Protein AF-A0A553EU95-F1 (afdb_monomer_lite)

Radius of gyration: 35.45 Å; chains: 1; bounding box: 87×66×100 Å

Structure (mmCIF, N/CA/C/O backbone):
data_AF-A0A553EU95-F1
#
_entry.id   AF-A0A553EU95-F1
#
loop_
_atom_site.group_PDB
_atom_site.id
_atom_site.type_symbol
_atom_site.label_atom_id
_atom_site.label_alt_id
_atom_site.label_comp_id
_atom_site.label_asym_id
_atom_site.label_entity_id
_atom_site.label_seq_id
_atom_site.pdbx_PDB_ins_code
_atom_site.Cartn_x
_atom_site.Cartn_y
_atom_site.Cartn_z
_atom_site.occupancy
_atom_site.B_iso_or_equiv
_atom_site.auth_seq_id
_atom_site.auth_comp_id
_atom_site.auth_asym_id
_atom_site.auth_atom_id
_atom_site.pdbx_PDB_model_num
ATOM 1 N N . MET A 1 1 ? -1.349 -35.683 22.382 1.00 31.50 1 MET A N 1
ATOM 2 C CA . MET A 1 1 ? -1.751 -34.855 23.540 1.00 31.50 1 MET A CA 1
ATOM 3 C C . MET A 1 1 ? -0.706 -33.774 23.770 1.00 31.50 1 MET A C 1
ATOM 5 O O . MET A 1 1 ? 0.268 -34.004 24.473 1.00 31.50 1 MET A O 1
ATOM 9 N N . ARG A 1 2 ? -0.885 -32.619 23.129 1.00 22.75 2 ARG A N 1
ATOM 10 C CA . ARG A 1 2 ? -0.328 -31.328 23.546 1.00 22.75 2 ARG A CA 1
ATOM 11 C C . ARG A 1 2 ? -1.425 -30.307 23.259 1.00 22.75 2 ARG A C 1
ATOM 13 O O . ARG A 1 2 ? -1.996 -30.327 22.174 1.00 22.75 2 ARG A O 1
ATOM 20 N N . HIS A 1 3 ? -1.812 -29.582 24.299 1.00 23.89 3 HIS A N 1
ATOM 21 C CA . HIS A 1 3 ? -2.949 -28.676 24.319 1.00 23.89 3 HIS A CA 1
ATOM 22 C C . HIS A 1 3 ? -2.686 -27.466 23.418 1.00 23.89 3 HIS A C 1
ATOM 24 O O . HIS A 1 3 ? -1.646 -26.826 23.543 1.00 23.89 3 HIS A O 1
ATOM 30 N N . PHE A 1 4 ? -3.630 -27.182 22.521 1.00 23.64 4 PHE A N 1
ATOM 31 C CA . PHE A 1 4 ? -3.701 -25.922 21.792 1.00 23.64 4 PHE A CA 1
ATOM 32 C C . PHE A 1 4 ? -4.282 -24.863 22.729 1.00 23.64 4 PHE A C 1
ATOM 34 O O . PHE A 1 4 ? -5.409 -24.998 23.205 1.00 23.64 4 PHE A O 1
ATOM 41 N N . LEU A 1 5 ? -3.480 -23.842 23.012 1.00 21.08 5 LEU A N 1
ATOM 42 C CA . LEU A 1 5 ? -3.923 -22.593 23.610 1.00 21.08 5 LEU A CA 1
ATOM 43 C C . LEU A 1 5 ? -4.575 -21.791 22.475 1.00 21.08 5 LEU A C 1
ATOM 45 O O . LEU A 1 5 ? -3.892 -21.403 21.531 1.00 21.08 5 LEU A O 1
ATOM 49 N N . TRP A 1 6 ? -5.893 -21.608 22.523 1.00 21.89 6 TRP A N 1
ATOM 50 C CA . TRP A 1 6 ? -6.584 -20.679 21.631 1.00 21.89 6 TRP A CA 1
ATOM 51 C C . TRP A 1 6 ? -6.248 -19.258 22.089 1.00 21.89 6 TRP A C 1
ATOM 53 O O . TRP A 1 6 ? -6.828 -18.762 23.049 1.00 21.89 6 TRP A O 1
ATOM 63 N N . ILE A 1 7 ? -5.277 -18.624 21.436 1.00 22.45 7 ILE A N 1
ATOM 64 C CA . ILE A 1 7 ? -5.142 -17.168 21.433 1.00 22.45 7 ILE A CA 1
ATOM 65 C C . ILE A 1 7 ? -5.633 -16.734 20.054 1.00 22.45 7 ILE A C 1
ATOM 67 O O . ILE A 1 7 ? -4.905 -16.856 19.071 1.00 22.45 7 ILE A O 1
ATOM 71 N N . SER A 1 8 ? -6.882 -16.276 19.974 1.00 24.03 8 SER A N 1
ATOM 72 C CA . SER A 1 8 ? -7.350 -15.521 18.813 1.00 24.03 8 SER A CA 1
ATOM 73 C C . SER A 1 8 ? -6.650 -14.167 18.832 1.00 24.03 8 SER A C 1
ATOM 75 O O . SER A 1 8 ? -7.035 -13.268 19.575 1.00 24.03 8 SER A O 1
ATOM 77 N N . ILE A 1 9 ? -5.589 -14.035 18.040 1.00 25.66 9 ILE A N 1
ATOM 78 C CA . ILE A 1 9 ? -5.030 -12.739 17.660 1.00 25.66 9 ILE A CA 1
ATOM 79 C C . ILE A 1 9 ? -6.007 -12.167 16.628 1.00 25.66 9 ILE A C 1
ATOM 81 O O . ILE A 1 9 ? -6.064 -12.644 15.499 1.00 25.66 9 ILE A O 1
ATOM 85 N N . CYS A 1 10 ? -6.840 -11.215 17.045 1.00 28.42 10 CYS A N 1
ATOM 86 C CA . CYS A 1 10 ? -7.813 -10.556 16.179 1.00 28.42 10 CYS A CA 1
ATOM 87 C C . CYS A 1 10 ? -7.217 -9.225 15.702 1.00 28.42 10 CYS A C 1
ATOM 89 O O . CYS A 1 10 ? -7.002 -8.317 16.499 1.00 28.42 10 CYS A O 1
ATOM 91 N N . THR A 1 11 ? -6.909 -9.123 14.410 1.00 25.77 11 THR A N 1
ATOM 92 C CA . THR A 1 11 ? -6.300 -7.951 13.754 1.00 25.77 11 THR A CA 1
ATOM 93 C C . THR A 1 11 ? -7.332 -7.009 13.115 1.00 25.77 11 THR A C 1
ATOM 95 O O . THR A 1 11 ? -6.998 -6.260 12.202 1.00 25.77 11 THR A O 1
ATOM 98 N N . ILE A 1 12 ? -8.588 -7.007 13.582 1.00 32.88 12 ILE A N 1
ATOM 99 C CA . ILE A 1 12 ? -9.663 -6.159 13.036 1.00 32.88 12 ILE A CA 1
ATOM 100 C C . ILE A 1 12 ? -10.198 -5.228 14.141 1.00 32.88 12 ILE A C 1
ATOM 102 O O . ILE A 1 12 ? -10.719 -5.733 15.136 1.00 32.88 12 ILE A O 1
ATOM 106 N N . PRO A 1 13 ? -10.166 -3.890 13.977 1.00 28.38 13 PRO A N 1
ATOM 107 C CA . PRO A 1 13 ? -10.679 -2.947 14.978 1.00 28.38 13 PRO A CA 1
ATOM 108 C C . PRO A 1 13 ? -12.218 -2.872 15.063 1.00 28.38 13 PRO A C 1
ATOM 110 O O . PRO A 1 13 ? -12.744 -2.084 15.838 1.00 28.38 13 PRO A O 1
ATOM 113 N N . LEU A 1 14 ? -12.954 -3.693 14.305 1.00 36.25 14 LEU A N 1
ATOM 114 C CA . LEU A 1 14 ? -14.420 -3.632 14.200 1.00 36.25 14 LEU A CA 1
ATOM 115 C C . LEU A 1 14 ? -15.165 -4.869 14.729 1.00 36.25 14 LEU A C 1
ATOM 117 O O . LEU A 1 14 ? -16.385 -4.826 14.829 1.00 36.25 14 LEU A O 1
ATOM 121 N N . LEU A 1 15 ? -14.479 -5.965 15.083 1.00 36.59 15 LEU A N 1
ATOM 122 C CA . LEU A 1 15 ? -15.149 -7.252 15.357 1.00 36.59 15 LEU A CA 1
ATOM 123 C C . LEU A 1 15 ? -14.728 -7.958 16.656 1.00 36.59 15 LEU A C 1
ATOM 125 O O . LEU A 1 15 ? -15.110 -9.105 16.880 1.00 36.59 15 LEU A O 1
ATOM 129 N N . CYS A 1 16 ? -13.999 -7.291 17.552 1.00 30.42 16 CYS A N 1
ATOM 130 C CA . CYS A 1 16 ? -13.636 -7.887 18.836 1.00 30.42 16 CYS A CA 1
ATOM 131 C C . CYS A 1 16 ? -13.700 -6.882 19.984 1.00 30.42 16 CYS A C 1
ATOM 133 O O . CYS A 1 16 ? -12.675 -6.405 20.454 1.00 30.42 16 CYS A O 1
ATOM 135 N N . TRP A 1 17 ? -14.906 -6.646 20.492 1.00 34.16 17 TRP A N 1
ATOM 136 C CA . TRP A 1 17 ? -15.075 -6.252 21.886 1.00 34.16 17 TRP A CA 1
ATOM 137 C C . TRP A 1 17 ? -16.174 -7.122 22.498 1.00 34.16 17 TRP A C 1
ATOM 139 O O . TRP A 1 17 ? -17.367 -6.980 22.220 1.00 34.16 17 TRP A O 1
ATOM 149 N N . SER A 1 18 ? -15.776 -8.099 23.316 1.00 39.38 18 SER A N 1
ATOM 150 C CA . SER A 1 18 ? -16.656 -8.530 24.397 1.00 39.38 18 SER A CA 1
ATOM 151 C C . SER A 1 18 ? -16.583 -7.432 25.455 1.00 39.38 18 SER A C 1
ATOM 153 O O . SER A 1 18 ? -15.668 -7.438 26.273 1.00 39.38 18 SER A O 1
ATOM 155 N N . GLN A 1 19 ? -17.488 -6.465 25.361 1.00 52.41 19 GLN A N 1
ATOM 156 C CA . GLN A 1 19 ? -17.643 -5.384 26.329 1.00 52.41 19 GLN A CA 1
ATOM 157 C C . GLN A 1 19 ? -19.096 -5.359 26.801 1.00 52.41 19 GLN A C 1
ATOM 159 O O . GLN A 1 19 ? -20.027 -5.489 25.997 1.00 52.41 19 GLN A O 1
ATOM 164 N N . GLU A 1 20 ? -19.292 -5.271 28.114 1.00 62.12 20 GLU A N 1
ATOM 165 C CA . GLU A 1 20 ? -20.587 -5.042 28.751 1.00 62.12 20 GLU A CA 1
ATOM 166 C C . GLU A 1 20 ? -21.290 -3.823 28.130 1.00 62.12 20 GLU A C 1
ATOM 168 O O . GLU A 1 20 ? -20.867 -2.682 28.291 1.00 62.12 20 GLU A O 1
ATOM 173 N N . SER A 1 21 ? -22.401 -4.059 27.428 1.00 75.25 21 SER A N 1
ATOM 174 C CA . SER A 1 21 ? -23.272 -2.990 26.933 1.00 75.25 21 SER A CA 1
ATOM 175 C C . SER A 1 21 ? -24.289 -2.601 28.006 1.00 75.25 21 SER A C 1
ATOM 177 O O . SER A 1 21 ? -24.902 -3.465 28.639 1.00 75.25 21 SER A O 1
ATOM 179 N N . TYR A 1 22 ? -24.498 -1.298 28.192 1.00 86.75 22 TYR A N 1
ATOM 180 C CA . TYR A 1 22 ? -25.533 -0.770 29.076 1.00 86.75 22 TYR A CA 1
ATOM 181 C C . TYR A 1 22 ? -26.729 -0.268 28.273 1.00 86.75 22 TYR A C 1
ATOM 183 O O . TYR A 1 22 ? -26.574 0.439 27.279 1.00 86.75 22 TYR A O 1
ATOM 191 N N . VAL A 1 23 ? -27.935 -0.576 28.747 1.00 88.62 23 VAL A N 1
ATOM 192 C CA . VAL A 1 23 ? -29.163 0.095 28.303 1.00 88.62 23 VAL A CA 1
ATOM 193 C C . VAL A 1 23 ? -29.563 1.153 29.320 1.00 88.62 23 VAL A C 1
ATOM 195 O O . VAL A 1 23 ? -29.424 0.940 30.527 1.00 88.62 23 VAL A O 1
ATOM 198 N N . VAL A 1 24 ? -30.071 2.285 28.832 1.00 91.12 24 VAL A N 1
ATOM 199 C CA . VAL A 1 24 ? -30.562 3.385 29.666 1.00 91.12 24 VAL A CA 1
ATOM 200 C C . VAL A 1 24 ? -32.071 3.552 29.495 1.00 91.12 24 VAL A C 1
ATOM 202 O O . VAL A 1 24 ? -32.574 3.665 28.376 1.00 91.12 24 VAL A O 1
ATOM 205 N N . ASN A 1 25 ? -32.813 3.585 30.602 1.00 90.88 25 ASN A N 1
ATOM 206 C CA . ASN A 1 25 ? -34.259 3.819 30.590 1.00 90.88 25 ASN A CA 1
ATOM 207 C C . ASN A 1 25 ? -34.669 4.829 31.669 1.00 90.88 25 ASN A C 1
ATOM 209 O O . ASN A 1 25 ? -33.975 5.012 32.673 1.00 90.88 25 ASN A O 1
ATOM 213 N N . SER A 1 26 ? -35.820 5.474 31.480 1.00 91.06 26 SER A N 1
ATOM 214 C CA . SER A 1 26 ? -36.450 6.260 32.539 1.00 91.06 26 SER A CA 1
ATOM 215 C C . SER A 1 26 ? -37.150 5.335 33.527 1.00 91.06 26 SER A C 1
ATOM 217 O O . SER A 1 26 ? -37.705 4.297 33.165 1.00 91.06 26 SER A O 1
ATOM 219 N N . ILE A 1 27 ? -37.125 5.720 34.797 1.00 88.94 27 ILE A N 1
ATOM 220 C CA . ILE A 1 27 ? -37.820 5.020 35.873 1.00 88.94 27 ILE A CA 1
ATOM 221 C C . ILE A 1 27 ? -38.552 6.024 36.755 1.00 88.94 27 ILE A C 1
AT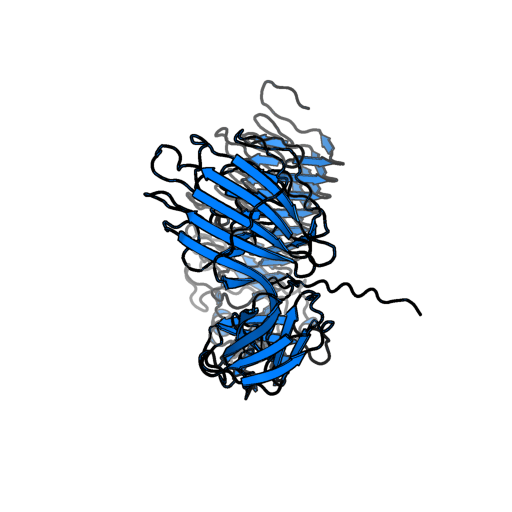OM 223 O O . ILE A 1 27 ? -38.262 7.222 36.761 1.00 88.94 27 ILE A O 1
ATOM 227 N N . ASN A 1 28 ? -39.503 5.520 37.539 1.00 88.12 28 ASN A N 1
ATOM 228 C CA . ASN A 1 28 ? -40.121 6.329 38.578 1.00 88.12 28 ASN A CA 1
ATOM 229 C C . ASN A 1 28 ? -39.059 6.771 39.586 1.00 88.12 28 ASN A C 1
ATOM 231 O O . ASN A 1 28 ? -38.253 5.966 40.057 1.00 88.12 28 ASN A O 1
ATOM 235 N N . TYR A 1 29 ? -39.110 8.049 39.938 1.00 90.69 29 TYR A N 1
ATOM 236 C CA . TYR A 1 29 ? -38.272 8.617 40.977 1.00 90.69 29 TYR A CA 1
ATOM 237 C C . TYR A 1 29 ? -38.488 7.921 42.326 1.00 90.69 29 TYR A C 1
ATOM 239 O O . TYR A 1 29 ? -39.620 7.723 42.773 1.00 90.69 29 TYR A O 1
ATOM 247 N N . SER A 1 30 ? -37.379 7.553 42.967 1.00 90.12 30 SER A N 1
ATOM 248 C CA . SER A 1 30 ? -37.341 6.815 44.226 1.00 90.12 30 SER A CA 1
ATOM 249 C C . SER A 1 30 ? -36.104 7.198 45.044 1.00 90.12 30 SER A C 1
ATOM 251 O O . SER A 1 30 ? -35.086 6.498 45.069 1.00 90.12 30 SER A O 1
ATOM 253 N N . TYR A 1 31 ? -36.215 8.296 45.781 1.00 91.81 31 TYR A N 1
ATOM 254 C CA . TYR A 1 31 ? -35.179 8.753 46.706 1.00 91.81 31 TYR A CA 1
ATOM 255 C C . TYR A 1 31 ? -35.227 7.972 48.017 1.00 91.81 31 TYR A C 1
ATOM 257 O O . TYR A 1 31 ? -36.270 7.884 48.669 1.00 91.81 31 TYR A O 1
ATOM 265 N N . LYS A 1 32 ? -34.096 7.394 48.421 1.00 91.88 32 LYS A N 1
ATOM 266 C CA . LYS A 1 32 ? -34.012 6.544 49.612 1.00 91.88 32 LYS A CA 1
ATOM 267 C C . LYS A 1 32 ? -33.561 7.351 50.825 1.00 91.88 32 LYS A C 1
ATOM 269 O O . LYS A 1 32 ? -32.550 8.046 50.783 1.00 91.88 32 LYS A O 1
ATOM 274 N N . THR A 1 33 ? -34.286 7.229 51.933 1.00 92.75 33 THR A N 1
ATOM 275 C CA . THR A 1 33 ? -33.891 7.840 53.209 1.00 92.75 33 THR A CA 1
ATOM 276 C C . THR A 1 33 ? -32.753 7.044 53.844 1.00 92.75 33 THR A C 1
ATOM 278 O O . THR A 1 33 ? -32.925 5.864 54.145 1.00 92.75 33 THR A O 1
ATOM 281 N N . LEU A 1 34 ? -31.611 7.696 54.080 1.00 93.00 34 LEU A N 1
ATOM 282 C CA . LEU A 1 34 ? -30.463 7.099 54.768 1.00 93.00 34 LEU A CA 1
ATOM 283 C C . LEU A 1 34 ? -30.699 7.102 56.286 1.00 93.00 34 LEU A C 1
ATOM 285 O O . LEU A 1 34 ? -31.058 8.127 56.865 1.00 93.00 34 LEU A O 1
ATOM 289 N N . THR A 1 35 ? -30.514 5.957 56.940 1.00 92.31 35 THR A N 1
ATOM 290 C CA . THR A 1 35 ? -30.798 5.763 58.374 1.00 92.31 35 THR A CA 1
ATOM 291 C C . THR A 1 35 ? -29.571 5.943 59.262 1.00 92.31 35 THR A C 1
ATOM 293 O O . THR A 1 35 ? -29.701 6.254 60.445 1.00 92.31 35 THR A O 1
ATOM 296 N N . SER A 1 36 ? -28.372 5.732 58.723 1.00 93.19 36 SER A N 1
ATOM 297 C CA . SER A 1 36 ? -27.094 5.908 59.424 1.00 93.19 36 SER A CA 1
ATOM 298 C C . SER A 1 36 ? -26.000 6.283 58.416 1.00 93.19 36 SER A C 1
ATOM 300 O O . SER A 1 36 ? -25.111 5.476 58.152 1.00 93.19 36 SER A O 1
ATOM 302 N N . PRO A 1 37 ? -26.098 7.476 57.797 1.00 94.19 37 PRO A N 1
ATOM 303 C CA . PRO A 1 37 ? -25.173 7.901 56.754 1.00 94.19 37 PRO A CA 1
ATOM 304 C C . PRO A 1 37 ? -23.779 8.233 57.294 1.00 94.19 37 PRO A C 1
ATOM 306 O O . PRO A 1 37 ? -23.640 8.874 58.339 1.00 94.19 37 PRO A O 1
ATOM 309 N N . THR A 1 38 ? -22.754 7.902 56.514 1.00 94.19 38 THR A N 1
ATOM 310 C CA . THR A 1 38 ? -21.384 8.387 56.712 1.00 94.19 38 THR A CA 1
ATOM 311 C C . THR A 1 38 ? -21.167 9.638 55.864 1.00 94.19 38 THR A C 1
ATOM 313 O O . THR A 1 38 ? -21.466 9.643 54.670 1.00 94.19 38 THR A O 1
ATOM 316 N N . ALA A 1 39 ? -20.664 10.716 56.469 1.00 89.81 39 ALA A N 1
ATOM 317 C CA . ALA A 1 39 ? -20.373 11.967 55.766 1.00 89.81 39 ALA A CA 1
ATOM 318 C C . ALA A 1 39 ? -18.997 11.934 55.084 1.00 89.81 39 ALA A C 1
ATOM 320 O O . ALA A 1 39 ? -18.031 11.430 55.656 1.00 89.81 39 ALA A O 1
ATOM 321 N N . ILE A 1 40 ? -18.914 12.525 53.892 1.00 83.69 40 ILE A N 1
ATOM 322 C CA . ILE A 1 40 ? -17.675 12.714 53.125 1.00 83.69 40 ILE A CA 1
ATOM 323 C C . ILE A 1 40 ? -17.260 14.195 53.191 1.00 83.69 40 ILE A C 1
ATOM 325 O O . ILE A 1 40 ? -18.092 15.086 53.397 1.00 83.69 40 ILE A O 1
ATOM 329 N N . SER A 1 41 ? -15.956 14.463 53.064 1.00 72.94 41 SER A N 1
ATOM 330 C CA . SER A 1 41 ? -15.415 15.827 53.012 1.00 72.94 41 SER A CA 1
ATOM 331 C C . SER A 1 41 ? -16.030 16.637 51.864 1.00 72.94 41 SER A C 1
ATOM 333 O O . SER A 1 41 ? -16.316 16.105 50.798 1.00 72.94 41 SER A O 1
ATOM 335 N N . LYS A 1 42 ? -16.203 17.946 52.084 1.00 67.00 42 LYS A N 1
ATOM 336 C CA . LYS A 1 42 ? -16.715 18.907 51.086 1.00 67.00 42 LYS A CA 1
ATOM 337 C C . LYS A 1 42 ? -15.605 19.640 50.327 1.00 67.00 42 LYS A C 1
ATOM 339 O O . LYS A 1 42 ? -15.896 20.583 49.594 1.00 67.00 42 LYS A O 1
ATOM 344 N N . ASN A 1 43 ? -14.344 19.291 50.572 1.00 61.66 43 ASN A N 1
ATOM 345 C CA . ASN A 1 43 ? -13.231 19.856 49.814 1.00 61.66 43 ASN A CA 1
ATOM 346 C C . ASN A 1 43 ? -13.304 19.323 48.379 1.00 61.66 43 ASN A C 1
ATOM 348 O O . ASN A 1 43 ? -13.799 18.219 48.177 1.00 61.66 43 ASN A O 1
ATOM 352 N N . ALA A 1 44 ? -12.834 20.111 47.405 1.00 53.38 44 ALA A N 1
ATOM 353 C CA . ALA A 1 44 ? -13.020 19.871 45.967 1.00 53.38 44 ALA A CA 1
ATOM 354 C C . ALA A 1 44 ? -12.650 18.456 45.483 1.00 53.38 44 ALA A C 1
ATOM 356 O O . ALA A 1 44 ? -13.116 18.029 44.433 1.00 53.38 44 ALA A O 1
ATOM 357 N N . ILE A 1 45 ? -11.842 17.738 46.263 1.00 54.41 45 ILE A N 1
ATOM 358 C CA . ILE A 1 45 ? -11.365 16.390 46.009 1.00 54.41 45 ILE A CA 1
ATOM 359 C C . ILE A 1 45 ? -11.396 15.616 47.338 1.00 54.41 45 ILE A C 1
ATOM 361 O O . ILE A 1 45 ? -10.891 16.089 48.361 1.00 54.41 45 ILE A O 1
ATOM 365 N N . SER A 1 46 ? -12.017 14.438 47.334 1.00 56.16 46 SER A N 1
ATOM 366 C CA . SER A 1 46 ? -11.939 13.463 48.419 1.00 56.16 46 SER A CA 1
ATOM 367 C C . SER A 1 46 ? -11.152 12.256 47.907 1.00 56.16 46 SER A C 1
ATOM 369 O O . SER A 1 46 ? -11.754 11.325 47.383 1.00 56.16 46 SER A O 1
ATOM 371 N N . ASP A 1 47 ? -9.831 12.235 48.120 1.00 61.34 47 ASP A N 1
ATOM 372 C CA . ASP A 1 47 ? -8.944 11.080 47.834 1.00 61.34 47 ASP A CA 1
ATOM 373 C C . ASP A 1 47 ? -9.193 9.881 48.773 1.00 61.34 47 ASP A C 1
ATOM 375 O O . ASP A 1 47 ? -8.387 8.962 48.897 1.00 61.34 47 ASP A O 1
ATOM 379 N N . VAL A 1 48 ? -10.298 9.912 49.515 1.00 75.44 48 VAL A N 1
ATOM 380 C CA . VAL A 1 48 ? -10.695 8.861 50.441 1.00 75.44 48 VAL A CA 1
ATOM 381 C C . VAL A 1 48 ? -11.568 7.886 49.676 1.00 75.44 48 VAL A C 1
ATOM 383 O O . VAL A 1 48 ? -12.640 8.270 49.201 1.00 75.44 48 VAL A O 1
ATOM 386 N N . SER A 1 49 ? -11.124 6.635 49.589 1.00 87.50 49 SER A N 1
ATOM 387 C CA . SER A 1 49 ? -11.939 5.582 49.003 1.00 87.50 49 SER A CA 1
ATOM 388 C C . SER A 1 49 ? -13.176 5.309 49.864 1.00 87.50 49 SER A C 1
ATOM 390 O O . SER A 1 49 ? -13.150 5.347 51.101 1.00 87.50 49 SER A O 1
ATOM 392 N N . ILE A 1 50 ? -14.306 5.111 49.192 1.00 92.75 50 ILE A N 1
ATOM 393 C CA . ILE A 1 50 ? -15.618 4.906 49.796 1.00 92.75 50 ILE A CA 1
ATOM 394 C C . ILE A 1 50 ? -16.005 3.448 49.550 1.00 92.75 50 ILE A C 1
ATOM 396 O O . ILE A 1 50 ? -16.242 3.083 48.398 1.00 92.75 50 ILE A O 1
ATOM 400 N N . PRO A 1 51 ? -16.114 2.609 50.593 1.00 95.44 51 PRO A N 1
ATOM 401 C CA . PRO A 1 51 ? -16.477 1.212 50.409 1.00 95.44 51 PRO A CA 1
ATOM 402 C C . PRO A 1 51 ? -17.928 1.089 49.920 1.00 95.44 51 PRO A C 1
ATOM 404 O O . PRO A 1 51 ? -18.854 1.593 50.562 1.00 95.44 51 PRO A O 1
ATOM 407 N N . ILE A 1 52 ? -18.131 0.360 48.820 1.00 97.38 52 ILE A N 1
ATOM 408 C CA . ILE A 1 52 ? -19.454 0.008 48.275 1.00 97.38 52 ILE A CA 1
ATOM 409 C C . ILE A 1 52 ? -20.148 -0.993 49.211 1.00 97.38 52 ILE A C 1
ATOM 411 O O . ILE A 1 52 ? -21.365 -0.964 49.411 1.00 97.38 52 ILE A O 1
ATOM 415 N N . GLY A 1 53 ? -19.358 -1.868 49.839 1.00 96.00 53 GLY A N 1
ATOM 416 C CA . GLY A 1 53 ? -19.824 -2.907 50.759 1.00 96.00 53 GLY A CA 1
ATOM 417 C C . GLY A 1 53 ? -20.174 -4.238 50.084 1.00 96.00 53 GLY A C 1
ATOM 418 O O . GLY A 1 53 ? -20.576 -5.172 50.780 1.00 96.00 53 GLY A O 1
ATOM 419 N N . PHE A 1 54 ? -20.017 -4.345 48.766 1.00 94.81 54 PHE A N 1
ATOM 420 C CA . PHE A 1 54 ? -20.151 -5.564 47.964 1.00 94.81 54 PHE A CA 1
ATOM 421 C C . PHE A 1 54 ? -19.382 -5.412 46.643 1.00 94.81 54 PHE A C 1
ATOM 423 O O . PHE A 1 54 ? -19.124 -4.285 46.228 1.00 94.81 54 PHE A O 1
ATOM 430 N N . ASP A 1 55 ? -19.060 -6.530 45.985 1.00 93.12 55 ASP A N 1
ATOM 431 C CA . ASP A 1 55 ? -18.467 -6.521 44.643 1.00 93.12 55 ASP A CA 1
ATOM 432 C C . ASP A 1 55 ? -19.486 -5.975 43.631 1.00 93.12 55 ASP A C 1
ATOM 434 O O . ASP A 1 55 ? -20.549 -6.569 43.425 1.00 93.12 55 ASP A O 1
ATOM 438 N N . PHE A 1 56 ? -19.147 -4.871 42.976 1.00 93.00 56 PHE A N 1
ATOM 439 C CA . PHE A 1 56 ? -19.904 -4.259 41.892 1.00 93.00 56 PHE A CA 1
ATOM 440 C C . PHE A 1 56 ? -19.131 -4.404 40.581 1.00 93.00 56 PHE A C 1
ATOM 442 O O . PHE A 1 56 ? -17.960 -4.042 40.503 1.00 93.00 56 PHE A O 1
ATOM 449 N N . THR A 1 57 ? -19.764 -4.958 39.550 1.00 90.19 57 THR A N 1
ATOM 450 C CA . THR A 1 57 ? -19.151 -5.060 38.214 1.00 90.19 57 THR A CA 1
ATOM 451 C C . THR A 1 57 ? -19.556 -3.859 37.367 1.00 90.19 57 THR A C 1
ATOM 453 O O . THR A 1 57 ? -20.744 -3.599 37.217 1.00 90.19 57 THR A O 1
ATOM 456 N N . PHE A 1 58 ? -18.581 -3.132 36.829 1.00 91.62 58 PHE A N 1
ATOM 457 C CA . PHE A 1 58 ? -18.773 -1.978 35.957 1.00 91.62 58 PHE A CA 1
ATOM 458 C C . PHE A 1 58 ? -17.834 -2.096 34.754 1.00 91.62 58 PHE A C 1
ATOM 460 O O . PHE A 1 58 ? -16.623 -2.202 34.942 1.00 91.62 58 PHE A O 1
ATOM 467 N N . TYR A 1 59 ? -18.389 -2.126 33.536 1.00 88.25 59 TYR A N 1
ATOM 468 C CA . TYR A 1 59 ? -17.658 -2.396 32.287 1.00 88.25 59 TYR A CA 1
ATOM 469 C C . TYR A 1 59 ? -16.685 -3.585 32.409 1.00 88.25 59 TYR A C 1
ATOM 471 O O . TYR A 1 59 ? -15.479 -3.461 32.180 1.00 88.25 59 TYR A O 1
ATOM 479 N N . ASP A 1 60 ? -17.220 -4.740 32.828 1.00 82.94 60 ASP A N 1
ATOM 480 C CA . ASP A 1 60 ? -16.492 -6.007 33.029 1.00 82.94 60 ASP A CA 1
ATOM 481 C C . ASP A 1 60 ? -15.374 -5.987 34.095 1.00 82.94 60 ASP A C 1
ATOM 483 O O . ASP A 1 60 ? -14.669 -6.984 34.281 1.00 82.94 60 ASP A O 1
ATOM 487 N N . GLN A 1 61 ? -15.213 -4.892 34.841 1.00 87.19 61 GLN A N 1
ATOM 488 C CA . GLN A 1 61 ? -14.269 -4.787 35.953 1.00 87.19 61 GLN A CA 1
ATOM 489 C C . GLN A 1 61 ? -15.000 -4.835 37.290 1.00 87.19 61 GLN A C 1
ATOM 491 O O . GLN A 1 61 ? -16.079 -4.269 37.447 1.00 87.19 61 GLN A O 1
ATOM 496 N N . LYS A 1 62 ? -14.417 -5.529 38.270 1.00 91.75 62 LYS A N 1
ATOM 497 C CA . LYS A 1 62 ? -14.971 -5.609 39.624 1.00 91.75 62 LYS A CA 1
ATOM 498 C C . LYS A 1 62 ? -14.375 -4.535 40.515 1.00 91.75 62 LYS A C 1
ATOM 500 O O . LYS A 1 62 ? -13.156 -4.415 40.594 1.00 91.75 62 LYS A O 1
ATOM 505 N N . TYR A 1 63 ? -15.247 -3.862 41.247 1.00 94.56 63 TYR A N 1
ATOM 506 C CA . TYR A 1 63 ? -14.912 -2.829 42.212 1.00 94.56 63 TYR A CA 1
ATOM 507 C C . TYR A 1 63 ? -15.644 -3.082 43.526 1.00 94.56 63 TYR A C 1
ATOM 509 O O . TYR A 1 63 ? -16.796 -3.509 43.531 1.00 94.56 63 TYR A O 1
ATOM 517 N N . ASP A 1 64 ? -14.994 -2.794 44.642 1.00 96.00 64 ASP A N 1
ATOM 518 C CA . ASP A 1 64 ? -15.581 -2.810 45.985 1.00 96.00 64 ASP A CA 1
ATOM 519 C C . ASP A 1 64 ? -15.530 -1.428 46.662 1.00 96.00 64 ASP A C 1
ATOM 521 O O . ASP A 1 64 ? -16.068 -1.244 47.760 1.00 96.00 64 ASP A O 1
ATOM 525 N N . GLU A 1 65 ? -14.966 -0.433 45.973 1.00 94.81 65 GLU A N 1
ATOM 526 C CA . GLU A 1 65 ? -14.855 0.959 46.394 1.00 94.81 65 GLU A CA 1
ATOM 527 C C . GLU A 1 65 ? -15.087 1.949 45.238 1.00 94.81 65 GLU A C 1
ATOM 529 O O . GLU A 1 65 ? -14.992 1.602 44.061 1.00 94.81 65 GLU A O 1
ATOM 534 N N . VAL A 1 66 ? -15.426 3.192 45.590 1.00 93.75 66 VAL A N 1
ATOM 535 C CA . VAL A 1 66 ? -15.556 4.338 44.674 1.00 93.75 66 VAL A CA 1
ATOM 536 C C . VAL A 1 66 ? -14.951 5.594 45.295 1.00 93.75 66 VAL A C 1
ATOM 538 O O . VAL A 1 66 ? -14.776 5.682 46.509 1.00 93.75 66 VAL A O 1
ATOM 541 N N . TYR A 1 67 ? -14.722 6.615 44.480 1.00 90.88 67 TYR A N 1
ATOM 542 C CA . TYR A 1 67 ? -14.340 7.956 44.912 1.00 90.88 67 TYR A CA 1
ATOM 543 C C . TYR A 1 67 ? -15.414 8.955 44.481 1.00 90.88 67 TYR A C 1
ATOM 545 O O . TYR A 1 67 ? -16.041 8.786 43.438 1.00 90.88 67 TYR A O 1
ATOM 553 N N . SER A 1 68 ? -15.650 10.002 45.274 1.00 89.19 68 SER A N 1
ATOM 554 C CA . SER A 1 68 ? -16.670 11.019 44.980 1.00 89.19 68 SER A CA 1
ATOM 555 C C . SER A 1 68 ? -16.040 12.375 44.709 1.00 89.19 68 SER A C 1
ATOM 557 O O . SER A 1 68 ? -15.166 12.820 45.451 1.00 89.19 68 SER A O 1
ATOM 559 N N . ASN A 1 69 ? -16.582 13.082 43.719 1.00 87.50 69 ASN A N 1
ATOM 560 C CA . ASN A 1 69 ? -16.250 14.475 43.436 1.00 87.50 69 ASN A CA 1
ATOM 561 C C . ASN A 1 69 ? -17.431 15.396 43.788 1.00 87.50 69 ASN A C 1
ATOM 563 O O . ASN A 1 69 ? -18.591 15.016 43.620 1.00 87.50 69 ASN A O 1
ATOM 567 N N . ILE A 1 70 ? -17.145 16.611 44.266 1.00 85.44 70 ILE A N 1
ATOM 568 C CA . ILE A 1 70 ? -18.158 17.621 44.619 1.00 85.44 70 ILE A CA 1
ATOM 569 C C . ILE A 1 70 ? -19.009 18.085 43.430 1.00 85.44 70 ILE A C 1
ATOM 571 O O . ILE A 1 70 ? -20.139 18.522 43.631 1.00 85.44 70 ILE A O 1
ATOM 575 N N . ASN A 1 71 ? -18.485 17.963 42.210 1.00 87.50 71 ASN A N 1
ATOM 576 C CA . ASN A 1 71 ? -19.150 18.343 40.969 1.00 87.50 71 ASN A CA 1
ATOM 577 C C . ASN A 1 71 ? -20.263 17.370 40.571 1.00 87.50 71 ASN A C 1
ATOM 579 O O . ASN A 1 71 ? -21.023 17.659 39.656 1.00 87.50 71 ASN A O 1
ATOM 583 N N . GLY A 1 72 ? -20.428 16.263 41.300 1.00 89.44 72 GLY A N 1
ATOM 584 C CA . GLY A 1 72 ? -21.628 15.436 41.241 1.00 89.44 72 GLY A CA 1
ATOM 585 C C . GLY A 1 72 ? -21.490 14.133 40.457 1.00 89.44 72 GLY A C 1
ATOM 586 O O . GLY A 1 72 ? -22.484 13.613 39.941 1.00 89.44 72 GLY A O 1
ATOM 587 N N . TYR A 1 73 ? -20.273 13.595 40.396 1.00 91.81 73 TYR A N 1
ATOM 588 C CA . TYR A 1 73 ? -19.968 12.269 39.865 1.00 91.81 73 TYR A CA 1
ATOM 589 C C . TYR A 1 73 ? -19.227 11.409 40.903 1.00 91.81 73 TYR A C 1
ATOM 591 O O . TYR A 1 73 ? -18.652 11.925 41.871 1.00 91.81 73 TYR A O 1
ATOM 599 N N . ILE A 1 74 ? -19.242 10.093 40.688 1.00 93.00 74 ILE A N 1
ATOM 600 C CA . ILE A 1 74 ? -18.349 9.134 41.354 1.00 93.00 74 ILE A CA 1
ATOM 601 C C . ILE A 1 74 ? -17.491 8.414 40.317 1.00 93.00 74 ILE A C 1
ATOM 603 O O . ILE A 1 74 ? -17.946 8.225 39.196 1.00 93.00 74 ILE A O 1
ATOM 607 N N . THR A 1 75 ? -16.278 8.004 40.675 1.00 92.38 75 THR A N 1
ATOM 608 C CA . THR A 1 75 ? -15.382 7.217 39.811 1.00 92.38 75 THR A CA 1
ATOM 609 C C . THR A 1 75 ? -14.915 5.950 40.521 1.00 92.38 75 THR A C 1
ATOM 611 O O . THR A 1 75 ? -14.806 5.921 41.747 1.00 92.38 75 THR A O 1
ATOM 614 N N . PHE A 1 76 ? -14.686 4.897 39.743 1.00 93.06 76 PHE A N 1
ATOM 615 C CA . PHE A 1 76 ? -14.133 3.621 40.194 1.00 93.06 76 PHE A CA 1
ATOM 616 C C . PHE A 1 76 ? -12.599 3.579 40.130 1.00 93.06 76 PHE A C 1
ATOM 618 O O . PHE A 1 76 ? -11.983 2.615 40.576 1.00 93.06 76 PHE A O 1
ATOM 625 N N . LEU A 1 77 ? -11.976 4.610 39.556 1.00 89.81 77 LEU A N 1
ATOM 626 C CA . LEU A 1 77 ? -10.528 4.772 39.509 1.00 89.81 77 LEU A CA 1
ATOM 627 C C . LEU A 1 77 ? -10.077 5.727 40.614 1.00 89.81 77 LEU A C 1
ATOM 629 O O . LEU A 1 77 ? -10.847 6.584 41.050 1.00 89.81 77 LEU A O 1
ATOM 633 N N . GLU A 1 78 ? -8.817 5.605 41.041 1.00 83.69 78 GLU A N 1
ATOM 634 C CA . GLU A 1 78 ? -8.204 6.605 41.918 1.00 83.69 78 GLU A CA 1
ATOM 635 C C . GLU A 1 78 ? -8.393 8.000 41.307 1.00 83.69 78 GLU A C 1
ATOM 637 O O . GLU A 1 78 ? -8.240 8.176 40.095 1.00 83.69 78 GLU A O 1
ATOM 642 N N . LEU A 1 79 ? -8.819 8.962 42.131 1.00 70.62 79 LEU A N 1
ATOM 643 C CA . LEU A 1 79 ? -9.473 10.170 41.641 1.00 70.62 79 LEU A CA 1
ATOM 644 C C . LEU A 1 79 ? -8.559 10.969 40.701 1.00 70.62 79 LEU A C 1
ATOM 646 O O . LEU A 1 79 ? -7.526 11.511 41.091 1.00 70.62 79 LEU A O 1
ATOM 650 N N . GLN A 1 80 ? -8.965 11.033 39.436 1.00 72.50 80 GLN A N 1
ATOM 651 C CA . GLN A 1 80 ? -8.243 11.725 38.375 1.00 72.50 80 GLN A CA 1
ATOM 652 C C . GLN A 1 80 ? -8.592 13.221 38.396 1.00 72.50 80 GLN A C 1
ATOM 654 O O . GLN A 1 80 ? -9.697 13.605 38.787 1.00 72.50 80 GLN A O 1
ATOM 659 N N . GLY A 1 81 ? -7.646 14.075 37.993 1.00 67.62 81 GLY A N 1
ATOM 660 C CA . GLY A 1 81 ? -7.866 15.521 37.925 1.00 67.62 81 GLY A CA 1
ATOM 661 C C . GLY A 1 81 ? -9.041 15.873 37.007 1.00 67.62 81 GLY A C 1
ATOM 662 O O . GLY A 1 81 ? -9.128 15.359 35.897 1.00 67.62 81 GLY A O 1
ATOM 663 N N . ASP A 1 82 ? -9.932 16.744 37.481 1.00 68.56 82 ASP A N 1
ATOM 664 C CA . ASP A 1 82 ? -11.088 17.222 36.717 1.00 68.56 82 ASP A CA 1
ATOM 665 C C . ASP A 1 82 ? -10.628 18.247 35.665 1.00 68.56 82 ASP A C 1
ATOM 667 O O . ASP A 1 82 ? -10.104 19.310 36.014 1.00 68.56 82 ASP A O 1
ATOM 671 N N . SER A 1 83 ? -10.771 17.902 34.384 1.00 64.06 83 SER A N 1
ATOM 672 C CA . SER A 1 83 ? -10.375 18.754 33.257 1.00 64.06 83 SER A CA 1
ATOM 673 C C . SER A 1 83 ? -11.446 19.788 32.868 1.00 64.06 83 SER A C 1
ATOM 675 O O . SER A 1 83 ? -11.095 20.861 32.370 1.00 64.06 83 SER A O 1
ATOM 677 N N . ASP A 1 84 ? -12.729 19.517 33.145 1.00 69.06 84 ASP A N 1
ATOM 678 C CA . ASP A 1 84 ? -13.862 20.424 32.909 1.00 69.06 84 ASP A CA 1
ATOM 679 C C . ASP A 1 84 ? -14.931 20.241 33.997 1.00 69.06 84 ASP A C 1
ATOM 681 O O . ASP A 1 84 ? -15.751 19.319 33.984 1.00 69.06 84 ASP A O 1
ATOM 685 N N . PHE A 1 85 ? -14.995 21.216 34.903 1.00 75.69 85 PHE A N 1
ATOM 686 C CA . PHE A 1 85 ? -15.951 21.204 36.002 1.00 75.69 85 PHE A CA 1
ATOM 687 C C . PHE A 1 85 ? -17.424 21.204 35.547 1.00 75.69 85 PHE A C 1
ATOM 689 O O . PHE A 1 85 ? -18.300 20.914 36.355 1.00 75.69 85 PHE A O 1
ATOM 696 N N . GLY A 1 86 ? -17.729 21.551 34.289 1.00 72.50 86 GLY A N 1
ATOM 697 C CA . GLY A 1 86 ? -19.082 21.572 33.721 1.00 72.50 86 GLY A CA 1
ATOM 698 C C . GLY A 1 86 ? -19.641 20.208 33.300 1.00 72.50 86 GLY A C 1
ATOM 699 O O . GLY A 1 86 ? -20.783 20.151 32.844 1.00 72.50 86 GLY A O 1
ATOM 700 N N . GLY A 1 87 ? -18.871 19.132 33.464 1.00 81.69 87 GLY A N 1
ATOM 701 C CA . GLY A 1 87 ? -19.221 17.797 32.990 1.00 81.69 87 GLY A CA 1
ATOM 702 C C . GLY A 1 87 ? -18.714 17.546 31.572 1.00 81.69 87 GLY A C 1
ATOM 703 O O . GLY A 1 87 ? -18.932 18.343 30.655 1.00 81.69 87 GLY A O 1
ATOM 704 N N . LEU A 1 88 ? -18.043 16.409 31.400 1.00 86.62 88 LEU A N 1
ATOM 705 C CA . LEU A 1 88 ? -17.494 15.983 30.118 1.00 86.62 88 LEU A CA 1
ATOM 706 C C . LEU A 1 88 ? -18.573 15.415 29.194 1.00 86.62 88 LEU A C 1
ATOM 708 O O . LEU A 1 88 ? -19.665 15.029 29.628 1.00 86.62 88 LEU A O 1
ATOM 712 N N . SER A 1 89 ? -18.258 15.399 27.901 1.00 91.25 89 SER A N 1
ATOM 713 C CA . SER A 1 89 ? -19.027 14.639 26.921 1.00 91.25 89 SER A CA 1
ATOM 714 C C . SER A 1 89 ? -18.736 13.155 27.109 1.00 91.25 89 SER A C 1
ATOM 716 O O . SER A 1 89 ? -17.577 12.783 27.222 1.00 91.25 89 SER A O 1
ATOM 718 N N . ILE A 1 90 ? -19.778 12.331 27.088 1.00 91.56 90 ILE A N 1
ATOM 719 C CA . ILE A 1 90 ? -19.676 10.872 27.175 1.00 91.56 90 ILE A CA 1
ATOM 720 C C . ILE A 1 90 ? -20.089 10.250 25.826 1.00 91.56 90 ILE A C 1
ATOM 722 O O . ILE A 1 90 ? -21.183 10.575 25.342 1.00 91.56 90 ILE A O 1
ATOM 726 N N . PRO A 1 91 ? -19.304 9.333 25.232 1.00 92.25 91 PRO A N 1
ATOM 727 C CA . PRO A 1 91 ? -17.936 8.996 25.629 1.00 92.25 91 PRO A CA 1
ATOM 728 C C . PRO A 1 91 ? -16.941 10.124 25.293 1.00 92.25 91 PRO A C 1
ATOM 730 O O . PRO A 1 91 ? -17.162 10.879 24.338 1.00 92.25 91 PRO A O 1
ATOM 733 N N . GLY A 1 92 ? -15.835 10.207 26.026 1.00 86.12 92 GLY A N 1
ATOM 734 C CA . GLY A 1 92 ? -14.711 11.095 25.745 1.00 86.12 92 GLY A CA 1
ATOM 735 C C . GLY A 1 92 ? -13.406 10.592 26.364 1.00 86.12 92 GLY A C 1
ATOM 736 O O . GLY A 1 92 ? -13.409 9.971 27.412 1.00 86.12 92 GLY A O 1
ATOM 737 N N . ASN A 1 93 ? -12.266 10.885 25.728 1.00 84.69 93 ASN A N 1
ATOM 738 C CA . ASN A 1 93 ? -10.945 10.450 26.217 1.00 84.69 93 ASN A CA 1
ATOM 739 C C . ASN A 1 93 ? -10.360 11.361 27.318 1.00 84.69 93 ASN A C 1
ATOM 741 O O . ASN A 1 93 ? -9.252 11.110 27.802 1.00 84.69 93 ASN A O 1
ATOM 745 N N . ASP A 1 94 ? -11.050 12.451 27.656 1.00 85.56 94 ASP A N 1
ATOM 746 C CA . ASP A 1 94 ? -10.606 13.414 28.660 1.00 85.56 94 ASP A CA 1
ATOM 747 C C . ASP A 1 94 ? -10.840 12.855 30.070 1.00 85.56 94 ASP A C 1
ATOM 749 O O . ASP A 1 94 ? -11.882 12.281 30.355 1.00 85.56 94 ASP A O 1
ATOM 753 N N . ILE A 1 95 ? -9.885 13.048 30.983 1.00 85.31 95 ILE A N 1
ATOM 754 C CA . ILE A 1 95 ? -10.037 12.599 32.375 1.00 85.31 95 ILE A CA 1
ATOM 755 C C . ILE A 1 95 ? -11.011 13.493 33.161 1.00 85.31 95 ILE A C 1
ATOM 757 O O . ILE A 1 95 ? -11.019 14.716 32.951 1.00 85.31 95 ILE A O 1
ATOM 761 N N . PRO A 1 96 ? -11.754 12.940 34.140 1.00 88.44 96 PRO A N 1
ATOM 762 C CA . PRO A 1 96 ? -11.747 11.552 34.633 1.00 88.44 96 PRO A CA 1
ATOM 763 C C . PRO A 1 96 ? -12.438 10.529 33.716 1.00 88.44 96 PRO A C 1
ATOM 765 O O . PRO A 1 96 ? -13.423 10.862 33.085 1.00 88.44 96 PRO A O 1
ATOM 768 N N . ASN A 1 97 ? -11.993 9.269 33.776 1.00 89.88 97 ASN A N 1
ATOM 769 C CA . ASN A 1 97 ? -12.617 8.088 33.164 1.00 89.88 97 ASN A CA 1
ATOM 770 C C . ASN A 1 97 ? -13.198 7.143 34.240 1.00 89.88 97 ASN A C 1
ATOM 772 O O . ASN A 1 97 ? -12.969 7.311 35.446 1.00 89.88 97 ASN A O 1
ATOM 776 N N . GLY A 1 98 ? -13.937 6.113 33.820 1.00 91.88 98 GLY A N 1
ATOM 777 C CA . GLY A 1 98 ? -14.432 5.053 34.706 1.00 91.88 98 GLY A CA 1
ATOM 778 C C . GLY A 1 98 ? -15.423 5.571 35.742 1.00 91.88 98 GLY A C 1
ATOM 779 O O . GLY A 1 98 ? -15.304 5.253 36.927 1.00 91.88 98 GLY A O 1
ATOM 780 N N . PHE A 1 99 ? -16.352 6.429 35.323 1.00 93.75 99 PHE A N 1
ATOM 781 C CA . PHE A 1 99 ? -17.191 7.205 36.229 1.00 93.75 99 PHE A CA 1
ATOM 782 C C . PHE A 1 99 ? -18.692 7.052 35.969 1.00 93.75 99 PHE A C 1
ATOM 784 O O . PHE A 1 99 ? -19.154 6.631 34.908 1.00 93.75 99 PHE A O 1
ATOM 791 N N . ILE A 1 100 ? -19.461 7.452 36.980 1.00 96.50 100 ILE A N 1
ATOM 792 C CA . ILE A 1 100 ? -20.909 7.633 36.947 1.00 96.50 100 ILE A CA 1
ATOM 793 C C . ILE A 1 100 ? -21.192 9.107 37.234 1.00 96.50 100 ILE A C 1
ATOM 795 O O . ILE A 1 100 ? -20.997 9.589 38.354 1.00 96.50 100 ILE A O 1
ATOM 799 N N . ALA A 1 101 ? -21.681 9.825 36.227 1.00 95.00 101 ALA A N 1
ATOM 800 C CA . ALA A 1 101 ? -22.125 11.204 36.351 1.00 95.00 101 ALA A CA 1
ATOM 801 C C . ALA A 1 101 ? -23.568 11.232 36.863 1.00 95.00 101 ALA A C 1
ATOM 803 O O . ALA A 1 101 ? -24.503 10.960 36.112 1.00 95.00 101 ALA A O 1
ATOM 804 N N . GLY A 1 102 ? -23.751 11.568 38.144 1.00 93.94 102 GLY A N 1
ATOM 805 C CA . GLY A 1 102 ? -25.066 11.715 38.770 1.00 93.94 102 GLY A CA 1
ATOM 806 C C . GLY A 1 102 ? -25.827 12.915 38.211 1.00 93.94 102 GLY A C 1
ATOM 807 O O . GLY A 1 102 ? -26.860 12.794 37.555 1.00 93.94 102 GLY A O 1
ATOM 808 N N . ASN A 1 103 ? -25.283 14.096 38.463 1.00 90.31 103 ASN A N 1
ATOM 809 C CA . ASN A 1 103 ? -25.688 15.334 37.810 1.00 90.31 103 ASN A CA 1
ATOM 810 C C . ASN A 1 103 ? -24.453 16.228 37.712 1.00 90.31 103 ASN A C 1
ATOM 812 O O . ASN A 1 103 ? -24.362 17.245 38.405 1.00 90.31 103 ASN A O 1
ATOM 816 N N . TRP A 1 104 ? -23.465 15.775 36.934 1.00 91.19 104 TRP A N 1
ATOM 817 C CA . TRP A 1 104 ? -22.166 16.427 36.883 1.00 91.19 104 TRP A CA 1
ATOM 818 C C . TRP A 1 104 ? -22.325 17.833 36.317 1.00 91.19 104 TRP A C 1
ATOM 820 O O . TRP A 1 104 ? -22.782 18.019 35.190 1.00 91.19 104 TRP A O 1
ATOM 830 N N . SER A 1 105 ? -21.992 18.819 37.142 1.00 88.69 105 SER A N 1
ATOM 831 C CA . SER A 1 105 ? -21.944 20.232 36.799 1.00 88.69 105 SER A CA 1
ATOM 832 C C . SER A 1 105 ? -20.899 20.950 37.638 1.00 88.69 105 SER A C 1
ATOM 834 O O . SER A 1 105 ? -20.335 20.371 38.564 1.00 88.69 105 SER A O 1
ATOM 836 N N . PHE A 1 106 ? -20.727 22.251 37.398 1.00 85.38 106 PHE A N 1
ATOM 837 C CA . PHE A 1 106 ? -19.822 23.071 38.192 1.00 85.38 106 PHE A CA 1
ATOM 838 C C . PHE A 1 106 ? -20.460 23.424 39.542 1.00 85.38 106 PHE A C 1
ATOM 840 O O . PHE A 1 106 ? -20.928 24.547 39.758 1.00 85.38 106 PHE A O 1
ATOM 847 N N . LEU A 1 107 ? -20.565 22.431 40.423 1.00 84.69 107 LEU A N 1
ATOM 848 C CA . LEU A 1 107 ? -21.260 22.527 41.699 1.00 84.69 107 LEU A CA 1
ATOM 849 C C . LEU A 1 107 ? -20.346 23.103 42.787 1.00 84.69 107 LEU A C 1
ATOM 851 O O . LEU A 1 107 ? -19.153 22.829 42.868 1.00 84.69 107 LEU A O 1
ATOM 855 N N . ALA A 1 108 ? -20.938 23.893 43.672 1.00 81.88 108 ALA A N 1
ATOM 856 C CA . ALA A 1 108 ? -20.301 24.486 44.830 1.00 81.88 108 ALA A CA 1
ATOM 857 C C . ALA A 1 108 ? -21.129 24.194 46.095 1.00 81.88 108 ALA A C 1
ATOM 859 O O . ALA A 1 108 ? -22.368 24.211 46.051 1.00 81.88 108 ALA A O 1
ATOM 860 N N . PRO A 1 109 ? -20.477 23.955 47.249 1.00 82.50 109 PRO A N 1
ATOM 861 C CA . PRO A 1 109 ? -21.179 23.836 48.519 1.00 82.50 109 PRO A CA 1
ATOM 862 C C . PRO A 1 109 ? -21.988 25.103 48.844 1.00 82.50 109 PRO A C 1
ATOM 864 O O . PRO A 1 109 ? -21.480 26.221 48.783 1.00 82.50 109 PRO A O 1
ATOM 867 N N . SER A 1 110 ? -23.235 24.913 49.258 1.00 78.25 110 SER A N 1
ATOM 868 C CA . SER A 1 110 ? -24.164 25.923 49.763 1.00 78.25 110 SER A CA 1
ATOM 869 C C . SER A 1 110 ? -24.517 25.675 51.246 1.00 78.25 110 SER A C 1
ATOM 871 O O . SER A 1 110 ? -23.977 24.781 51.916 1.00 78.25 110 SER A O 1
ATOM 873 N N . GLN A 1 111 ? -25.399 26.501 51.821 1.00 79.69 111 GLN A N 1
ATOM 874 C CA . GLN A 1 111 ? -25.830 26.313 53.206 1.00 79.69 111 GLN A CA 1
ATOM 875 C C . GLN A 1 111 ? -26.620 25.005 53.346 1.00 79.69 111 GLN A C 1
ATOM 877 O O . GLN A 1 111 ? -27.671 24.828 52.742 1.00 79.69 111 GLN A O 1
ATOM 882 N N . GLY A 1 112 ? -26.131 24.107 54.202 1.00 81.56 112 GLY A N 1
ATOM 883 C CA . GLY A 1 112 ? -26.770 22.810 54.432 1.00 81.56 112 GLY A CA 1
ATOM 884 C C . GLY A 1 112 ? -26.387 21.729 53.420 1.00 81.56 112 GLY A C 1
ATOM 885 O O . GLY A 1 112 ? -27.013 20.672 53.434 1.00 81.56 112 GLY A O 1
ATOM 886 N N . SER A 1 113 ? -25.366 21.948 52.577 1.00 87.69 113 SER A N 1
ATOM 887 C CA . SER A 1 113 ? -24.899 20.881 51.686 1.00 87.69 113 SER A CA 1
ATOM 888 C C . SER A 1 113 ? -24.322 19.701 52.445 1.00 87.69 113 SER A C 1
ATOM 890 O O . SER A 1 113 ? -23.690 19.881 53.490 1.00 87.69 113 SER A O 1
ATOM 892 N N . SER A 1 114 ? -24.447 18.504 51.892 1.00 89.75 114 SER A N 1
ATOM 893 C CA . SER A 1 114 ? -23.739 17.322 52.382 1.00 89.75 114 SER A CA 1
ATOM 894 C C . SER A 1 114 ? -23.555 16.299 51.276 1.00 89.75 114 SER A C 1
ATOM 896 O O . SER A 1 114 ? -24.449 16.109 50.459 1.00 89.75 114 SER A O 1
ATOM 898 N N . ILE A 1 115 ? -22.417 15.611 51.296 1.00 91.50 115 ILE A N 1
ATOM 899 C CA . ILE A 1 115 ? -22.238 14.358 50.567 1.00 91.50 115 ILE A CA 1
ATOM 900 C C . ILE A 1 115 ? -22.218 13.264 51.622 1.00 91.50 115 ILE A C 1
ATOM 902 O O . ILE A 1 115 ? -21.425 13.314 52.568 1.00 91.50 115 ILE A O 1
ATOM 906 N N . THR A 1 116 ? -23.136 12.317 51.501 1.00 94.00 116 THR A N 1
ATOM 907 C CA . THR A 1 116 ? -23.276 11.216 52.455 1.00 94.00 116 THR A CA 1
ATOM 908 C C . THR A 1 116 ? -23.470 9.910 51.724 1.00 94.00 116 THR A C 1
ATOM 910 O O . THR A 1 116 ? -24.116 9.898 50.681 1.00 94.00 116 THR A O 1
ATOM 913 N N . TYR A 1 117 ? -22.958 8.818 52.279 1.00 95.88 117 TYR A N 1
ATOM 914 C CA . TYR A 1 117 ? -23.182 7.491 51.726 1.00 95.88 117 TYR A CA 1
ATOM 915 C C . TYR A 1 117 ? -23.634 6.492 52.786 1.00 95.88 117 TYR A C 1
ATOM 917 O O . TYR A 1 117 ? -23.385 6.670 53.982 1.00 95.88 117 TYR A O 1
ATOM 925 N N . GLN A 1 118 ? -24.311 5.439 52.339 1.00 97.19 118 GLN A N 1
ATOM 926 C CA . GLN A 1 118 ? -24.670 4.285 53.155 1.00 97.19 118 GLN A CA 1
ATOM 927 C C . GLN A 1 118 ? -24.917 3.070 52.256 1.00 97.19 118 GLN A C 1
ATOM 929 O O . GLN A 1 118 ? -25.614 3.174 51.246 1.00 97.19 118 GLN A O 1
ATOM 934 N N . THR A 1 119 ? -24.426 1.905 52.673 1.00 97.12 119 THR A N 1
ATOM 935 C CA . THR A 1 119 ? -24.866 0.614 52.129 1.00 97.12 119 THR A CA 1
ATOM 936 C C . THR A 1 119 ? -26.012 0.087 52.986 1.00 97.12 119 THR A C 1
ATOM 938 O O . THR A 1 119 ? -25.884 -0.019 54.206 1.00 97.12 119 THR A O 1
ATOM 941 N N . MET A 1 120 ? -27.155 -0.197 52.366 1.00 94.06 120 MET A N 1
ATOM 942 C CA . MET A 1 120 ? -28.380 -0.644 53.035 1.00 94.06 120 MET A CA 1
ATOM 943 C C . MET A 1 120 ? -28.852 -1.996 52.494 1.00 94.06 120 MET A C 1
ATOM 945 O O . MET A 1 120 ? -28.555 -2.348 51.356 1.00 94.06 120 MET A O 1
ATOM 949 N N . GLY A 1 121 ? -29.650 -2.716 53.284 1.00 90.12 121 GLY A N 1
ATOM 950 C CA . GLY A 1 121 ? -30.183 -4.032 52.921 1.00 90.12 121 GLY A CA 1
ATOM 951 C C . GLY A 1 121 ? -29.285 -5.186 53.370 1.00 90.12 121 GLY A C 1
ATOM 952 O O . GLY A 1 121 ? -28.325 -4.989 54.107 1.00 90.12 121 GLY A O 1
ATOM 953 N N . GLU A 1 122 ? -29.620 -6.392 52.919 1.00 87.31 122 GLU A N 1
ATOM 954 C CA . GLU A 1 122 ? -28.909 -7.636 53.231 1.00 87.31 122 GLU A CA 1
ATOM 955 C C . GLU A 1 122 ? -28.524 -8.340 51.929 1.00 87.31 122 GLU A C 1
ATOM 957 O O . GLU A 1 122 ? -29.250 -8.256 50.936 1.00 87.31 122 GLU A O 1
ATOM 962 N N . ALA A 1 123 ? -27.388 -9.040 51.921 1.00 84.44 123 ALA A N 1
ATOM 963 C CA . ALA A 1 123 ? -26.936 -9.755 50.730 1.00 84.44 123 ALA A CA 1
ATOM 964 C C . ALA A 1 123 ? -27.966 -10.823 50.297 1.00 84.44 123 ALA A C 1
ATOM 966 O O . ALA A 1 123 ? -28.539 -11.501 51.160 1.00 84.44 123 ALA A O 1
ATOM 967 N N . PRO A 1 124 ? -28.188 -11.038 48.986 1.00 78.81 124 PRO A N 1
ATOM 968 C CA . PRO A 1 124 ? -27.519 -10.419 47.833 1.00 78.81 124 PRO A CA 1
ATOM 969 C C . PRO A 1 124 ? -28.263 -9.192 47.253 1.00 78.81 124 PRO A C 1
ATOM 971 O O . PRO A 1 124 ? -28.117 -8.894 46.073 1.00 78.81 124 PRO A O 1
ATOM 974 N N . GLU A 1 125 ? -29.119 -8.525 48.035 1.00 81.06 125 GLU A N 1
ATOM 975 C CA . GLU A 1 125 ? -29.978 -7.413 47.589 1.00 81.06 125 GLU A CA 1
ATOM 976 C C . GLU A 1 125 ? -29.577 -6.078 48.249 1.00 81.06 125 GLU A C 1
ATOM 978 O O . GLU A 1 125 ? -30.423 -5.218 48.519 1.00 81.06 125 GLU A O 1
ATOM 983 N N . ARG A 1 126 ? -28.285 -5.893 48.553 1.00 90.62 126 ARG A N 1
ATOM 984 C CA . ARG A 1 126 ? -27.792 -4.627 49.109 1.00 90.62 126 ARG A CA 1
ATOM 985 C C . ARG A 1 126 ? -27.860 -3.509 48.072 1.00 90.62 126 ARG A C 1
ATOM 987 O O . ARG A 1 126 ? -27.780 -3.730 46.866 1.00 90.62 126 ARG A O 1
ATOM 994 N N . VAL A 1 127 ? -27.979 -2.281 48.559 1.00 93.62 127 VAL A N 1
ATOM 995 C CA . VAL A 1 127 ? -27.880 -1.068 47.750 1.00 93.62 127 VAL A CA 1
ATOM 996 C C . VAL A 1 127 ? -26.872 -0.126 48.390 1.00 93.62 127 VAL A C 1
ATOM 998 O O . VAL A 1 127 ? -27.012 0.242 49.557 1.00 93.62 127 VAL A O 1
ATOM 1001 N N . PHE A 1 128 ? -25.846 0.251 47.638 1.00 97.44 128 PHE A N 1
ATOM 1002 C CA . PHE A 1 128 ? -24.968 1.356 47.997 1.00 97.44 128 PHE A CA 1
ATOM 1003 C C . PHE A 1 128 ? -25.595 2.646 47.490 1.00 97.44 128 PHE A C 1
ATOM 1005 O O . PHE A 1 128 ? -26.012 2.728 46.337 1.00 97.44 128 PHE A O 1
ATOM 1012 N N . ILE A 1 129 ? -25.689 3.650 48.352 1.00 97.56 129 ILE A N 1
ATOM 1013 C CA . ILE A 1 129 ? -26.289 4.935 48.012 1.00 97.56 129 ILE A CA 1
ATOM 1014 C C . ILE A 1 129 ? -25.307 6.019 48.393 1.00 97.56 129 ILE A C 1
ATOM 1016 O O . ILE A 1 129 ? -24.880 6.074 49.545 1.00 97.56 129 ILE A O 1
ATOM 1020 N N . ILE A 1 130 ? -25.026 6.916 47.456 1.00 95.81 130 ILE A N 1
ATOM 1021 C CA . ILE A 1 130 ? -24.363 8.186 47.723 1.00 95.81 130 ILE A CA 1
ATOM 1022 C C . ILE A 1 130 ? -25.309 9.327 47.351 1.00 95.81 130 ILE A C 1
ATOM 1024 O O . ILE A 1 130 ? -25.854 9.381 46.249 1.00 95.81 130 ILE A O 1
ATOM 1028 N N . ALA A 1 131 ? -25.550 10.210 48.313 1.00 94.88 131 ALA A N 1
ATOM 1029 C CA . ALA A 1 131 ? -26.468 11.330 48.213 1.00 94.88 131 ALA A CA 1
ATOM 1030 C C . ALA A 1 131 ? -25.687 12.643 48.195 1.00 94.88 131 ALA A C 1
ATOM 1032 O O . ALA A 1 131 ? -24.891 12.911 49.101 1.00 94.88 131 ALA A O 1
ATOM 1033 N N . HIS A 1 132 ? -25.960 13.453 47.177 1.00 92.38 132 HIS A N 1
ATOM 1034 C CA . HIS A 1 132 ? -25.510 14.832 47.047 1.00 92.38 132 HIS A CA 1
ATOM 1035 C C . HIS A 1 132 ? -26.676 15.743 47.392 1.00 92.38 132 HIS A C 1
ATOM 1037 O O . HIS A 1 132 ? -27.688 15.780 46.697 1.00 92.38 132 HIS A O 1
ATOM 1043 N N . GLU A 1 133 ? -26.536 16.448 48.504 1.00 90.88 133 GLU A N 1
ATOM 1044 C CA . GLU A 1 133 ? -27.606 17.218 49.119 1.00 90.88 133 GLU A CA 1
ATOM 1045 C C . GLU A 1 133 ? -27.258 18.701 49.074 1.00 90.88 133 GLU A C 1
ATOM 1047 O O . GLU A 1 133 ? -26.182 19.098 49.522 1.00 90.88 133 GLU A O 1
ATOM 1052 N N . ASN A 1 134 ? -28.182 19.527 48.590 1.00 87.94 134 ASN A N 1
ATOM 1053 C CA . ASN A 1 134 ? -28.114 20.985 48.638 1.00 87.94 134 ASN A CA 1
ATOM 1054 C C . ASN A 1 134 ? -26.893 21.635 47.977 1.00 87.94 134 ASN A C 1
ATOM 1056 O O . ASN A 1 134 ? -26.358 22.599 48.520 1.00 87.94 134 ASN A O 1
ATOM 1060 N N . PHE A 1 135 ? -26.433 21.157 46.823 1.00 87.12 135 PHE A N 1
ATOM 1061 C CA . PHE A 1 135 ? -25.328 21.796 46.090 1.00 87.12 135 PHE A CA 1
ATOM 1062 C C . PHE A 1 135 ? -25.832 22.864 45.116 1.00 87.12 135 PHE A C 1
ATOM 1064 O O . PHE A 1 135 ? -26.821 22.655 44.423 1.00 87.12 135 PHE A O 1
ATOM 1071 N N . SER A 1 136 ? -25.162 24.011 45.043 1.00 84.38 136 SER A N 1
ATOM 1072 C CA . SER A 1 136 ? -25.528 25.092 44.118 1.00 84.38 136 SER A CA 1
ATOM 1073 C C . SER A 1 136 ? -24.600 25.128 42.919 1.00 84.38 136 SER A C 1
ATOM 1075 O O . SER A 1 136 ? -23.470 24.671 43.006 1.00 84.38 136 SER A O 1
ATOM 1077 N N . LEU A 1 137 ? -25.042 25.703 41.804 1.00 79.38 137 LEU A N 1
ATOM 1078 C CA . LEU A 1 137 ? -24.109 26.040 40.731 1.00 79.38 137 LEU A CA 1
ATOM 1079 C C . LEU A 1 137 ? -23.132 27.106 41.231 1.00 79.38 137 LEU A C 1
ATOM 1081 O O . LEU A 1 137 ? -23.532 28.072 41.888 1.00 79.38 137 LEU A O 1
ATOM 1085 N N . SER A 1 138 ? -21.856 26.949 40.903 1.00 73.56 138 SER A N 1
ATOM 1086 C CA . SER A 1 138 ? -20.828 27.934 41.218 1.00 73.56 138 SER A CA 1
ATOM 1087 C C . SER A 1 138 ? -21.219 29.299 40.639 1.00 73.56 138 SER A C 1
ATOM 1089 O O . SER A 1 138 ? -21.483 29.438 39.446 1.00 73.56 138 SER A O 1
ATOM 1091 N N . GLY A 1 139 ? -21.326 30.312 41.504 1.00 70.56 139 GLY A N 1
ATOM 1092 C CA . GLY A 1 139 ? -21.775 31.657 41.127 1.00 70.56 139 GLY A CA 1
ATOM 1093 C C . GLY A 1 139 ? -23.297 31.878 41.108 1.00 70.56 139 GLY A C 1
ATOM 1094 O O . GLY A 1 139 ? -23.720 33.012 40.882 1.00 70.56 139 GLY A O 1
ATOM 1095 N N . ASN A 1 140 ? -24.128 30.866 41.400 1.00 70.12 140 ASN A N 1
ATOM 1096 C CA . ASN A 1 140 ? -25.582 31.017 41.541 1.00 70.12 140 ASN A CA 1
ATOM 1097 C C . ASN A 1 140 ? -26.154 30.274 42.767 1.00 70.12 140 ASN A C 1
ATOM 1099 O O . ASN A 1 140 ? -26.402 29.071 42.735 1.00 70.12 140 ASN A O 1
ATOM 1103 N N . ASN A 1 141 ? -26.498 31.036 43.810 1.00 63.59 141 ASN A N 1
ATOM 1104 C CA . ASN A 1 141 ? -27.031 30.522 45.081 1.00 63.59 141 ASN A CA 1
ATOM 1105 C C . ASN A 1 141 ? -28.527 30.133 45.049 1.00 63.59 141 ASN A C 1
ATOM 1107 O O . ASN A 1 141 ? -29.085 29.801 46.093 1.00 63.59 141 ASN A O 1
ATOM 1111 N N . LEU A 1 142 ? -29.207 30.234 43.899 1.00 59.31 142 LEU A N 1
ATOM 1112 C CA . LEU A 1 142 ? -30.634 29.899 43.757 1.00 59.31 142 LEU A CA 1
ATOM 1113 C C . LEU A 1 142 ? -30.875 28.473 43.246 1.00 59.31 142 LEU A C 1
ATOM 1115 O O . LEU A 1 142 ? -31.994 27.974 43.355 1.00 59.31 142 LEU A O 1
ATOM 1119 N N . ALA A 1 143 ? -29.851 27.814 42.699 1.00 62.16 143 ALA A N 1
ATOM 1120 C CA . ALA A 1 143 ? -29.929 26.414 42.302 1.00 62.16 143 ALA A CA 1
ATOM 1121 C C . ALA A 1 143 ? -29.633 25.512 43.508 1.00 62.16 143 ALA A C 1
ATOM 1123 O O . ALA A 1 143 ? -28.665 25.740 44.231 1.00 62.16 143 ALA A O 1
ATOM 1124 N N . ASN A 1 144 ? -30.466 24.497 43.729 1.00 76.38 144 ASN A N 1
ATOM 1125 C CA . ASN A 1 144 ? -30.267 23.487 44.762 1.00 76.38 144 ASN A CA 1
ATOM 1126 C C . ASN A 1 144 ? -30.380 22.105 44.102 1.00 76.38 144 ASN A C 1
ATOM 1128 O O . ASN A 1 144 ? -31.480 21.620 43.850 1.00 76.38 144 ASN A O 1
ATOM 1132 N N . SER A 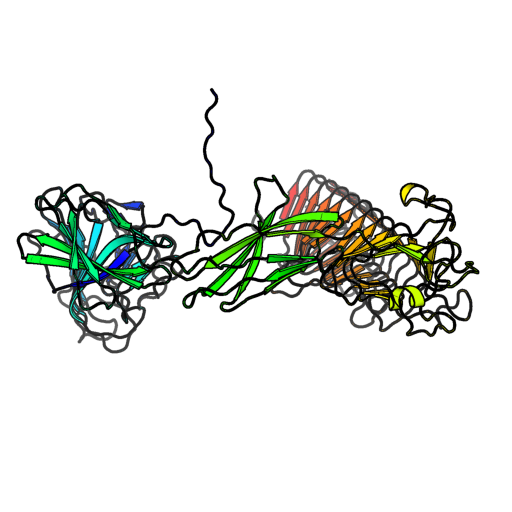1 145 ? -29.220 21.538 43.775 1.00 86.94 145 SER A N 1
ATOM 1133 C CA . SER A 1 145 ? -29.037 20.197 43.239 1.00 86.94 145 SER A CA 1
ATOM 1134 C C . SER A 1 145 ? -29.106 19.178 44.374 1.00 86.94 145 SER A C 1
ATOM 1136 O O . SER A 1 145 ? -28.320 19.233 45.328 1.00 86.94 145 SER A O 1
ATOM 1138 N N . ARG A 1 146 ? -30.054 18.251 44.248 1.00 91.81 146 ARG A N 1
ATOM 1139 C CA . ARG A 1 146 ? -30.322 17.155 45.167 1.00 91.81 146 ARG A CA 1
ATOM 1140 C C . ARG A 1 146 ? -30.559 15.870 44.385 1.00 91.81 146 ARG A C 1
ATOM 1142 O O . ARG A 1 146 ? -31.591 15.720 43.718 1.00 91.81 146 ARG A O 1
ATOM 1149 N N . PHE A 1 147 ? -29.611 14.944 44.480 1.00 95.06 147 PHE A N 1
ATOM 1150 C CA . PHE A 1 147 ? -29.668 13.675 43.764 1.00 95.06 147 PHE A CA 1
ATOM 1151 C C . PHE A 1 147 ? -28.974 12.533 44.512 1.00 95.06 147 PHE A C 1
ATOM 1153 O O . PHE A 1 147 ? -28.144 12.741 45.398 1.00 95.06 147 PHE A O 1
ATOM 1160 N N . GLN A 1 148 ? -29.308 11.307 44.116 1.00 97.12 148 GLN A N 1
ATOM 1161 C CA . GLN A 1 148 ? -28.672 10.079 44.579 1.00 97.12 148 GLN A CA 1
ATOM 1162 C C . GLN A 1 148 ? -28.141 9.268 43.410 1.00 97.12 148 GLN A C 1
ATOM 1164 O O . GLN A 1 148 ? -28.831 9.122 42.403 1.00 97.12 148 GLN A O 1
ATOM 1169 N N . ILE A 1 149 ? -26.964 8.678 43.599 1.00 97.94 149 ILE A N 1
ATOM 1170 C CA . ILE A 1 149 ? -26.496 7.542 42.806 1.00 97.94 149 ILE A CA 1
ATOM 1171 C C . ILE A 1 149 ? -26.697 6.294 43.668 1.00 97.94 149 ILE A C 1
ATOM 1173 O O . ILE A 1 149 ? -26.273 6.259 44.827 1.00 97.94 149 ILE A O 1
ATOM 1177 N N . GLN A 1 150 ? -27.389 5.299 43.121 1.00 96.75 150 GLN A N 1
ATOM 1178 C CA . GLN A 1 150 ? -27.725 4.047 43.791 1.00 96.75 150 GLN A CA 1
ATOM 1179 C C . GLN A 1 150 ? -27.146 2.876 42.988 1.00 96.75 150 GLN A C 1
ATOM 1181 O O . GLN A 1 150 ? -27.524 2.670 41.836 1.00 96.75 150 GLN A O 1
ATOM 1186 N N . LEU A 1 151 ? -26.243 2.108 43.595 1.00 96.19 151 LEU A N 1
ATOM 1187 C CA . LEU A 1 151 ? -25.671 0.889 43.022 1.00 96.19 151 LEU A CA 1
ATOM 1188 C C . LEU A 1 151 ? -26.341 -0.313 43.680 1.00 96.19 151 LEU A C 1
ATOM 1190 O O . LEU A 1 151 ? -26.365 -0.404 44.908 1.00 96.19 151 LEU A O 1
ATOM 1194 N N . PHE A 1 152 ? -26.892 -1.227 42.888 1.00 90.12 152 PHE A N 1
ATOM 1195 C CA . PHE A 1 152 ? -27.600 -2.398 43.408 1.00 90.12 152 PHE A CA 1
ATOM 1196 C C . PHE A 1 152 ? -26.762 -3.664 43.250 1.00 90.12 152 PHE A C 1
ATOM 1198 O O . PHE A 1 152 ? -26.303 -3.985 42.152 1.00 90.12 152 PHE A O 1
ATOM 1205 N N . GLU A 1 153 ? -26.620 -4.405 44.346 1.00 86.25 153 GLU A N 1
ATOM 1206 C CA . GLU A 1 153 ? -25.950 -5.700 44.379 1.00 86.25 153 GLU A CA 1
ATOM 1207 C C . GLU A 1 153 ? -26.663 -6.721 43.477 1.00 86.25 153 GLU A C 1
ATOM 1209 O O . GLU A 1 153 ? -27.887 -6.705 43.302 1.00 86.25 153 GLU A O 1
ATOM 1214 N N . GLY A 1 154 ? -25.871 -7.609 42.873 1.00 76.56 154 GLY A N 1
ATOM 1215 C CA . GLY A 1 154 ? -26.347 -8.717 42.050 1.00 76.56 154 GLY A CA 1
ATOM 1216 C C . GLY A 1 154 ? -26.639 -8.318 40.609 1.00 76.56 154 GLY A C 1
ATOM 1217 O O . GLY A 1 154 ? -26.079 -8.895 39.683 1.00 76.56 154 GLY A O 1
ATOM 1218 N N . LEU A 1 155 ? -27.478 -7.298 40.429 1.00 72.56 155 LEU A N 1
ATOM 1219 C CA . LEU A 1 155 ? -27.831 -6.766 39.114 1.00 72.56 155 LEU A CA 1
ATOM 1220 C C . LEU A 1 155 ? -26.751 -5.885 38.487 1.00 72.56 155 LEU A C 1
ATOM 1222 O O . LEU A 1 155 ? -26.802 -5.645 37.283 1.00 72.56 155 LEU A O 1
ATOM 1226 N N . ASN A 1 156 ? -25.845 -5.353 39.308 1.00 84.81 156 ASN A N 1
ATOM 1227 C CA . ASN A 1 156 ? -24.904 -4.304 38.923 1.00 84.81 156 ASN A CA 1
ATOM 1228 C C . ASN A 1 156 ? -25.596 -3.112 38.229 1.00 84.81 156 ASN A C 1
ATOM 1230 O O . ASN A 1 156 ? -25.029 -2.435 37.377 1.00 84.81 156 ASN A O 1
ATOM 1234 N N . THR A 1 157 ? -26.863 -2.859 38.575 1.00 88.56 157 THR A N 1
ATOM 1235 C CA . THR A 1 157 ? -27.619 -1.737 38.018 1.00 88.56 157 THR A CA 1
ATOM 1236 C C . THR A 1 157 ? -27.264 -0.456 38.733 1.00 88.56 157 THR A C 1
ATOM 1238 O O . THR A 1 157 ? -27.149 -0.434 39.963 1.00 88.56 157 THR A O 1
ATOM 1241 N N . ILE A 1 158 ? -27.203 0.613 37.953 1.00 95.06 158 ILE A N 1
ATOM 1242 C CA . ILE A 1 158 ? -26.961 1.968 38.429 1.00 95.06 158 ILE A CA 1
ATOM 1243 C C . ILE A 1 158 ? -28.271 2.722 38.278 1.00 95.06 158 ILE A C 1
ATOM 1245 O O . ILE A 1 158 ? -28.826 2.784 37.185 1.00 95.06 158 ILE A O 1
ATOM 1249 N N . GLU A 1 159 ? -28.774 3.305 39.355 1.00 95.00 159 GLU A N 1
ATOM 1250 C CA . GLU A 1 159 ? -29.872 4.261 39.278 1.00 95.00 159 GLU A CA 1
ATOM 1251 C C . GLU A 1 159 ? -29.394 5.641 39.698 1.00 95.00 159 GLU A C 1
ATOM 1253 O O . GLU A 1 159 ? -28.631 5.792 40.654 1.00 95.00 159 GLU A O 1
ATOM 1258 N N . ILE A 1 160 ? -29.883 6.657 38.998 1.00 97.38 160 ILE A N 1
ATOM 1259 C CA . ILE A 1 160 ? -29.636 8.051 39.334 1.00 97.38 160 ILE A CA 1
ATOM 1260 C C . ILE A 1 160 ? -30.986 8.722 39.529 1.00 97.38 160 ILE A C 1
ATOM 1262 O O . ILE A 1 160 ? -31.805 8.768 38.612 1.00 97.38 160 ILE A O 1
ATOM 1266 N N . HIS A 1 161 ? -31.221 9.231 40.735 1.00 96.88 161 HIS A N 1
ATOM 1267 C CA . HIS A 1 161 ? -32.481 9.859 41.128 1.00 96.88 161 HIS A CA 1
ATOM 1268 C C . HIS A 1 161 ? -32.253 11.327 41.436 1.00 96.88 161 HIS A C 1
ATOM 1270 O O . HIS A 1 161 ? -31.596 11.652 42.420 1.00 96.88 161 HIS A O 1
ATOM 1276 N N . CYS A 1 162 ? -32.827 12.207 40.624 1.00 94.31 162 CYS A N 1
ATOM 1277 C CA . CYS A 1 162 ? -32.817 13.651 40.820 1.00 94.31 162 CYS A CA 1
ATOM 1278 C C . CYS A 1 162 ? -34.142 14.090 41.451 1.00 94.31 162 CYS A C 1
ATOM 1280 O O . CYS A 1 162 ? -35.189 14.009 40.809 1.00 94.31 162 CYS A O 1
ATOM 1282 N N . GLU A 1 163 ? -34.114 14.588 42.691 1.00 93.50 163 GLU A N 1
ATOM 1283 C CA . GLU A 1 163 ? -35.289 15.257 43.275 1.00 93.50 163 GLU A CA 1
ATOM 1284 C C . GLU A 1 163 ? -35.429 16.662 42.690 1.00 93.50 163 GLU A C 1
ATOM 1286 O O . GLU A 1 163 ? -36.494 17.061 42.222 1.00 93.50 163 GLU A O 1
ATOM 1291 N N . ASN A 1 164 ? -34.315 17.388 42.679 1.00 89.56 164 ASN A N 1
ATOM 1292 C CA . ASN A 1 164 ? -34.204 18.715 42.110 1.00 89.56 164 ASN A CA 1
ATOM 1293 C C . ASN A 1 164 ? -32.800 18.855 41.532 1.00 89.56 164 ASN A C 1
ATOM 1295 O O . ASN A 1 164 ? -31.839 18.949 42.279 1.00 89.56 164 ASN A O 1
ATOM 1299 N N . CYS A 1 165 ? -32.671 18.852 40.214 1.00 86.75 165 CYS A N 1
ATOM 1300 C CA . CYS A 1 165 ? -31.410 19.087 39.517 1.00 86.75 165 CYS A CA 1
ATOM 1301 C C . CYS A 1 165 ? -31.622 20.292 38.594 1.00 86.75 165 CYS A C 1
ATOM 1303 O O . CYS A 1 165 ? -31.687 20.155 37.375 1.00 86.75 165 CYS A O 1
ATOM 1305 N N . THR A 1 166 ? -31.850 21.464 39.202 1.00 75.31 166 THR A N 1
ATOM 1306 C CA . THR A 1 166 ? -32.114 22.723 38.486 1.00 75.31 166 THR A CA 1
ATOM 1307 C C . THR A 1 166 ? -30.818 23.389 38.035 1.00 75.31 166 THR A C 1
ATOM 1309 O O . THR A 1 166 ? -29.867 23.509 38.809 1.00 75.31 166 THR A O 1
ATOM 1312 N N . ASN A 1 167 ? -30.814 23.900 36.807 1.00 67.56 167 ASN A N 1
ATOM 1313 C CA . ASN A 1 167 ? -29.694 24.588 36.193 1.00 67.56 167 ASN A CA 1
ATOM 1314 C C . ASN A 1 167 ? -30.124 25.847 35.429 1.00 67.56 167 ASN A C 1
ATOM 1316 O O . ASN A 1 167 ? -31.083 25.842 34.655 1.00 67.56 167 ASN A O 1
ATOM 1320 N N . SER A 1 168 ? -29.372 26.933 35.622 1.00 62.47 168 SER A N 1
ATOM 1321 C CA . SER A 1 168 ? -29.505 28.180 34.872 1.00 62.47 168 SER A CA 1
ATOM 1322 C C . SER A 1 168 ? -28.206 28.506 34.117 1.00 62.47 168 SER A C 1
ATOM 1324 O O . SER A 1 168 ? -27.419 29.342 34.562 1.00 62.47 168 SER A O 1
ATOM 1326 N N . GLY A 1 169 ? -28.001 27.879 32.957 1.00 67.69 169 GLY A N 1
ATOM 1327 C CA . GLY A 1 169 ? -27.074 28.377 31.932 1.00 67.69 169 GLY A CA 1
ATOM 1328 C C . GLY A 1 169 ? -25.703 27.703 31.803 1.00 67.69 169 GLY A C 1
ATOM 1329 O O . GLY A 1 169 ? -24.947 28.141 30.940 1.00 67.69 169 GLY A O 1
ATOM 1330 N N . SER A 1 170 ? -25.388 26.652 32.569 1.00 76.81 170 SER A N 1
ATOM 1331 C CA . SER A 1 170 ? -24.144 25.870 32.396 1.00 76.81 170 SER A CA 1
ATOM 1332 C C . SER A 1 170 ? -24.430 24.475 31.829 1.00 76.81 170 SER A C 1
ATOM 1334 O O . SER A 1 170 ? -25.495 23.937 32.110 1.00 76.81 170 SER 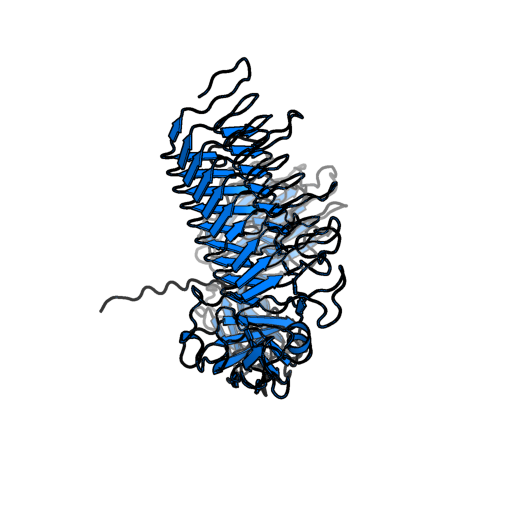A O 1
ATOM 1336 N N . PRO A 1 171 ? -23.535 23.843 31.054 1.00 86.00 171 PRO A N 1
ATOM 1337 C CA . PRO A 1 171 ? -23.688 22.436 30.683 1.00 86.00 171 PRO A CA 1
ATOM 1338 C C . PRO A 1 171 ? -23.726 21.496 31.902 1.00 86.00 171 PRO A C 1
ATOM 1340 O O . PRO A 1 171 ? -23.220 21.828 32.978 1.00 86.00 171 PRO A O 1
ATOM 1343 N N . GLN A 1 172 ? -24.382 20.350 31.724 1.00 88.81 172 GLN A N 1
ATOM 1344 C CA . GLN A 1 172 ? -24.480 19.248 32.675 1.00 88.81 172 GLN A CA 1
ATOM 1345 C C . GLN A 1 172 ? -24.402 17.906 31.955 1.00 88.81 172 GLN A C 1
ATOM 1347 O O . GLN A 1 172 ? -24.848 17.789 30.807 1.00 88.81 172 GLN A O 1
ATOM 1352 N N . THR A 1 173 ? -23.916 16.891 32.666 1.00 92.75 173 THR A N 1
ATOM 1353 C CA . THR A 1 173 ? -23.864 15.513 32.173 1.00 92.75 173 THR A CA 1
ATOM 1354 C C . THR A 1 173 ? -24.474 14.534 33.181 1.00 92.75 173 THR A C 1
ATOM 1356 O O . THR A 1 173 ? -24.189 14.590 34.381 1.00 92.75 173 THR A O 1
ATOM 1359 N N . GLN A 1 174 ? -25.301 13.609 32.684 1.00 94.75 174 GLN A N 1
ATOM 1360 C CA . GLN A 1 174 ? -25.802 12.450 33.423 1.00 94.75 174 GLN A CA 1
ATOM 1361 C C . GLN A 1 174 ? -25.656 11.185 32.570 1.00 94.75 174 GLN A C 1
ATOM 1363 O O . GLN A 1 174 ? -26.297 11.039 31.523 1.00 94.75 174 GLN A O 1
ATOM 1368 N N . GLY A 1 175 ? -24.823 10.257 33.032 1.00 95.88 175 GLY A N 1
ATOM 1369 C CA . GLY A 1 175 ? -24.420 9.086 32.262 1.00 95.88 175 GLY A CA 1
ATOM 1370 C C . GLY A 1 175 ? -23.338 8.269 32.950 1.00 95.88 175 GLY A C 1
ATOM 1371 O O . GLY A 1 175 ? -22.989 8.526 34.102 1.00 95.88 175 GLY A O 1
ATOM 1372 N N . ILE A 1 176 ? -22.819 7.286 32.226 1.00 96.06 176 ILE A N 1
ATOM 1373 C CA . ILE A 1 176 ? -21.752 6.392 32.678 1.00 96.06 176 ILE A CA 1
ATOM 1374 C C . ILE A 1 176 ? -20.705 6.231 31.581 1.00 96.06 176 ILE A C 1
ATOM 1376 O O . ILE A 1 176 ? -21.060 6.192 30.402 1.00 96.06 176 ILE A O 1
ATOM 1380 N N . GLU A 1 177 ? -19.444 6.082 31.966 1.00 94.12 177 GLU A N 1
ATOM 1381 C CA . GLU A 1 177 ? -18.322 5.938 31.037 1.00 94.12 177 GLU A CA 1
ATOM 1382 C C . GLU A 1 177 ? -17.315 4.905 31.540 1.00 94.12 177 GLU A C 1
ATOM 1384 O O . GLU A 1 177 ? -17.084 4.785 32.747 1.00 94.12 177 GLU A O 1
ATOM 1389 N N . ASN A 1 178 ? -16.736 4.142 30.615 1.00 91.94 178 ASN A N 1
ATOM 1390 C CA . ASN A 1 178 ? -15.761 3.112 30.936 1.00 91.94 178 ASN A CA 1
ATOM 1391 C C . ASN A 1 178 ? -14.421 3.712 31.403 1.00 91.94 178 ASN A C 1
ATOM 1393 O O . ASN A 1 178 ? -14.146 4.904 31.287 1.00 91.94 178 ASN A O 1
ATOM 1397 N N . GLN A 1 179 ? -13.556 2.859 31.940 1.00 90.62 179 GLN A N 1
ATOM 1398 C CA . GLN A 1 179 ? -12.250 3.203 32.505 1.00 90.62 179 GLN A CA 1
ATOM 1399 C C . GLN A 1 179 ? -11.241 3.801 31.505 1.00 90.62 179 GLN A C 1
ATOM 1401 O O . GLN A 1 179 ? -10.175 4.251 31.925 1.00 90.62 179 GLN A O 1
ATOM 1406 N N . PHE A 1 180 ? -11.560 3.816 30.208 1.00 87.50 180 PHE A N 1
ATOM 1407 C CA . PHE A 1 180 ? -10.676 4.280 29.138 1.00 87.50 180 PHE A CA 1
ATOM 1408 C C . PHE A 1 180 ? -11.211 5.500 28.377 1.00 87.50 180 PHE A C 1
ATOM 1410 O O . PHE A 1 180 ? -10.493 6.007 27.519 1.00 87.50 180 PHE A O 1
ATOM 1417 N N . GLY A 1 181 ? -12.444 5.944 28.646 1.00 87.50 181 GLY A N 1
ATOM 1418 C CA . GLY A 1 181 ? -13.087 7.028 27.895 1.00 87.50 181 GLY A CA 1
ATOM 1419 C C . GLY A 1 181 ? -13.571 6.628 26.493 1.00 87.50 181 GLY A C 1
ATOM 1420 O O . GLY A 1 181 ? -14.037 7.456 25.712 1.00 87.50 181 GLY A O 1
ATOM 1421 N N . THR A 1 182 ? -13.470 5.343 26.139 1.00 86.75 182 THR A N 1
ATOM 1422 C CA . THR A 1 182 ? -13.768 4.850 24.784 1.00 86.75 182 THR A CA 1
ATOM 1423 C C . THR A 1 182 ? -15.227 4.451 24.594 1.00 86.75 182 THR A C 1
ATOM 1425 O O . THR A 1 182 ? -15.699 4.373 23.461 1.00 86.75 182 THR A O 1
ATOM 1428 N N . GLU A 1 183 ? -15.953 4.212 25.687 1.00 87.19 183 GLU A N 1
ATOM 1429 C CA . GLU A 1 183 ? -17.362 3.830 25.672 1.00 87.19 183 GLU A CA 1
ATOM 1430 C C . GLU A 1 183 ? -18.123 4.500 26.804 1.00 87.19 183 GLU A C 1
ATOM 1432 O O . GLU A 1 183 ? -17.627 4.634 27.923 1.00 87.19 183 GLU A O 1
ATOM 1437 N N . GLY A 1 184 ? -19.373 4.850 26.531 1.00 90.06 184 GLY A N 1
ATOM 1438 C CA . GLY A 1 184 ? -20.237 5.461 27.515 1.00 90.06 184 GLY A CA 1
ATOM 1439 C C . GLY A 1 184 ? -21.646 5.661 26.988 1.00 90.06 184 GLY A C 1
ATOM 1440 O O . GLY A 1 184 ? -21.893 5.653 25.781 1.00 90.06 184 GLY A O 1
ATOM 1441 N N . ILE A 1 185 ? -22.588 5.840 27.908 1.00 92.25 185 ILE A N 1
ATOM 1442 C CA . ILE A 1 185 ? -23.988 6.089 27.576 1.00 92.25 185 ILE A CA 1
ATOM 1443 C C . ILE A 1 185 ? -24.562 7.173 28.483 1.00 92.25 185 ILE A C 1
ATOM 1445 O O . ILE A 1 185 ? -24.341 7.200 29.695 1.00 92.25 185 ILE A O 1
ATOM 1449 N N . THR A 1 186 ? -25.335 8.073 27.882 1.00 94.56 186 THR A N 1
ATOM 1450 C CA . THR A 1 186 ? -26.098 9.108 28.586 1.00 94.56 186 THR A CA 1
ATOM 1451 C C . THR A 1 186 ? -27.582 8.892 28.369 1.00 94.56 186 THR A C 1
ATOM 1453 O O . THR A 1 186 ? -28.003 8.310 27.367 1.00 94.56 186 THR A O 1
ATOM 1456 N N . TYR A 1 187 ? -28.401 9.393 29.292 1.00 92.81 187 TYR A N 1
ATOM 1457 C CA . TYR A 1 187 ? -29.821 9.515 28.989 1.00 92.81 187 TYR A CA 1
ATOM 1458 C C . TYR A 1 187 ? -30.005 10.551 27.860 1.00 92.81 187 TYR A C 1
ATOM 1460 O O . TYR A 1 187 ? -29.385 11.619 27.931 1.00 92.81 187 TYR A O 1
ATOM 1468 N N . PRO A 1 188 ? -30.850 10.296 26.840 1.00 91.38 188 PRO A N 1
ATOM 1469 C CA . PRO A 1 188 ? -31.024 11.209 25.713 1.00 91.38 188 PRO A CA 1
ATOM 1470 C C . PRO A 1 188 ? -31.241 12.668 26.139 1.00 91.38 188 PRO A C 1
ATOM 1472 O O . PRO A 1 188 ? -32.116 12.981 26.949 1.00 91.38 188 PRO A O 1
ATOM 1475 N N . GLY A 1 189 ? -30.418 13.568 25.593 1.00 91.88 189 GLY A N 1
ATOM 1476 C CA . GLY A 1 189 ? -30.443 15.001 25.901 1.00 91.88 189 GLY A CA 1
ATOM 1477 C C . GLY A 1 189 ? -29.650 15.431 27.142 1.00 91.88 189 GLY A C 1
ATOM 1478 O O . GLY A 1 189 ? -29.606 16.631 27.406 1.00 91.88 189 GLY A O 1
ATOM 1479 N N . ARG A 1 190 ? -29.002 14.505 27.869 1.00 93.12 190 ARG A N 1
ATOM 1480 C CA . ARG A 1 190 ? -28.241 14.775 29.109 1.00 93.12 190 ARG A CA 1
ATOM 1481 C C . ARG A 1 190 ? -26.725 14.611 28.964 1.00 93.12 190 ARG A C 1
ATOM 1483 O O . ARG A 1 190 ? -26.045 14.273 29.928 1.00 93.12 190 ARG A O 1
ATOM 1490 N N . ASN A 1 191 ? -26.203 14.840 27.762 1.00 93.62 191 ASN A N 1
ATOM 1491 C CA . ASN A 1 191 ? -24.772 14.802 27.468 1.00 93.62 191 ASN A CA 1
ATOM 1492 C C . ASN A 1 191 ? -24.251 16.219 27.228 1.00 93.62 191 ASN A C 1
ATOM 1494 O O . ASN A 1 191 ? -24.579 16.806 26.195 1.00 93.62 191 ASN A O 1
ATOM 1498 N N . ARG A 1 192 ? -23.515 16.780 28.193 1.00 91.19 192 ARG A N 1
ATOM 1499 C CA . ARG A 1 192 ? -22.978 18.148 28.160 1.00 91.19 192 ARG A CA 1
ATOM 1500 C C . ARG A 1 192 ? -23.992 19.188 27.663 1.00 91.19 192 ARG A C 1
ATOM 1502 O O . ARG A 1 192 ? -23.730 19.983 26.761 1.00 91.19 192 ARG A O 1
ATOM 1509 N N . ASN A 1 193 ? -25.183 19.171 28.253 1.00 89.94 193 ASN A N 1
ATOM 1510 C CA . ASN A 1 193 ? -26.320 19.980 27.819 1.00 89.94 193 ASN A CA 1
ATOM 1511 C C . ASN A 1 193 ? -26.995 20.682 29.003 1.00 89.94 193 ASN A C 1
ATOM 1513 O O . ASN A 1 193 ? -26.773 20.324 30.155 1.00 89.94 193 ASN A O 1
ATOM 1517 N N . VAL A 1 194 ? -27.828 21.687 28.734 1.00 87.94 194 VAL A N 1
ATOM 1518 C CA . VAL A 1 194 ? -28.590 22.399 29.768 1.00 87.94 194 VAL A CA 1
ATOM 1519 C C . VAL A 1 194 ? -29.959 21.743 29.928 1.00 87.94 194 VAL A C 1
ATOM 1521 O O . VAL A 1 194 ? -30.782 21.784 29.013 1.00 87.94 194 VAL A O 1
ATOM 1524 N N . TYR A 1 195 ? -30.234 21.176 31.101 1.00 88.25 195 TYR A N 1
ATOM 1525 C CA . TYR A 1 195 ? -31.526 20.569 31.423 1.00 88.25 195 TYR A CA 1
ATOM 1526 C C . TYR A 1 195 ? -31.926 20.827 32.882 1.00 88.25 195 TYR A C 1
ATOM 1528 O O . TYR A 1 195 ? -31.123 21.263 33.699 1.00 88.25 195 TYR A O 1
ATOM 1536 N N . ASN A 1 196 ? -33.202 20.593 33.199 1.00 88.44 196 ASN A N 1
ATOM 1537 C CA . ASN A 1 196 ? -33.746 20.695 34.552 1.00 88.44 196 ASN A CA 1
ATOM 1538 C C . ASN A 1 196 ? -34.526 19.423 34.861 1.00 88.44 196 ASN A C 1
ATOM 1540 O O . ASN A 1 196 ? -35.421 19.083 34.089 1.00 88.44 196 ASN A O 1
ATOM 1544 N N . LEU A 1 197 ? -34.220 18.764 35.979 1.00 89.94 197 LEU A N 1
ATOM 1545 C CA . LEU A 1 197 ? -34.905 17.534 36.391 1.00 89.94 197 LEU A CA 1
ATOM 1546 C C . LEU A 1 197 ? -35.639 17.745 37.713 1.00 89.94 197 LEU A C 1
ATOM 1548 O O . LEU A 1 197 ? -35.080 18.318 38.653 1.00 89.94 197 LEU A O 1
ATOM 1552 N N . TRP A 1 198 ? -36.870 17.239 37.782 1.00 91.94 198 TRP A N 1
ATOM 1553 C CA . TRP A 1 198 ? -37.734 17.328 38.959 1.00 91.94 198 TRP A CA 1
ATOM 1554 C C . TRP A 1 198 ? -38.395 15.982 39.220 1.00 91.94 198 TRP A C 1
ATOM 1556 O O . TRP A 1 198 ? -39.264 15.570 38.455 1.00 91.94 198 TRP A O 1
ATOM 1566 N N . ASN A 1 199 ? -38.018 15.325 40.316 1.00 93.94 199 ASN A N 1
ATOM 1567 C CA . ASN A 1 199 ? -38.485 13.980 40.656 1.00 93.94 199 ASN A CA 1
ATOM 1568 C C . ASN A 1 199 ? -38.366 13.010 39.472 1.00 93.94 199 ASN A C 1
ATOM 1570 O O . ASN A 1 199 ? -39.341 12.369 39.072 1.00 93.94 199 ASN A O 1
ATOM 1574 N N . GLU A 1 200 ? -37.161 12.897 38.920 1.00 94.44 200 GLU A N 1
ATOM 1575 C CA . GLU A 1 200 ? -36.860 11.982 37.822 1.00 94.44 200 GLU A CA 1
ATOM 1576 C C . GLU A 1 200 ? -35.846 10.923 38.244 1.00 94.44 200 GLU A C 1
ATOM 1578 O O . GLU A 1 200 ? -34.916 11.201 39.003 1.00 94.44 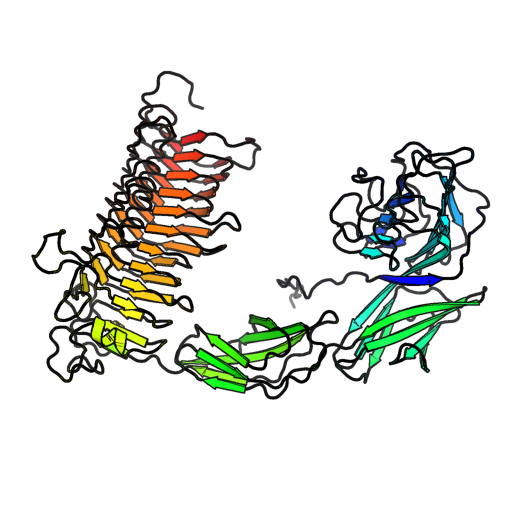200 GLU A O 1
ATOM 1583 N N . GLY A 1 201 ? -36.019 9.710 37.724 1.00 94.06 201 GLY A N 1
ATOM 1584 C CA . GLY A 1 201 ? -35.071 8.618 37.881 1.00 94.06 201 GLY A CA 1
ATOM 1585 C C . GLY A 1 201 ? -34.643 8.068 36.524 1.00 94.06 201 GLY A C 1
ATOM 1586 O O . GLY A 1 201 ? -35.449 7.966 35.597 1.00 94.06 201 GLY A O 1
ATOM 1587 N N . VAL A 1 202 ? -33.376 7.687 36.414 1.00 95.00 202 VAL A N 1
ATOM 1588 C CA . VAL A 1 202 ? -32.846 6.924 35.278 1.00 95.00 202 VAL A CA 1
ATOM 1589 C C . VAL A 1 202 ? -32.148 5.675 35.782 1.00 95.00 202 VAL A C 1
ATOM 1591 O O . VAL A 1 202 ? -31.584 5.677 36.876 1.00 95.00 202 VAL A O 1
ATOM 1594 N N . ILE A 1 203 ? -32.200 4.611 34.988 1.00 92.50 203 ILE A N 1
ATOM 1595 C CA . ILE A 1 203 ? -31.517 3.351 35.266 1.00 92.50 203 ILE A CA 1
ATOM 1596 C C . ILE A 1 203 ? -30.571 3.009 34.123 1.00 92.50 203 ILE A C 1
ATOM 1598 O O . ILE A 1 203 ? -30.934 3.156 32.958 1.00 92.50 203 ILE A O 1
ATOM 1602 N N . PHE A 1 204 ? -29.394 2.510 34.478 1.00 92.50 204 PHE A N 1
ATOM 1603 C CA . PHE A 1 204 ? -28.441 1.876 33.583 1.00 92.50 204 PHE A CA 1
ATOM 1604 C C . PHE A 1 204 ? -28.342 0.405 33.973 1.00 92.50 204 PHE A C 1
ATOM 1606 O O . PHE A 1 204 ? -28.077 0.073 35.134 1.00 92.50 204 PHE A O 1
ATOM 1613 N N . VAL A 1 205 ? -28.603 -0.475 33.010 1.00 87.50 205 VAL A N 1
ATOM 1614 C CA . VAL A 1 205 ? -28.623 -1.925 33.224 1.00 87.50 205 VAL A CA 1
ATOM 1615 C C . VAL A 1 205 ? -27.598 -2.581 32.306 1.00 87.50 205 VAL A C 1
ATOM 1617 O O . VAL A 1 205 ? -27.665 -2.327 31.102 1.00 87.50 205 VAL A O 1
ATOM 1620 N N . PRO A 1 206 ? -26.703 -3.443 32.822 1.00 86.94 206 PRO A N 1
ATOM 1621 C CA . PRO A 1 206 ? -25.802 -4.226 31.984 1.00 86.94 206 PRO A CA 1
ATOM 1622 C C . PRO A 1 206 ? -26.603 -5.327 31.273 1.00 86.94 206 PRO A C 1
ATOM 1624 O O . PRO A 1 206 ? -26.851 -6.408 31.819 1.00 86.94 206 PRO A O 1
ATOM 1627 N N . ILE A 1 207 ? -27.068 -5.024 30.059 1.00 83.94 207 ILE A N 1
ATOM 1628 C CA . ILE A 1 207 ? -27.763 -5.958 29.170 1.00 83.94 207 ILE A CA 1
ATOM 1629 C C . ILE A 1 207 ? -27.108 -5.892 27.803 1.00 83.94 207 ILE A C 1
ATOM 1631 O O . ILE A 1 207 ? -27.078 -4.851 27.150 1.00 83.94 207 ILE A O 1
ATOM 1635 N N . ARG A 1 208 ? -26.675 -7.055 27.332 1.00 83.00 208 ARG A N 1
ATOM 1636 C CA . ARG A 1 208 ? -26.133 -7.238 25.996 1.00 83.00 208 ARG A CA 1
ATOM 1637 C C . ARG A 1 208 ? -27.196 -7.838 25.087 1.00 83.00 208 ARG A C 1
ATOM 1639 O O . ARG A 1 208 ? -27.815 -8.842 25.438 1.00 83.00 208 ARG A O 1
ATOM 1646 N N . ALA A 1 209 ? -27.368 -7.242 23.914 1.00 86.44 209 ALA A N 1
ATOM 1647 C CA . ALA A 1 209 ? -28.111 -7.821 22.806 1.00 86.44 209 ALA A CA 1
ATOM 1648 C C . ALA A 1 209 ? -27.121 -8.096 21.673 1.00 86.44 209 ALA A C 1
ATOM 1650 O O . ALA A 1 209 ? -26.426 -7.182 21.239 1.00 86.44 209 ALA A O 1
ATOM 1651 N N . LEU A 1 210 ? -27.030 -9.350 21.241 1.00 86.69 210 LEU A N 1
ATOM 1652 C CA . LEU A 1 210 ? -26.160 -9.794 20.159 1.00 86.69 210 LEU A CA 1
ATOM 1653 C C . LEU A 1 210 ? -27.006 -10.140 18.932 1.00 86.69 210 LEU A C 1
ATOM 1655 O O . LEU A 1 210 ? -27.667 -11.184 18.942 1.00 86.69 210 LEU A O 1
ATOM 1659 N N . PRO A 1 211 ? -27.000 -9.279 17.904 1.00 88.44 211 PRO A N 1
ATOM 1660 C CA . PRO A 1 211 ? -27.642 -9.545 16.627 1.00 88.44 211 PRO A CA 1
ATOM 1661 C C . PRO A 1 211 ? -27.024 -10.736 15.898 1.00 88.44 211 PRO A C 1
ATOM 1663 O O . PRO A 1 211 ? -25.809 -10.822 15.731 1.00 88.44 211 PRO A O 1
ATOM 1666 N N . GLY A 1 212 ? -27.879 -11.629 15.420 1.00 88.69 212 GLY A N 1
ATOM 1667 C CA . GLY A 1 212 ? -27.604 -12.572 14.345 1.00 88.69 212 GLY A CA 1
ATOM 1668 C C . GLY A 1 212 ? -28.493 -12.267 13.139 1.00 88.69 212 GLY A C 1
ATOM 1669 O O . GLY A 1 212 ? -29.297 -11.333 13.161 1.00 88.69 212 GLY A O 1
ATOM 1670 N N . LEU A 1 213 ? -28.373 -13.074 12.082 1.00 89.88 213 LEU A N 1
ATOM 1671 C CA . LEU A 1 213 ? -29.164 -12.876 10.862 1.00 89.88 213 LEU A CA 1
ATOM 1672 C C . LEU A 1 213 ? -30.666 -13.021 11.122 1.00 89.88 213 LEU A C 1
ATOM 1674 O O . LEU A 1 213 ? -31.457 -12.243 10.621 1.00 89.88 213 LEU A O 1
ATOM 1678 N N . ASN A 1 214 ? -31.057 -14.032 11.892 1.00 92.19 214 ASN A N 1
ATOM 1679 C CA . ASN A 1 214 ? -32.451 -14.376 12.180 1.00 92.19 214 ASN A CA 1
ATOM 1680 C C . ASN A 1 214 ? -32.659 -14.702 13.665 1.00 92.19 214 ASN A C 1
ATOM 1682 O O . ASN A 1 214 ? -33.577 -15.438 14.043 1.00 92.19 214 ASN A O 1
ATOM 1686 N N . GLU A 1 215 ? -31.767 -14.195 14.507 1.00 93.44 215 GLU A N 1
ATOM 1687 C CA . GLU A 1 215 ? -31.805 -14.389 15.945 1.00 93.44 215 GLU A CA 1
ATOM 1688 C C . GLU A 1 215 ? -31.213 -13.182 16.669 1.00 93.44 215 GLU A C 1
ATOM 1690 O O . GLU A 1 215 ? -30.416 -12.438 16.104 1.00 93.44 215 GLU A O 1
ATOM 1695 N N . ILE A 1 216 ? -31.616 -12.977 17.919 1.00 92.25 216 ILE A N 1
ATOM 1696 C CA . ILE A 1 216 ? -31.016 -12.000 18.826 1.00 92.25 216 ILE A CA 1
ATOM 1697 C C . ILE A 1 216 ? -30.788 -12.709 20.158 1.00 92.25 216 ILE A C 1
ATOM 1699 O O . ILE A 1 216 ? -31.735 -13.124 20.834 1.00 92.25 216 ILE A O 1
ATOM 1703 N N . THR A 1 217 ? -29.524 -12.819 20.567 1.00 91.88 217 THR A N 1
ATOM 1704 C CA . THR A 1 217 ? -29.178 -13.326 21.898 1.00 91.88 217 THR A CA 1
ATOM 1705 C C . THR A 1 217 ? -29.134 -12.176 22.892 1.00 91.88 217 THR A C 1
ATOM 1707 O O . THR A 1 217 ? -28.258 -11.316 22.840 1.00 91.88 217 THR A O 1
ATOM 1710 N N . LEU A 1 218 ? -30.072 -12.181 23.833 1.00 90.25 218 LEU A N 1
ATOM 1711 C CA . LEU A 1 218 ? -30.086 -11.290 24.984 1.00 90.25 218 LEU A CA 1
ATOM 1712 C C . LEU A 1 218 ? -29.353 -11.961 26.147 1.00 90.25 218 LEU A C 1
ATOM 1714 O O . LEU A 1 218 ? -29.616 -13.122 26.463 1.00 90.25 218 LEU A O 1
ATOM 1718 N N . SER A 1 219 ? -28.467 -11.236 26.820 1.00 87.38 219 SER A N 1
ATOM 1719 C CA . SER A 1 219 ? -27.801 -11.695 28.041 1.00 87.38 219 SER A CA 1
ATOM 1720 C C . SER A 1 219 ? -27.663 -10.571 29.055 1.00 87.38 219 SER A C 1
ATOM 1722 O O . SER A 1 219 ? -27.447 -9.420 28.686 1.00 87.38 219 SER A O 1
ATOM 1724 N N . TRP A 1 220 ? -27.778 -10.909 30.331 1.00 81.94 220 TRP A N 1
ATOM 1725 C CA . TRP A 1 220 ? -27.764 -9.966 31.445 1.00 81.94 220 TRP A CA 1
ATOM 1726 C C . TRP A 1 220 ? -27.099 -10.601 32.667 1.00 81.94 220 TRP A C 1
ATOM 1728 O O . TRP A 1 220 ? -27.023 -11.826 32.788 1.00 81.94 220 TRP A O 1
ATOM 1738 N N . GLN A 1 221 ? -26.635 -9.770 33.598 1.00 75.12 221 GLN A N 1
ATOM 1739 C CA . GLN A 1 221 ? -26.102 -10.248 34.876 1.00 75.12 221 GLN A CA 1
ATOM 1740 C C . GLN A 1 221 ? -27.199 -10.898 35.730 1.00 75.12 221 GLN A C 1
ATOM 1742 O O . GLN A 1 221 ? -28.373 -10.542 35.627 1.00 75.12 221 GLN A O 1
ATOM 1747 N N . ASN A 1 222 ? -26.831 -11.870 36.573 1.00 71.25 222 ASN A N 1
ATOM 1748 C CA . ASN A 1 222 ? -27.796 -12.638 37.362 1.00 71.25 222 ASN A CA 1
ATOM 1749 C C . ASN A 1 222 ? -28.687 -11.734 38.226 1.00 71.25 222 ASN A C 1
ATOM 1751 O O . ASN A 1 222 ? -28.264 -11.158 39.227 1.00 71.25 222 ASN A O 1
ATOM 1755 N N . ILE A 1 223 ? -29.960 -11.664 37.845 1.00 65.44 223 ILE A N 1
ATOM 1756 C CA . ILE A 1 223 ? -30.987 -10.933 38.567 1.00 65.44 223 ILE A CA 1
ATOM 1757 C C . ILE A 1 223 ? -31.414 -11.831 39.722 1.00 65.44 223 ILE A C 1
ATOM 1759 O O . ILE A 1 223 ? -32.285 -12.677 39.536 1.00 65.44 223 ILE A O 1
ATOM 1763 N N . PHE A 1 224 ? -30.810 -11.687 40.905 1.00 60.94 224 PHE A N 1
ATOM 1764 C CA . PHE A 1 224 ? -31.241 -12.415 42.103 1.00 60.94 224 PHE A CA 1
ATOM 1765 C C . PHE A 1 224 ? -32.691 -12.039 42.457 1.00 60.94 224 PHE A C 1
ATOM 1767 O O . PHE A 1 224 ? -32.954 -11.170 43.275 1.00 60.94 224 PHE A O 1
ATOM 1774 N N . ASN A 1 225 ? -33.655 -12.688 41.807 1.00 63.88 225 ASN A N 1
ATOM 1775 C CA . ASN A 1 225 ? -35.079 -12.474 41.984 1.00 63.88 225 ASN A CA 1
ATOM 1776 C C . ASN A 1 225 ? -35.764 -13.826 42.125 1.00 63.88 225 ASN A C 1
ATOM 1778 O O . ASN A 1 225 ? -35.900 -14.579 41.163 1.00 63.88 225 ASN A O 1
ATOM 1782 N N . LYS A 1 226 ? -36.257 -14.116 43.331 1.00 63.22 226 LYS A N 1
ATOM 1783 C CA . LYS A 1 226 ? -36.901 -15.396 43.656 1.00 63.22 226 LYS A CA 1
ATOM 1784 C C . LYS A 1 226 ? -38.154 -15.696 42.815 1.00 63.22 226 LYS A C 1
ATOM 1786 O O . LYS A 1 226 ? -38.564 -16.852 42.779 1.00 63.22 226 LYS A O 1
ATOM 1791 N N . ALA A 1 227 ? -38.752 -14.698 42.157 1.00 71.25 227 ALA A N 1
ATOM 1792 C CA . ALA A 1 227 ? -39.977 -14.837 41.367 1.00 71.25 227 ALA A CA 1
ATOM 1793 C C . ALA A 1 227 ? -39.751 -15.102 39.862 1.00 71.25 227 ALA A C 1
ATOM 1795 O O . ALA A 1 227 ? -40.718 -15.396 39.160 1.00 71.25 227 ALA A O 1
ATOM 1796 N N . GLY A 1 228 ? -38.510 -15.025 39.363 1.00 78.44 228 GLY A N 1
ATOM 1797 C CA . GLY A 1 228 ? -38.226 -15.060 37.923 1.00 78.44 228 GLY A CA 1
ATOM 1798 C C . GLY A 1 228 ? -38.666 -13.769 37.226 1.00 78.44 228 GLY A C 1
ATOM 1799 O O . GLY A 1 228 ? -38.882 -12.751 37.881 1.00 78.44 228 GLY A O 1
ATOM 1800 N N . TYR A 1 229 ? -38.772 -13.782 35.899 1.00 84.94 229 TYR A N 1
ATOM 1801 C CA . TYR A 1 229 ? -39.165 -12.606 35.110 1.00 84.94 229 TYR A CA 1
ATOM 1802 C C . TYR A 1 229 ? -39.783 -13.021 33.768 1.00 84.94 229 TYR A C 1
ATOM 1804 O O . TYR A 1 229 ? -39.681 -14.175 33.353 1.00 84.94 229 TYR A O 1
ATOM 1812 N N . THR A 1 230 ? -40.474 -12.096 33.097 1.00 91.88 230 THR A N 1
ATOM 1813 C CA . THR A 1 230 ? -41.075 -12.351 31.772 1.00 91.88 230 THR A CA 1
ATOM 1814 C C . THR A 1 230 ? -40.427 -11.476 30.715 1.00 91.88 230 THR A C 1
ATOM 1816 O O . THR A 1 230 ? -40.171 -10.299 30.959 1.00 91.88 230 THR A O 1
ATOM 1819 N N . LEU A 1 231 ? -40.158 -12.060 29.550 1.00 93.75 231 LEU A N 1
ATOM 1820 C CA . LEU A 1 231 ? -39.615 -11.364 28.393 1.00 93.75 231 LEU A CA 1
ATOM 1821 C C . LEU A 1 231 ? -40.729 -11.164 27.367 1.00 93.75 231 LEU A C 1
ATOM 1823 O O . LEU A 1 231 ? -41.436 -12.112 27.005 1.00 93.75 231 LEU A O 1
ATOM 1827 N N . GLN A 1 232 ? -40.882 -9.930 26.906 1.00 96.12 232 GLN A N 1
ATOM 1828 C CA . GLN A 1 232 ? -41.824 -9.567 25.856 1.00 96.12 232 GLN A CA 1
ATOM 1829 C C . GLN A 1 232 ? -41.092 -9.008 24.638 1.00 96.12 232 GLN A C 1
ATOM 1831 O O . GLN A 1 232 ? -40.022 -8.425 24.789 1.00 96.12 232 GLN A O 1
ATOM 1836 N N . ARG A 1 233 ? -41.697 -9.149 23.456 1.00 96.25 233 ARG A N 1
ATOM 1837 C CA . ARG A 1 233 ? -41.192 -8.629 22.180 1.00 96.25 233 ARG A CA 1
ATOM 1838 C C . ARG A 1 233 ? -42.273 -7.888 21.402 1.00 96.25 233 ARG A C 1
ATOM 1840 O O . ARG A 1 233 ? -43.444 -8.273 21.444 1.00 96.25 233 ARG A O 1
ATOM 1847 N N . SER A 1 234 ? -41.852 -6.872 20.663 1.00 95.62 234 SER A N 1
ATOM 1848 C CA . SER A 1 234 ? -42.622 -6.084 19.707 1.00 95.62 234 SER A CA 1
ATOM 1849 C C . SER A 1 234 ? -41.772 -5.797 18.458 1.00 95.62 234 SER A C 1
ATOM 1851 O O . SER A 1 234 ? -40.545 -5.774 18.534 1.00 95.62 234 SER A O 1
ATOM 1853 N N . VAL A 1 235 ? -42.429 -5.585 17.316 1.00 92.69 235 VAL A N 1
ATOM 1854 C CA . VAL A 1 235 ? -41.814 -5.139 16.045 1.00 92.69 235 VAL A CA 1
ATOM 1855 C C . VAL A 1 235 ? -42.083 -3.661 15.743 1.00 92.69 235 VAL A C 1
ATOM 1857 O O . VAL A 1 235 ? -41.573 -3.121 14.773 1.00 92.69 235 VAL A O 1
ATOM 1860 N N . ASP A 1 236 ? -42.917 -3.002 16.550 1.00 90.88 236 ASP A N 1
ATOM 1861 C CA . ASP A 1 236 ? -43.374 -1.624 16.331 1.00 90.88 236 ASP A CA 1
ATOM 1862 C C . ASP A 1 236 ? -43.155 -0.717 17.553 1.00 90.88 236 ASP A C 1
ATOM 1864 O O . ASP A 1 236 ? -43.629 0.419 17.576 1.00 90.88 236 ASP A O 1
ATOM 1868 N N . GLY A 1 237 ? -42.506 -1.237 18.601 1.00 90.38 237 GLY A N 1
ATOM 1869 C CA . GLY A 1 237 ? -42.265 -0.552 19.872 1.00 90.38 237 GLY A CA 1
ATOM 1870 C C . GLY A 1 237 ? -43.516 -0.285 20.716 1.00 90.38 237 GLY A C 1
ATOM 1871 O O . GLY A 1 237 ? -43.419 0.337 21.774 1.00 90.38 237 GLY A O 1
ATOM 1872 N N . ASN A 1 238 ? -44.695 -0.748 20.292 1.00 91.12 238 ASN A N 1
ATOM 1873 C CA . ASN A 1 238 ? -45.976 -0.414 20.918 1.00 91.12 238 ASN A CA 1
ATOM 1874 C C . ASN A 1 238 ? -46.744 -1.661 21.371 1.00 91.12 238 ASN A C 1
ATOM 1876 O O . ASN A 1 238 ? -47.211 -1.731 22.511 1.00 91.12 238 ASN A O 1
ATOM 1880 N N . ASN A 1 239 ? -46.856 -2.663 20.501 1.00 94.12 239 ASN A N 1
ATOM 1881 C CA . ASN A 1 239 ? -47.634 -3.875 20.726 1.00 94.12 239 ASN A CA 1
ATOM 1882 C C . ASN A 1 239 ? -46.719 -5.032 21.137 1.00 94.12 239 ASN A C 1
ATOM 1884 O O . ASN A 1 239 ? -46.065 -5.649 20.297 1.00 94.12 239 ASN A O 1
ATOM 1888 N N . TYR A 1 240 ? -46.679 -5.330 22.438 1.00 95.69 240 TYR A N 1
ATOM 1889 C CA . TYR A 1 240 ? -45.806 -6.361 23.003 1.00 95.69 240 TYR A CA 1
ATOM 1890 C C . TYR A 1 240 ? -46.535 -7.681 23.245 1.00 95.69 240 TYR A C 1
ATOM 1892 O O . TYR A 1 240 ? -47.662 -7.717 23.739 1.00 95.69 240 TYR A O 1
ATOM 1900 N N . THR A 1 241 ? -45.838 -8.779 22.964 1.00 96.06 241 THR A N 1
ATOM 1901 C CA . THR A 1 241 ? -46.277 -10.149 23.248 1.00 96.06 241 THR A CA 1
ATOM 1902 C C . THR A 1 241 ? -45.266 -10.841 24.152 1.00 96.06 241 THR A C 1
ATOM 1904 O O . THR A 1 241 ? -44.064 -10.646 23.996 1.00 96.06 241 THR A O 1
ATOM 1907 N N . THR A 1 242 ? -45.727 -11.636 25.118 1.00 96.56 242 THR A N 1
ATOM 1908 C CA . THR A 1 242 ? -44.825 -12.437 25.958 1.00 96.56 242 THR A CA 1
ATOM 1909 C C . THR A 1 242 ? -44.246 -13.582 25.137 1.00 96.56 242 THR A C 1
ATOM 1911 O O . THR A 1 242 ? -44.993 -14.439 24.668 1.00 96.56 242 THR A O 1
ATOM 1914 N N . ILE A 1 243 ? -42.921 -13.605 25.008 1.00 96.06 243 ILE A N 1
ATOM 1915 C CA . ILE A 1 243 ? -42.182 -14.636 24.269 1.00 96.06 243 ILE A CA 1
ATOM 1916 C C . ILE A 1 243 ? -41.534 -15.664 25.199 1.00 96.06 243 ILE A C 1
ATOM 1918 O O . ILE A 1 243 ? -41.293 -16.794 24.781 1.00 96.06 243 ILE A O 1
ATOM 1922 N N . ALA A 1 244 ? -41.305 -15.317 26.472 1.00 94.81 244 ALA A N 1
ATOM 1923 C CA . ALA A 1 244 ? -40.782 -16.261 27.452 1.00 94.81 244 ALA A CA 1
ATOM 1924 C C . ALA A 1 244 ? -41.118 -15.901 28.908 1.00 94.81 244 ALA A C 1
ATOM 1926 O O . ALA A 1 244 ? -41.243 -14.730 29.275 1.00 94.81 244 ALA A O 1
ATOM 1927 N N . THR A 1 245 ? -41.178 -16.934 29.751 1.00 93.00 245 THR A N 1
ATOM 1928 C CA . THR A 1 245 ? -41.159 -16.832 31.218 1.00 93.00 245 THR A CA 1
ATOM 1929 C C . THR A 1 245 ? -39.878 -17.494 31.708 1.00 93.00 245 THR A C 1
ATOM 1931 O O . THR A 1 245 ? -39.655 -18.676 31.449 1.00 93.00 245 THR A O 1
ATOM 1934 N N . LEU A 1 246 ? -39.028 -16.727 32.378 1.00 89.50 246 LEU A N 1
ATOM 1935 C CA . LEU A 1 246 ? -37.630 -17.053 32.630 1.00 89.50 246 LEU A CA 1
ATOM 1936 C C . LEU A 1 246 ? -37.416 -17.343 34.118 1.00 89.50 246 LEU A C 1
ATOM 1938 O O . LEU A 1 246 ? -38.009 -16.701 34.991 1.00 89.50 246 LEU A O 1
ATOM 1942 N N . SER A 1 247 ? -36.591 -18.350 34.409 1.00 87.12 247 SER A N 1
ATOM 1943 C CA . SER A 1 247 ? -36.318 -18.745 35.794 1.00 87.12 247 SER A CA 1
ATOM 1944 C C . SER A 1 247 ? -35.449 -17.700 36.517 1.00 87.12 247 SER A C 1
ATOM 1946 O O . SER A 1 247 ? -34.678 -17.002 35.859 1.00 87.12 247 SER A O 1
ATOM 1948 N N . PRO A 1 248 ? -35.500 -17.624 37.863 1.00 79.00 248 PRO A N 1
ATOM 1949 C CA . PRO A 1 248 ? -34.631 -16.760 38.671 1.00 79.00 248 PRO A CA 1
ATOM 1950 C C . PRO A 1 248 ? -33.141 -16.803 38.322 1.00 79.00 248 PRO A C 1
ATOM 1952 O O . PRO A 1 248 ? -32.461 -15.798 38.439 1.00 79.00 248 PRO A O 1
ATOM 1955 N N . SER A 1 249 ? -32.631 -17.974 37.933 1.00 81.12 249 SER A N 1
ATOM 1956 C CA . SER A 1 249 ? -31.210 -18.199 37.649 1.00 81.12 249 SER A CA 1
ATOM 1957 C C . SER A 1 249 ? -30.854 -18.072 36.171 1.00 81.12 249 SER A C 1
ATOM 1959 O O . SER A 1 249 ? -29.707 -18.310 35.802 1.00 81.12 249 SER A O 1
ATOM 1961 N N . GLN A 1 250 ? -31.829 -17.797 35.304 1.00 86.19 250 GLN A N 1
ATOM 1962 C CA . GLN A 1 250 ? -31.552 -17.603 33.890 1.00 86.19 250 GLN A CA 1
ATOM 1963 C C . GLN A 1 250 ? -30.839 -16.253 33.703 1.00 86.19 250 GLN A C 1
ATOM 1965 O O . GLN A 1 250 ? -31.085 -15.303 34.445 1.00 86.19 250 GLN A O 1
ATOM 1970 N N . THR A 1 251 ? -29.912 -16.179 32.756 1.00 85.44 251 THR A N 1
ATOM 1971 C CA . THR A 1 251 ? -29.112 -14.968 32.475 1.00 85.44 251 THR A CA 1
ATOM 1972 C C . THR A 1 251 ? -28.965 -14.694 30.984 1.00 85.44 251 THR A C 1
ATOM 1974 O O . THR A 1 251 ? -28.274 -13.766 30.576 1.00 85.44 251 THR A O 1
ATOM 1977 N N . SER A 1 252 ? -29.618 -15.505 30.154 1.00 89.62 252 SER A N 1
ATOM 1978 C CA . SER A 1 252 ? -29.649 -15.323 28.714 1.00 89.62 252 SER A CA 1
ATOM 1979 C C . SER A 1 252 ? -30.918 -15.896 28.097 1.00 89.62 252 SER A C 1
ATOM 1981 O O . SER A 1 252 ? -31.577 -16.786 28.652 1.00 89.62 252 SER A O 1
ATOM 1983 N N . PHE A 1 253 ? -31.262 -15.371 26.929 1.00 92.62 253 PHE A N 1
ATOM 1984 C CA . PHE A 1 253 ? -32.327 -15.864 26.077 1.00 92.62 253 PHE A CA 1
ATOM 1985 C C . PHE A 1 253 ? -31.946 -15.627 24.617 1.00 92.62 253 PHE A C 1
ATOM 1987 O O . PHE A 1 253 ? -31.654 -14.496 24.240 1.00 92.62 253 PHE A O 1
ATOM 1994 N N . ASN A 1 254 ? -31.950 -16.688 23.812 1.00 94.94 254 ASN A N 1
ATOM 1995 C CA . ASN A 1 254 ? -31.772 -16.572 22.370 1.00 94.94 254 ASN A CA 1
ATOM 1996 C C . ASN A 1 254 ? -33.148 -16.565 21.700 1.00 94.94 254 ASN A C 1
ATOM 1998 O O . ASN A 1 254 ? -33.833 -17.592 21.702 1.00 94.94 254 ASN A O 1
ATOM 2002 N N . ASP A 1 255 ? -33.563 -15.410 21.185 1.00 95.56 255 ASP A N 1
ATOM 2003 C CA . ASP A 1 255 ? -34.772 -15.304 20.375 1.00 95.56 255 ASP A CA 1
ATOM 2004 C C . ASP A 1 255 ? -34.433 -15.661 18.931 1.00 95.56 255 ASP A C 1
ATOM 2006 O O . ASP A 1 255 ? -33.532 -15.069 18.355 1.00 95.56 255 ASP A O 1
ATOM 2010 N N . THR A 1 256 ? -35.130 -16.636 18.355 1.00 94.88 256 THR A N 1
ATOM 2011 C CA . THR A 1 256 ? -34.791 -17.234 17.052 1.00 94.88 256 THR A CA 1
ATOM 2012 C C . THR A 1 256 ? -35.964 -17.120 16.086 1.00 94.88 256 THR A C 1
ATOM 2014 O O . THR A 1 256 ? -37.089 -16.835 16.498 1.00 94.88 256 THR A O 1
ATOM 2017 N N . ALA A 1 257 ? -35.714 -17.393 14.802 1.00 92.31 257 ALA A N 1
ATOM 2018 C CA . ALA A 1 257 ? -36.708 -17.271 13.732 1.00 92.31 257 ALA A CA 1
ATOM 2019 C C . ALA A 1 257 ? -37.280 -15.846 13.614 1.00 92.31 257 ALA A C 1
ATOM 2021 O O . ALA A 1 257 ? -38.475 -15.654 13.382 1.00 92.31 257 ALA A O 1
ATOM 2022 N N . LEU A 1 258 ? -36.404 -14.861 13.805 1.00 92.81 258 LEU A N 1
ATOM 2023 C CA . LEU A 1 258 ? -36.654 -13.463 13.496 1.00 92.81 258 LEU A CA 1
ATOM 2024 C C . LEU A 1 258 ? -36.504 -13.231 11.990 1.00 92.81 258 LEU A C 1
ATOM 2026 O O . LEU A 1 258 ? -35.742 -13.931 11.318 1.00 92.81 258 LEU A O 1
ATOM 2030 N N . ASP A 1 259 ? -37.228 -12.245 11.478 1.00 91.69 259 ASP A N 1
ATOM 2031 C CA . ASP A 1 259 ? -36.996 -11.708 10.146 1.00 91.69 259 ASP A CA 1
ATOM 2032 C C . ASP A 1 259 ? -35.651 -10.976 10.167 1.00 91.69 259 ASP A C 1
ATOM 2034 O O . ASP A 1 259 ? -35.355 -10.232 11.104 1.00 91.69 259 ASP A O 1
ATOM 2038 N N . SER A 1 260 ? -34.822 -11.225 9.159 1.00 89.00 260 SER A N 1
ATOM 2039 C CA . SER A 1 260 ? -33.560 -10.516 8.971 1.00 89.00 260 SER A CA 1
ATOM 2040 C C . SER A 1 260 ? -33.805 -9.063 8.558 1.00 89.00 260 SER A C 1
ATOM 2042 O O . SER A 1 260 ? -34.930 -8.694 8.213 1.00 89.00 260 SER A O 1
ATOM 2044 N N . ASP A 1 261 ? -32.769 -8.218 8.616 1.00 89.12 261 ASP A N 1
ATOM 2045 C CA . ASP A 1 261 ? -32.883 -6.794 8.260 1.00 89.12 261 ASP A CA 1
ATOM 2046 C C . ASP A 1 261 ? -34.005 -6.043 9.027 1.00 89.12 261 ASP A C 1
ATOM 2048 O O . ASP A 1 261 ? -34.642 -5.132 8.502 1.00 89.12 261 ASP A O 1
ATOM 2052 N N . THR A 1 262 ? -34.303 -6.459 10.270 1.00 89.94 262 THR A N 1
ATOM 2053 C CA . THR A 1 262 ? -35.475 -5.997 11.032 1.00 89.94 262 THR A CA 1
ATOM 2054 C C . THR A 1 262 ? -35.113 -5.553 12.454 1.00 89.94 262 THR A C 1
ATOM 2056 O O . THR A 1 262 ? -34.342 -6.202 13.165 1.00 89.94 262 THR A O 1
ATOM 2059 N N . GLU A 1 263 ? -35.705 -4.440 12.901 1.00 90.75 263 GLU A N 1
ATOM 2060 C CA . GLU A 1 263 ? -35.590 -3.941 14.276 1.00 90.75 263 GLU A CA 1
ATOM 2061 C C . GLU A 1 263 ? -36.638 -4.580 15.206 1.00 90.75 263 GLU A C 1
ATOM 2063 O O . GLU A 1 263 ? -37.807 -4.748 14.856 1.00 90.75 263 GLU A O 1
ATOM 2068 N N . TYR A 1 264 ? -36.219 -4.907 16.427 1.00 92.50 264 TYR A N 1
ATOM 2069 C CA . TYR A 1 264 ? -37.017 -5.547 17.464 1.00 92.50 264 TYR A CA 1
ATOM 2070 C C . TYR A 1 264 ? -36.908 -4.813 18.801 1.00 92.50 264 TYR A C 1
ATOM 2072 O O . TYR A 1 264 ? -35.842 -4.389 19.253 1.00 92.50 264 TYR A O 1
ATOM 2080 N N . TYR A 1 265 ? -38.041 -4.744 19.490 1.00 93.94 265 TYR A N 1
ATOM 2081 C CA . TYR A 1 265 ? -38.185 -4.095 20.783 1.00 93.94 265 TYR A CA 1
ATOM 2082 C C . TYR A 1 265 ? -38.492 -5.153 21.835 1.00 93.94 265 TYR A C 1
ATOM 2084 O O . TYR A 1 265 ? -39.487 -5.869 21.729 1.00 93.94 265 TYR A O 1
ATOM 2092 N N . TYR A 1 266 ? -37.679 -5.231 22.880 1.00 94.44 266 TYR A N 1
ATOM 2093 C CA . TYR A 1 266 ? -37.841 -6.175 23.977 1.00 94.44 266 TYR A CA 1
ATOM 2094 C C . TYR A 1 266 ? -38.168 -5.462 25.285 1.00 94.44 266 TYR A C 1
ATOM 2096 O O . TYR A 1 266 ? -37.727 -4.343 25.535 1.00 94.44 266 TYR A O 1
ATOM 2104 N N . ARG A 1 267 ? -38.938 -6.140 26.139 1.00 92.31 267 ARG A N 1
ATOM 2105 C CA . ARG A 1 267 ? -39.233 -5.715 27.511 1.00 92.31 267 ARG A CA 1
ATOM 2106 C C . ARG A 1 267 ? -38.930 -6.832 28.482 1.00 92.31 267 ARG A C 1
ATOM 2108 O O . ARG A 1 267 ? -39.572 -7.884 28.437 1.00 92.31 267 ARG A O 1
ATOM 2115 N N . LEU A 1 268 ? -37.990 -6.584 29.386 1.00 89.75 268 LEU A N 1
ATOM 2116 C CA . LEU A 1 268 ? -37.730 -7.459 30.519 1.00 89.75 268 LEU A CA 1
ATOM 2117 C C . LEU A 1 268 ? -38.561 -6.987 31.714 1.00 89.75 268 LEU A C 1
ATOM 2119 O O . LEU A 1 268 ? -38.303 -5.934 32.298 1.00 89.75 268 LEU A O 1
ATOM 2123 N N . MET A 1 269 ? -39.575 -7.770 32.070 1.00 88.44 269 MET A N 1
ATOM 2124 C CA . MET A 1 269 ? -40.504 -7.468 33.155 1.00 88.44 269 MET A CA 1
ATOM 2125 C C . MET A 1 269 ? -40.101 -8.242 34.409 1.00 88.44 269 MET A C 1
ATOM 2127 O O . MET A 1 269 ? -40.256 -9.464 34.476 1.00 88.44 269 MET A O 1
ATOM 2131 N N . ILE A 1 270 ? -39.597 -7.520 35.405 1.00 81.75 270 ILE A N 1
ATOM 2132 C CA . ILE A 1 270 ? -39.006 -8.041 36.638 1.00 81.75 270 ILE A CA 1
ATOM 2133 C C . ILE A 1 270 ? -39.956 -7.736 37.811 1.00 81.75 270 ILE A C 1
ATOM 2135 O O . ILE A 1 270 ? -40.037 -6.584 38.249 1.00 81.75 270 ILE A O 1
ATOM 2139 N N . PRO A 1 271 ? -40.675 -8.731 38.357 1.00 78.06 271 PRO A N 1
ATOM 2140 C CA . PRO A 1 271 ? -41.514 -8.547 39.538 1.00 78.06 271 PRO A CA 1
ATOM 2141 C C . PRO A 1 271 ? -40.678 -8.155 40.762 1.00 78.06 271 PRO A C 1
ATOM 2143 O O . PRO A 1 271 ? -39.637 -8.751 41.022 1.00 78.06 271 PRO A O 1
ATOM 2146 N N . ARG A 1 272 ? -41.137 -7.181 41.544 1.00 71.88 272 ARG A N 1
ATOM 2147 C CA . ARG A 1 272 ? -40.547 -6.738 42.815 1.00 71.88 272 ARG A CA 1
ATOM 2148 C C . ARG A 1 272 ? -41.639 -6.588 43.874 1.00 71.88 272 ARG A C 1
ATOM 2150 O O . ARG A 1 272 ? -42.828 -6.549 43.566 1.00 71.88 272 ARG A O 1
ATOM 2157 N N . THR A 1 273 ? -41.232 -6.470 45.136 1.00 68.06 273 THR A N 1
ATOM 2158 C CA . THR A 1 273 ? -42.138 -6.203 46.269 1.00 68.06 273 THR A CA 1
ATOM 2159 C C . THR A 1 273 ? -42.928 -4.901 46.104 1.00 68.06 273 THR A C 1
ATOM 2161 O O . THR A 1 273 ? -44.075 -4.827 46.532 1.00 68.06 273 THR A O 1
ATOM 2164 N N . GLU A 1 274 ? -42.338 -3.899 45.451 1.00 68.12 274 GLU A N 1
ATOM 2165 C CA . GLU A 1 274 ? -42.915 -2.562 45.240 1.00 68.12 274 GLU A CA 1
ATOM 2166 C C . GLU A 1 274 ? -43.667 -2.413 43.898 1.00 68.12 274 GLU A C 1
ATOM 2168 O O . GLU A 1 274 ? -44.196 -1.343 43.604 1.00 68.12 274 GLU A O 1
ATOM 2173 N N . GLY A 1 275 ? -43.733 -3.462 43.068 1.00 73.62 275 GLY A N 1
ATOM 2174 C CA . GLY A 1 275 ? -44.364 -3.423 41.743 1.00 73.62 275 GLY A CA 1
ATOM 2175 C C . GLY A 1 275 ? -43.598 -4.225 40.691 1.00 73.62 275 GLY A C 1
ATOM 2176 O O . GLY A 1 275 ? -42.734 -5.026 41.020 1.00 73.62 275 GLY A O 1
ATOM 2177 N N . THR A 1 276 ? -43.898 -4.026 39.407 1.00 79.62 276 THR A N 1
ATOM 2178 C CA . THR A 1 276 ? -43.117 -4.634 38.312 1.00 79.62 276 THR A CA 1
ATOM 2179 C C . THR A 1 276 ? -42.165 -3.602 37.734 1.00 79.62 276 THR A C 1
ATOM 2181 O O . THR A 1 276 ? -42.585 -2.501 37.388 1.00 79.62 276 THR A O 1
ATOM 2184 N N . ARG A 1 277 ? -40.886 -3.958 37.621 1.00 80.88 277 ARG A N 1
ATOM 2185 C CA . ARG A 1 277 ? -39.879 -3.154 36.931 1.00 80.88 277 ARG A CA 1
ATOM 2186 C C . ARG A 1 277 ? -39.806 -3.574 35.467 1.00 80.88 277 ARG A C 1
ATOM 2188 O O . ARG A 1 277 ? -39.747 -4.765 35.185 1.00 80.88 277 ARG A O 1
ATOM 2195 N N . GLN A 1 278 ? -39.794 -2.598 34.570 1.00 86.56 278 GLN A N 1
ATOM 2196 C CA . GLN A 1 278 ? -39.670 -2.789 33.128 1.00 86.56 278 GLN A CA 1
ATOM 2197 C C . GLN A 1 278 ? -38.313 -2.260 32.673 1.00 86.56 278 GLN A C 1
ATOM 2199 O O . GLN A 1 278 ? -37.971 -1.130 33.014 1.00 86.56 278 GLN A O 1
ATOM 2204 N N . ILE A 1 279 ? -37.568 -3.073 31.925 1.00 87.00 279 ILE A N 1
ATOM 2205 C CA . ILE A 1 279 ? -36.366 -2.654 31.198 1.00 87.00 279 ILE A CA 1
ATOM 2206 C C . ILE A 1 279 ? -36.664 -2.786 29.706 1.00 87.00 279 ILE A C 1
ATOM 2208 O O . ILE A 1 279 ? -36.977 -3.886 29.243 1.00 87.00 279 ILE A O 1
ATOM 2212 N N . ASP A 1 280 ? -36.606 -1.673 28.981 1.00 88.44 280 ASP A N 1
ATOM 2213 C CA . ASP A 1 280 ? -36.809 -1.636 27.534 1.00 88.44 280 ASP A CA 1
ATOM 2214 C C . ASP A 1 280 ? -35.457 -1.780 26.828 1.00 88.44 280 ASP A C 1
ATOM 2216 O O . ASP A 1 280 ? -34.508 -1.049 27.120 1.00 88.44 280 ASP A O 1
ATOM 2220 N N . ILE A 1 281 ? -35.377 -2.718 25.889 1.00 89.12 281 ILE A N 1
ATOM 2221 C CA . ILE A 1 281 ? -34.179 -3.014 25.099 1.00 89.12 281 ILE A CA 1
ATOM 2222 C C . ILE A 1 281 ? -34.569 -2.888 23.627 1.00 89.12 281 ILE A C 1
ATOM 2224 O O . ILE A 1 281 ? -35.552 -3.491 23.198 1.00 89.12 281 ILE A O 1
ATOM 2228 N N . VAL A 1 282 ? -33.802 -2.134 22.845 1.00 85.31 282 VAL A N 1
ATOM 2229 C CA . VAL A 1 282 ? -33.972 -2.053 21.387 1.00 85.31 282 VAL A CA 1
ATOM 2230 C C . VAL A 1 282 ? -32.769 -2.716 20.735 1.00 85.31 282 VAL A C 1
ATOM 2232 O O . VAL A 1 282 ? -31.630 -2.444 21.108 1.00 85.31 282 VAL A O 1
ATOM 2235 N N . SER A 1 283 ? -33.019 -3.616 19.793 1.00 84.12 283 SER A N 1
ATOM 2236 C CA . SER A 1 283 ? -31.984 -4.297 19.017 1.00 84.12 283 SER A CA 1
ATOM 2237 C C . SER A 1 283 ? -32.523 -4.605 17.621 1.00 84.12 283 SER A C 1
ATOM 2239 O O . SER A 1 283 ? -33.687 -4.360 17.343 1.00 84.12 283 SER A O 1
ATOM 2241 N N . GLY A 1 284 ? -31.701 -5.125 16.724 1.00 84.25 284 GLY A N 1
ATOM 2242 C CA . GLY A 1 284 ? -32.141 -5.569 15.403 1.00 84.25 284 GLY A CA 1
ATOM 2243 C C . GLY A 1 284 ? -31.356 -6.794 14.984 1.00 84.25 284 GLY A C 1
ATOM 2244 O O . GLY A 1 284 ? -30.341 -7.101 15.604 1.00 84.25 284 GLY A O 1
ATOM 2245 N N . THR A 1 285 ? -31.827 -7.506 13.972 1.00 89.38 285 THR A N 1
ATOM 2246 C CA . THR A 1 285 ? -31.023 -8.531 13.300 1.00 89.38 285 THR A CA 1
ATOM 2247 C C . THR A 1 285 ? -29.947 -7.878 12.434 1.00 89.38 285 THR A C 1
ATOM 2249 O O . THR A 1 285 ? -30.016 -6.684 12.131 1.00 89.38 285 THR A O 1
ATOM 2252 N N . THR A 1 286 ? -28.946 -8.650 12.018 1.00 89.44 286 THR A N 1
ATOM 2253 C CA . THR A 1 286 ? -27.962 -8.171 11.038 1.00 89.44 286 THR A CA 1
ATOM 2254 C C . THR A 1 286 ? -28.601 -7.991 9.648 1.00 89.44 286 THR A C 1
ATOM 2256 O O . THR A 1 286 ? -29.706 -8.508 9.412 1.00 89.44 286 THR A O 1
ATOM 2259 N N . PRO A 1 287 ? -27.951 -7.239 8.734 1.00 93.25 287 PRO A N 1
ATOM 2260 C CA . PRO A 1 287 ? -28.463 -7.050 7.379 1.00 93.25 287 PRO A CA 1
ATOM 2261 C C . PRO A 1 287 ? -28.589 -8.369 6.608 1.00 93.25 287 PRO A C 1
ATOM 2263 O O . PRO A 1 287 ? -27.952 -9.377 6.939 1.00 93.25 287 PRO A O 1
ATOM 2266 N N . ASN A 1 288 ? -29.386 -8.353 5.540 1.00 94.31 288 ASN A N 1
ATOM 2267 C CA . ASN A 1 288 ? -29.541 -9.511 4.663 1.00 94.31 288 ASN A CA 1
ATOM 2268 C C . ASN A 1 288 ? -28.226 -9.871 3.965 1.00 94.31 288 ASN A C 1
ATOM 2270 O O . ASN A 1 288 ? -27.513 -8.997 3.473 1.00 94.31 288 ASN A O 1
ATOM 2274 N N . ILE A 1 289 ? -27.933 -11.174 3.877 1.00 94.44 289 ILE A N 1
ATOM 2275 C CA . ILE A 1 289 ? -26.783 -11.677 3.115 1.00 94.44 289 ILE A CA 1
ATOM 2276 C C . ILE A 1 289 ? -27.008 -11.358 1.628 1.00 94.44 289 ILE A C 1
ATOM 2278 O O . ILE A 1 289 ? -28.065 -11.723 1.109 1.00 94.44 289 ILE A O 1
ATOM 2282 N N . PRO A 1 290 ? -26.018 -10.799 0.913 1.00 95.19 290 PRO A N 1
ATOM 2283 C CA . PRO A 1 290 ? -26.117 -10.598 -0.531 1.00 95.19 290 PRO A CA 1
ATOM 2284 C C . PRO A 1 290 ? -26.284 -11.915 -1.291 1.00 95.19 290 PRO A C 1
ATOM 2286 O O . PRO A 1 290 ? -25.587 -12.903 -1.013 1.00 95.19 290 PRO A O 1
ATOM 2289 N N . THR A 1 291 ? -27.152 -11.937 -2.301 1.00 96.44 291 THR A N 1
ATOM 2290 C CA . THR A 1 291 ? -27.329 -13.110 -3.165 1.00 96.44 291 THR A CA 1
ATOM 2291 C C . THR A 1 291 ? -26.748 -12.907 -4.563 1.00 96.44 291 THR A C 1
ATOM 2293 O O . THR A 1 291 ? -26.253 -11.846 -4.928 1.00 96.44 291 THR A O 1
ATOM 2296 N N . GLY A 1 292 ? -26.711 -13.978 -5.362 1.00 96.81 292 GLY A N 1
ATOM 2297 C CA . GLY A 1 292 ? -26.295 -13.889 -6.765 1.00 96.81 292 GLY A CA 1
ATOM 2298 C C . GLY A 1 292 ? -24.821 -13.544 -7.004 1.00 96.81 292 GLY A C 1
ATOM 2299 O O . GLY A 1 292 ? -24.496 -13.182 -8.133 1.00 96.81 292 GLY A O 1
ATOM 2300 N N . LEU A 1 293 ? -23.943 -13.670 -5.995 1.00 98.50 293 LEU A N 1
ATOM 2301 C CA . LEU A 1 293 ? -22.511 -13.421 -6.174 1.00 98.50 293 LEU A CA 1
ATOM 2302 C C . LEU A 1 293 ? -21.962 -14.261 -7.336 1.00 98.50 293 LEU A C 1
ATOM 2304 O O . LEU A 1 293 ? -22.104 -15.485 -7.376 1.00 98.50 293 LEU A O 1
ATOM 2308 N N . SER A 1 294 ? -21.313 -13.580 -8.270 1.00 98.31 294 SER A N 1
ATOM 2309 C CA . SER A 1 294 ? -20.653 -14.156 -9.432 1.00 98.31 294 SER A CA 1
ATOM 2310 C C . SER A 1 294 ? -19.312 -13.468 -9.662 1.00 98.31 294 SER A C 1
ATOM 2312 O O . SER A 1 294 ? -19.169 -12.282 -9.373 1.00 98.31 294 SER A O 1
ATOM 2314 N N . ALA A 1 295 ? -18.345 -14.226 -10.178 1.00 98.38 295 ALA A N 1
ATOM 2315 C CA . ALA A 1 295 ? -17.012 -13.749 -10.522 1.00 98.38 295 ALA A CA 1
ATOM 2316 C C . ALA A 1 295 ? -16.773 -13.957 -12.024 1.00 98.38 295 ALA A C 1
ATOM 2318 O O . ALA A 1 295 ? -16.911 -15.070 -12.537 1.00 98.38 295 ALA A O 1
ATOM 2319 N N . ALA A 1 296 ? -16.435 -12.885 -12.734 1.00 98.00 296 ALA A N 1
ATOM 2320 C CA . ALA A 1 296 ? -16.186 -12.874 -14.168 1.00 98.00 296 ALA A CA 1
ATOM 2321 C C . ALA A 1 296 ? -14.743 -12.446 -14.460 1.00 98.00 296 ALA A C 1
ATOM 2323 O O . ALA A 1 296 ? -14.253 -11.441 -13.953 1.00 98.00 296 ALA A O 1
ATOM 2324 N N . VAL A 1 297 ? -14.043 -13.218 -15.291 1.00 96.88 297 VAL A N 1
ATOM 2325 C CA . VAL A 1 297 ? -12.639 -12.949 -15.633 1.00 96.88 297 VAL A CA 1
ATOM 2326 C C . VAL A 1 297 ? -12.550 -11.841 -16.681 1.00 96.88 297 VAL A C 1
ATOM 2328 O O . VAL A 1 297 ? -12.924 -12.060 -17.841 1.00 96.88 297 VAL A O 1
ATOM 2331 N N . ASN A 1 298 ? -11.957 -10.706 -16.305 1.00 92.88 298 ASN A N 1
ATOM 2332 C CA . ASN A 1 298 ? -11.783 -9.551 -17.190 1.00 92.88 298 ASN A CA 1
ATOM 2333 C C . ASN A 1 298 ? -10.378 -9.459 -17.799 1.00 92.88 298 ASN A C 1
ATOM 2335 O O . ASN A 1 298 ? -10.224 -8.925 -18.898 1.00 92.88 298 ASN A O 1
ATOM 2339 N N . GLY A 1 299 ? -9.362 -10.067 -17.181 1.00 93.75 299 GLY A N 1
ATOM 2340 C CA . GLY A 1 299 ? -8.001 -10.021 -17.711 1.00 93.75 299 GLY A CA 1
ATOM 2341 C C . GLY A 1 299 ? -7.032 -11.011 -17.074 1.00 93.75 299 GLY A C 1
ATOM 2342 O O . GLY A 1 299 ? -7.425 -11.973 -16.414 1.00 93.75 299 GLY A O 1
ATOM 2343 N N . ALA A 1 300 ? -5.740 -10.774 -17.303 1.00 95.94 300 ALA A N 1
ATOM 2344 C CA . ALA A 1 300 ? -4.665 -11.531 -16.663 1.00 95.94 300 ALA A CA 1
ATOM 2345 C C . ALA A 1 300 ? -4.435 -11.114 -15.201 1.00 95.94 300 ALA A C 1
ATOM 2347 O O . ALA A 1 300 ? -3.778 -11.830 -14.459 1.00 95.94 300 ALA A O 1
ATOM 2348 N N . ILE A 1 301 ? -4.968 -9.958 -14.797 1.00 95.19 301 ILE A N 1
ATOM 2349 C CA . ILE A 1 301 ? -4.743 -9.356 -13.477 1.00 95.19 301 ILE A CA 1
ATOM 2350 C C . ILE A 1 301 ? -6.035 -8.814 -12.842 1.00 95.19 301 ILE A C 1
ATOM 2352 O O . ILE A 1 301 ? -5.960 -8.027 -11.901 1.00 95.19 301 ILE A O 1
ATOM 2356 N N . GLU A 1 302 ? -7.205 -9.179 -13.381 1.00 95.38 302 GLU A N 1
ATOM 2357 C CA . GLU A 1 302 ? -8.490 -8.592 -12.984 1.00 95.38 302 GLU A CA 1
ATOM 2358 C C . GLU A 1 302 ? -9.652 -9.596 -13.042 1.00 95.38 302 GLU A C 1
ATOM 2360 O O . GLU A 1 302 ? -9.822 -10.314 -14.039 1.00 95.38 302 GLU A O 1
ATOM 2365 N N . ILE A 1 303 ? -10.473 -9.587 -11.988 1.00 97.69 303 ILE A N 1
ATOM 2366 C CA . ILE A 1 303 ? -11.750 -10.299 -11.876 1.00 97.69 303 ILE A CA 1
ATOM 2367 C C . ILE A 1 303 ? -12.829 -9.304 -11.427 1.00 97.69 303 ILE A C 1
ATOM 2369 O O . ILE A 1 303 ? -12.650 -8.558 -10.469 1.00 97.69 303 ILE A O 1
ATOM 2373 N N . GLU A 1 304 ? -13.972 -9.308 -12.107 1.00 97.88 304 GLU A N 1
ATOM 2374 C CA . GLU A 1 304 ? -15.141 -8.507 -11.750 1.00 97.88 304 GLU A CA 1
ATOM 2375 C C . GLU A 1 304 ? -16.157 -9.349 -10.980 1.00 97.88 304 GLU A C 1
ATOM 2377 O O . GLU A 1 304 ? -16.582 -10.416 -11.426 1.00 97.88 304 GLU A O 1
ATOM 2382 N N . LEU A 1 305 ? -16.562 -8.838 -9.824 1.00 98.50 305 LEU A N 1
ATOM 2383 C CA . LEU A 1 305 ? -17.596 -9.388 -8.968 1.00 98.50 305 LEU A CA 1
ATOM 2384 C C . LEU A 1 305 ? -18.906 -8.639 -9.187 1.00 98.50 305 LEU A C 1
ATOM 2386 O O . LEU A 1 305 ? -18.926 -7.408 -9.260 1.00 98.50 305 LEU A O 1
ATOM 2390 N N . ARG A 1 306 ? -20.009 -9.386 -9.237 1.00 98.31 306 ARG A N 1
ATOM 2391 C CA . ARG A 1 306 ? -21.377 -8.851 -9.264 1.00 98.31 306 ARG A CA 1
ATOM 2392 C C . ARG A 1 306 ? -22.265 -9.639 -8.322 1.00 98.31 306 ARG A C 1
ATOM 2394 O O . ARG A 1 306 ? -22.137 -10.863 -8.264 1.00 98.31 306 ARG A O 1
ATOM 2401 N N . TRP A 1 307 ? -23.164 -8.955 -7.630 1.00 98.38 307 TRP A N 1
ATOM 2402 C CA . TRP A 1 307 ? -24.141 -9.550 -6.718 1.00 98.38 307 TRP A CA 1
ATOM 2403 C C . TRP A 1 307 ? -25.454 -8.759 -6.744 1.00 98.38 307 TRP A C 1
ATOM 2405 O O . TRP A 1 307 ? -25.568 -7.749 -7.434 1.00 98.38 307 TRP A O 1
ATOM 2415 N N . VAL A 1 308 ? -26.454 -9.260 -6.026 1.00 97.94 308 VAL A N 1
ATOM 2416 C CA . VAL A 1 308 ? -27.736 -8.596 -5.790 1.00 97.94 308 VAL A CA 1
ATOM 2417 C C . VAL A 1 308 ? -27.709 -7.986 -4.396 1.00 97.94 308 VAL A C 1
ATOM 2419 O O . VAL A 1 308 ? -27.325 -8.658 -3.434 1.00 97.94 308 VAL A O 1
ATOM 2422 N N . ASP A 1 309 ? -28.099 -6.719 -4.307 1.00 96.31 309 ASP A N 1
ATOM 2423 C CA . ASP A 1 309 ? -28.385 -6.069 -3.037 1.00 96.31 309 ASP A CA 1
ATOM 2424 C C . ASP A 1 309 ? -29.747 -6.539 -2.506 1.00 96.31 309 ASP A C 1
ATOM 2426 O O . ASP A 1 309 ? -30.788 -6.304 -3.124 1.00 96.31 309 ASP A O 1
ATOM 2430 N N . ASP A 1 310 ? -29.721 -7.249 -1.381 1.00 94.62 310 ASP A N 1
ATOM 2431 C CA . ASP A 1 310 ? -30.905 -7.793 -0.713 1.00 94.62 310 ASP A CA 1
ATOM 2432 C C . ASP A 1 310 ? -31.203 -7.080 0.617 1.00 94.62 310 ASP A C 1
ATOM 2434 O O . ASP A 1 310 ? -32.099 -7.505 1.349 1.00 94.62 310 ASP A O 1
ATOM 2438 N N . SER A 1 311 ? -30.464 -6.024 0.963 1.00 93.44 311 SER A N 1
ATOM 2439 C CA . SER A 1 311 ? -30.566 -5.314 2.239 1.00 93.44 311 SER A CA 1
ATOM 2440 C C . SER A 1 311 ? -31.056 -3.876 2.029 1.00 93.44 311 SER A C 1
ATOM 2442 O O . SER A 1 311 ? -30.915 -3.314 0.951 1.00 93.44 311 SER A O 1
ATOM 2444 N N . ASN A 1 312 ? -31.707 -3.285 3.037 1.00 90.69 312 ASN A N 1
ATOM 2445 C CA . ASN A 1 312 ? -32.034 -1.850 3.030 1.00 90.69 312 ASN A CA 1
ATOM 2446 C C . ASN A 1 312 ? -31.471 -1.097 4.244 1.00 90.69 312 ASN A C 1
ATOM 2448 O O . ASN A 1 312 ? -31.694 0.111 4.372 1.00 90.69 312 ASN A O 1
ATOM 2452 N N . THR A 1 313 ? -30.820 -1.795 5.179 1.00 89.94 313 THR A N 1
ATOM 2453 C CA . THR A 1 313 ? -30.254 -1.198 6.400 1.00 89.94 313 THR A CA 1
ATOM 2454 C C . THR A 1 313 ? -28.735 -1.315 6.481 1.00 89.94 313 THR A C 1
ATOM 2456 O O . THR A 1 313 ? -28.158 -1.032 7.532 1.00 89.94 313 THR A O 1
ATOM 2459 N N . GLU A 1 314 ? -28.081 -1.755 5.409 1.00 94.38 314 GLU A N 1
ATOM 2460 C CA . GLU A 1 314 ? -26.635 -1.889 5.338 1.00 94.38 314 GLU A CA 1
ATOM 2461 C C . GLU A 1 314 ? -25.956 -0.522 5.246 1.00 94.38 314 GLU A C 1
ATOM 2463 O O . GLU A 1 314 ? -26.379 0.370 4.516 1.00 94.38 314 GLU A O 1
ATOM 2468 N N . ASP A 1 315 ? -24.854 -0.383 5.974 1.00 94.25 315 ASP A N 1
ATOM 2469 C CA . ASP A 1 315 ? -23.918 0.726 5.816 1.00 94.25 315 ASP A CA 1
ATOM 2470 C C . ASP A 1 315 ? -22.898 0.411 4.700 1.00 94.25 315 ASP A C 1
ATOM 2472 O O . ASP A 1 315 ? -22.299 1.319 4.112 1.00 94.25 315 ASP A O 1
ATOM 2476 N N . GLY A 1 316 ? -22.720 -0.876 4.367 1.00 95.81 316 GLY A N 1
ATOM 2477 C CA . GLY A 1 316 ? -21.862 -1.313 3.275 1.00 95.81 316 GLY A CA 1
ATOM 2478 C C . GLY A 1 316 ? -21.639 -2.819 3.174 1.00 95.81 316 GLY A C 1
ATOM 2479 O O . GLY A 1 316 ? -22.336 -3.636 3.783 1.00 95.81 316 GLY A O 1
ATOM 2480 N N . TYR A 1 317 ? -20.623 -3.168 2.386 1.00 97.69 317 TYR A N 1
ATOM 2481 C CA . TYR A 1 317 ? -20.232 -4.535 2.056 1.00 97.69 317 TYR A CA 1
ATOM 2482 C C . TYR A 1 317 ? -18.757 -4.761 2.359 1.00 97.69 317 TYR A C 1
ATOM 2484 O O . TYR A 1 317 ? -17.918 -3.926 2.027 1.00 97.69 317 TYR A O 1
ATOM 2492 N N . VAL A 1 318 ? -18.438 -5.923 2.920 1.00 97.75 318 VAL A N 1
ATOM 2493 C CA . VAL A 1 318 ? -17.074 -6.444 3.035 1.00 97.75 318 VAL A CA 1
ATOM 2494 C C . VAL A 1 318 ? -16.872 -7.492 1.950 1.00 97.75 318 VAL A C 1
ATOM 2496 O O . VAL A 1 318 ? -17.688 -8.404 1.803 1.00 97.75 318 VAL A O 1
ATOM 2499 N N . ILE A 1 319 ? -15.784 -7.355 1.196 1.00 98.06 319 ILE A N 1
ATOM 2500 C CA . ILE A 1 319 ? -15.386 -8.291 0.148 1.00 98.06 319 ILE A CA 1
ATOM 2501 C C . ILE A 1 319 ? -14.128 -9.003 0.603 1.00 98.06 319 ILE A C 1
ATOM 2503 O O . ILE A 1 319 ? -13.123 -8.366 0.932 1.00 98.06 319 ILE A O 1
ATOM 2507 N N . GLU A 1 320 ? -14.187 -10.326 0.580 1.00 97.12 320 GLU A N 1
ATOM 2508 C CA . GLU A 1 320 ? -13.089 -11.188 0.969 1.00 97.12 320 GLU A CA 1
ATOM 2509 C C . GLU A 1 320 ? -12.644 -12.075 -0.195 1.00 97.12 320 GLU A C 1
ATOM 2511 O O . GLU A 1 320 ? -13.464 -12.535 -0.997 1.00 97.12 320 GLU A O 1
ATOM 2516 N N . ARG A 1 321 ? -11.341 -12.352 -0.248 1.00 96.81 321 ARG A N 1
ATOM 2517 C CA . ARG A 1 321 ? -10.704 -13.203 -1.256 1.00 96.81 321 ARG A CA 1
ATOM 2518 C C . ARG A 1 321 ? -9.745 -14.194 -0.611 1.00 96.81 321 ARG A C 1
ATOM 2520 O O . ARG A 1 321 ? -9.025 -13.823 0.310 1.00 96.81 321 ARG A O 1
ATOM 2527 N N . SER A 1 322 ? -9.668 -15.405 -1.147 1.00 95.69 322 SER A N 1
ATOM 2528 C CA . SER A 1 322 ? -8.605 -16.371 -0.851 1.00 95.69 322 SER A CA 1
ATOM 2529 C C . SER A 1 322 ? -8.096 -17.039 -2.129 1.00 95.69 322 SER A C 1
ATOM 2531 O O . SER A 1 322 ? -8.721 -16.958 -3.193 1.00 95.69 322 SER A O 1
ATOM 2533 N N . LEU A 1 323 ? -6.956 -17.723 -2.030 1.00 93.00 323 LEU A N 1
ATOM 2534 C CA . LEU A 1 323 ? -6.647 -18.802 -2.964 1.00 93.00 323 LEU A CA 1
ATOM 2535 C C . LEU A 1 323 ? -7.511 -20.034 -2.614 1.00 93.00 323 LEU A C 1
ATOM 2537 O O . LEU A 1 323 ? -7.925 -20.179 -1.456 1.00 93.00 323 LEU A O 1
ATOM 2541 N N . PRO A 1 324 ? -7.812 -20.917 -3.584 1.00 85.38 324 PRO A N 1
ATOM 2542 C CA . PRO A 1 324 ? -8.552 -22.142 -3.316 1.00 85.38 324 PRO A CA 1
ATOM 2543 C C . PRO A 1 324 ? -7.840 -23.029 -2.302 1.00 85.38 324 PRO A C 1
ATOM 2545 O O . PRO A 1 324 ? -6.616 -23.149 -2.330 1.00 85.38 324 PRO A O 1
ATOM 2548 N N . ASP A 1 325 ? -8.626 -23.684 -1.449 1.00 75.81 325 ASP A N 1
ATOM 2549 C CA . ASP A 1 325 ? -8.158 -24.637 -0.435 1.00 75.81 325 ASP A CA 1
ATOM 2550 C C . ASP A 1 325 ? -7.173 -24.056 0.607 1.00 75.81 325 ASP A C 1
ATOM 2552 O O . ASP A 1 325 ? -6.566 -24.808 1.374 1.00 75.81 325 ASP A O 1
ATOM 2556 N N . GLU A 1 326 ? -7.033 -22.728 0.676 1.00 77.06 326 GLU A N 1
ATOM 2557 C CA . GLU A 1 326 ? -6.325 -22.036 1.753 1.00 77.06 326 GLU A CA 1
ATOM 2558 C C . GLU A 1 326 ? -7.310 -21.574 2.838 1.00 77.06 326 GLU A C 1
ATOM 2560 O O . GLU A 1 326 ? -8.370 -21.021 2.552 1.00 77.06 326 GLU A O 1
ATOM 2565 N N . ASP A 1 327 ? -6.947 -21.754 4.112 1.00 68.69 327 ASP A N 1
ATOM 2566 C CA . ASP A 1 327 ? -7.794 -21.402 5.267 1.00 68.69 327 ASP A CA 1
ATOM 2567 C C . ASP A 1 327 ? -7.884 -19.874 5.533 1.00 68.69 327 ASP A C 1
ATOM 2569 O O . ASP A 1 327 ? -8.385 -19.447 6.577 1.00 68.69 327 ASP A O 1
ATOM 2573 N N . GLY A 1 328 ? -7.403 -19.029 4.613 1.00 83.31 328 GLY A N 1
ATOM 2574 C CA . GLY A 1 328 ? -7.252 -17.585 4.806 1.00 83.31 328 GLY A CA 1
ATOM 2575 C C . GLY A 1 328 ? -8.001 -16.753 3.770 1.00 83.31 328 GLY A C 1
ATOM 2576 O O . GLY A 1 328 ? -7.458 -16.442 2.716 1.00 83.31 328 GLY A O 1
ATOM 2577 N N . PHE A 1 329 ? -9.230 -16.346 4.088 1.00 93.06 329 PHE A N 1
ATOM 2578 C CA . PHE A 1 329 ? -9.882 -15.234 3.392 1.00 93.06 329 PHE A CA 1
ATOM 2579 C C . PHE A 1 329 ? -9.352 -13.909 3.942 1.00 93.06 329 PHE A C 1
ATOM 2581 O O . PHE A 1 329 ? -9.357 -13.687 5.153 1.00 93.06 329 PHE A O 1
ATOM 2588 N N . GLU A 1 330 ? -8.920 -13.027 3.049 1.00 94.31 330 GLU A N 1
ATOM 2589 C CA . GLU A 1 330 ? -8.472 -11.675 3.370 1.00 94.31 330 GLU A CA 1
ATOM 2590 C C . GLU A 1 330 ? -9.513 -10.657 2.912 1.00 94.31 330 GLU A C 1
ATOM 2592 O O . GLU A 1 330 ? -10.061 -10.775 1.816 1.00 94.31 330 GLU A O 1
ATOM 2597 N N . ILE A 1 331 ? -9.758 -9.627 3.724 1.00 95.06 331 ILE A N 1
ATOM 2598 C CA . ILE A 1 331 ? -10.596 -8.493 3.326 1.00 95.06 331 ILE A CA 1
ATOM 2599 C C . ILE A 1 331 ? -9.827 -7.670 2.292 1.00 95.06 331 ILE A C 1
ATOM 2601 O O . ILE A 1 331 ? -8.800 -7.072 2.611 1.00 95.06 331 ILE A O 1
ATOM 2605 N N . ILE A 1 332 ? -10.347 -7.609 1.068 1.00 95.38 332 ILE A N 1
ATOM 2606 C CA . ILE A 1 332 ? -9.749 -6.832 -0.026 1.00 95.38 332 ILE A CA 1
ATOM 2607 C C . ILE A 1 332 ? -10.438 -5.483 -0.235 1.00 95.38 332 ILE A C 1
ATOM 2609 O O . ILE A 1 332 ? -9.844 -4.574 -0.814 1.00 95.38 332 ILE A O 1
ATOM 2613 N N . ALA A 1 333 ? -11.676 -5.328 0.246 1.00 95.75 333 ALA A N 1
ATOM 2614 C CA . ALA A 1 333 ? -12.391 -4.060 0.201 1.00 95.75 333 ALA A CA 1
ATOM 2615 C C . ALA A 1 333 ? -13.524 -3.976 1.234 1.00 95.75 333 ALA A C 1
ATOM 2617 O O . ALA A 1 333 ? -14.154 -4.978 1.575 1.00 95.75 333 ALA A O 1
ATOM 2618 N N . SER A 1 334 ? -13.808 -2.744 1.665 1.00 96.25 334 SER A N 1
ATOM 2619 C CA . SER A 1 334 ? -15.068 -2.345 2.292 1.00 96.25 334 SER A CA 1
ATOM 2620 C C . SER A 1 334 ? -15.665 -1.222 1.451 1.00 96.25 334 SER A C 1
ATOM 2622 O O . SER A 1 334 ? -14.998 -0.209 1.225 1.00 96.25 334 SER A O 1
ATOM 2624 N N . ILE A 1 335 ? -16.866 -1.429 0.916 1.00 96.81 335 ILE A N 1
ATOM 2625 C CA . ILE A 1 335 ? -17.498 -0.511 -0.040 1.00 96.81 335 ILE A CA 1
ATOM 2626 C C . ILE A 1 335 ? -18.865 -0.033 0.465 1.00 96.81 335 ILE A C 1
ATOM 2628 O O . ILE A 1 335 ? -19.489 -0.735 1.264 1.00 96.81 335 ILE A O 1
ATOM 2632 N N . PRO A 1 336 ? -19.336 1.148 0.023 1.00 97.44 336 PRO A N 1
ATOM 2633 C CA . PRO A 1 336 ? -20.561 1.753 0.546 1.00 97.44 336 PRO A CA 1
ATOM 2634 C C . PRO A 1 336 ? -21.827 0.924 0.286 1.00 97.44 336 PRO A C 1
ATOM 2636 O O . PRO A 1 336 ? -21.860 0.089 -0.623 1.00 97.44 336 PRO A O 1
ATOM 2639 N N . ALA A 1 337 ? -22.881 1.218 1.049 1.00 95.62 337 ALA A N 1
ATOM 2640 C CA . ALA A 1 337 ? -24.239 0.705 0.852 1.00 95.62 337 ALA A CA 1
ATOM 2641 C C . ALA A 1 337 ? -24.732 0.834 -0.601 1.00 95.62 337 ALA A C 1
ATOM 2643 O O . ALA A 1 337 ? -24.287 1.722 -1.336 1.00 95.62 337 ALA A O 1
ATOM 2644 N N . ASN A 1 338 ? -25.697 0.001 -0.999 1.00 96.25 338 ASN A N 1
ATOM 2645 C CA . ASN A 1 338 ? -26.250 -0.048 -2.361 1.00 96.25 338 ASN A CA 1
ATOM 2646 C C . ASN A 1 338 ? -25.241 -0.374 -3.487 1.00 96.25 338 ASN A C 1
ATOM 2648 O O . ASN A 1 338 ? -25.499 -0.108 -4.664 1.00 96.25 338 ASN A O 1
ATOM 2652 N N . SER A 1 339 ? -24.061 -0.911 -3.160 1.00 97.62 339 SER A N 1
ATOM 2653 C CA . SER A 1 339 ? -23.108 -1.378 -4.173 1.00 97.62 339 SER A CA 1
ATOM 2654 C C . SER A 1 339 ? -23.522 -2.750 -4.712 1.00 97.62 339 SER A C 1
ATOM 2656 O O . SER A 1 339 ? -23.825 -3.641 -3.929 1.00 97.62 339 SER A O 1
ATOM 2658 N N . GLU A 1 340 ? -23.446 -2.950 -6.032 1.00 97.62 340 GLU A N 1
ATOM 2659 C CA . GLU A 1 340 ? -23.813 -4.219 -6.707 1.00 97.62 340 GLU A CA 1
ATOM 2660 C C . GLU A 1 340 ? -22.644 -4.872 -7.475 1.00 97.62 340 GLU A C 1
ATOM 2662 O O . GLU A 1 340 ? -22.792 -5.916 -8.121 1.00 97.62 340 GLU A O 1
ATOM 2667 N N . SER A 1 341 ? -21.467 -4.239 -7.471 1.00 97.75 341 SER A N 1
ATOM 2668 C CA . SER A 1 341 ? -20.293 -4.740 -8.189 1.00 97.75 341 SER A CA 1
ATOM 2669 C C . SER A 1 341 ? -18.982 -4.242 -7.600 1.00 97.75 341 SER A C 1
ATOM 2671 O O . SER A 1 341 ? -18.920 -3.140 -7.054 1.00 97.75 341 SER A O 1
ATOM 2673 N N . TYR A 1 342 ? -17.920 -5.019 -7.794 1.00 97.81 342 TYR A N 1
ATOM 2674 C CA . TYR A 1 342 ? -16.554 -4.653 -7.438 1.00 97.81 342 TYR A CA 1
ATOM 2675 C C . TYR A 1 342 ? -15.567 -5.268 -8.424 1.00 97.81 342 TYR A C 1
ATOM 2677 O O . TYR A 1 342 ? -15.764 -6.387 -8.883 1.00 97.81 342 TYR A O 1
ATOM 2685 N N . VAL A 1 343 ? -14.494 -4.550 -8.738 1.00 96.12 343 VAL A N 1
ATOM 2686 C CA . VAL A 1 343 ? -13.442 -5.038 -9.630 1.00 96.12 343 VAL A CA 1
ATOM 2687 C C . VAL A 1 343 ? -12.181 -5.264 -8.812 1.00 96.12 343 VAL A C 1
ATOM 2689 O O . VAL A 1 343 ? -11.558 -4.303 -8.360 1.00 96.12 343 VAL A O 1
ATOM 2692 N N . ASP A 1 344 ? -11.809 -6.529 -8.648 1.00 95.75 344 ASP A N 1
ATOM 2693 C CA . ASP A 1 344 ? -10.569 -6.917 -7.997 1.00 95.75 344 ASP A CA 1
ATOM 2694 C C . ASP A 1 344 ? -9.419 -6.864 -9.003 1.00 95.75 344 ASP A C 1
ATOM 2696 O O . ASP A 1 344 ? -9.428 -7.567 -10.018 1.00 95.75 344 ASP A O 1
ATOM 2700 N N . LYS A 1 345 ? -8.445 -6.000 -8.724 1.00 91.06 345 LYS A N 1
ATOM 2701 C CA . LYS A 1 345 ? -7.309 -5.696 -9.598 1.00 91.06 345 LYS A CA 1
ATOM 2702 C C . LYS A 1 345 ? -6.007 -6.193 -8.984 1.00 91.06 345 LYS A C 1
ATOM 2704 O O . LYS A 1 345 ? -5.922 -6.500 -7.800 1.00 91.06 345 LYS A O 1
ATOM 2709 N N . SER A 1 346 ? -4.952 -6.194 -9.794 1.00 87.12 346 SER A N 1
ATOM 2710 C CA . SER A 1 346 ? -3.595 -6.557 -9.363 1.00 87.12 346 SER A CA 1
ATOM 2711 C C . SER A 1 346 ? -3.453 -8.014 -8.929 1.00 87.12 346 SER A C 1
ATOM 2713 O O . SER A 1 346 ? -2.647 -8.348 -8.064 1.00 87.12 346 SER A O 1
ATOM 2715 N N . LEU A 1 347 ? -4.216 -8.884 -9.586 1.00 93.31 347 LEU A N 1
ATOM 2716 C CA . LEU A 1 347 ? -4.172 -10.328 -9.402 1.00 93.31 347 LEU A CA 1
ATOM 2717 C C . LEU A 1 347 ? -2.974 -10.961 -10.112 1.00 93.31 347 LEU A C 1
ATOM 2719 O O . LEU A 1 347 ? -2.474 -10.443 -11.112 1.00 93.31 347 LEU A O 1
ATOM 2723 N N . ASN A 1 348 ? -2.555 -12.130 -9.632 1.00 93.06 348 ASN A N 1
ATOM 2724 C CA . ASN A 1 348 ? -1.628 -12.977 -10.370 1.00 93.06 348 ASN A CA 1
ATOM 2725 C C . ASN A 1 348 ? -2.357 -13.620 -11.553 1.00 93.06 348 ASN A C 1
ATOM 2727 O O . ASN A 1 348 ? -3.529 -13.985 -11.453 1.00 93.06 348 ASN A O 1
ATOM 2731 N N . SER A 1 349 ? -1.656 -13.768 -12.673 1.00 94.94 349 SER A N 1
ATOM 2732 C CA . SER A 1 349 ? -2.161 -14.446 -13.869 1.00 94.94 349 SER A CA 1
ATOM 2733 C C . SER A 1 349 ? -2.260 -15.952 -13.673 1.00 94.94 349 SER A C 1
ATOM 2735 O O . SER A 1 349 ? -1.519 -16.519 -12.872 1.00 94.94 349 SER A O 1
ATOM 2737 N N . GLU A 1 350 ? -3.154 -16.595 -14.426 1.00 96.06 350 GLU A N 1
ATOM 2738 C CA . GLU A 1 350 ? -3.390 -18.050 -14.385 1.00 96.06 350 GLU A CA 1
ATOM 2739 C C . GLU A 1 350 ? -3.647 -18.588 -12.969 1.00 96.06 350 GLU A C 1
ATOM 2741 O O . GLU A 1 350 ? -3.377 -19.747 -12.663 1.00 96.06 350 GLU A O 1
ATOM 2746 N N . THR A 1 351 ? -4.171 -17.730 -12.094 1.00 96.00 351 THR A N 1
ATOM 2747 C CA . THR A 1 351 ? -4.395 -18.023 -10.682 1.00 96.00 351 THR A CA 1
ATOM 2748 C C . THR A 1 351 ? -5.892 -18.005 -10.413 1.00 96.00 351 THR A C 1
ATOM 2750 O O . THR A 1 351 ? -6.603 -17.089 -10.834 1.00 96.00 351 THR A O 1
ATOM 2753 N N . THR A 1 352 ? -6.381 -19.049 -9.750 1.00 96.44 352 THR A N 1
ATOM 2754 C CA . THR A 1 352 ? -7.771 -19.124 -9.294 1.00 96.44 352 THR A CA 1
ATOM 2755 C C . THR A 1 352 ? -7.912 -18.369 -7.984 1.00 96.44 352 THR A C 1
ATOM 2757 O O . THR A 1 352 ? -7.064 -18.509 -7.109 1.00 96.44 352 THR A O 1
ATOM 2760 N N . TYR A 1 353 ? -8.991 -17.605 -7.858 1.00 97.06 353 TYR A N 1
ATOM 2761 C CA . TYR A 1 353 ? -9.365 -16.896 -6.642 1.00 97.06 353 TYR A CA 1
ATOM 2762 C C . TYR A 1 353 ? -10.793 -17.254 -6.250 1.00 97.06 353 TYR A C 1
ATOM 2764 O O . TYR A 1 353 ? -11.670 -17.317 -7.119 1.00 97.06 353 TYR A O 1
ATOM 2772 N N . ASP A 1 354 ? -11.002 -17.451 -4.951 1.00 96.62 354 ASP A N 1
ATOM 2773 C CA . ASP A 1 354 ? -12.310 -17.647 -4.336 1.00 96.62 354 ASP A CA 1
ATOM 2774 C C . ASP A 1 354 ? -12.736 -16.362 -3.629 1.00 96.62 354 ASP A C 1
ATOM 2776 O O . ASP A 1 354 ? -11.960 -15.747 -2.899 1.00 96.62 354 ASP A O 1
ATOM 2780 N N . TYR A 1 355 ? -13.987 -15.965 -3.840 1.00 97.75 355 TYR A N 1
ATOM 2781 C CA . TYR A 1 355 ? -14.573 -14.743 -3.309 1.00 97.75 355 TYR A CA 1
ATOM 2782 C C . TYR A 1 355 ? -15.805 -15.044 -2.479 1.00 97.75 355 TYR A C 1
ATOM 2784 O O . TYR A 1 355 ? -16.628 -15.892 -2.837 1.00 97.75 355 TYR A O 1
ATOM 2792 N N . ARG A 1 356 ? -15.973 -14.272 -1.410 1.00 97.31 356 ARG A N 1
ATOM 2793 C CA . ARG A 1 356 ? -17.213 -14.194 -0.640 1.00 97.31 356 ARG A CA 1
ATOM 2794 C C . ARG A 1 356 ? -17.448 -12.762 -0.194 1.00 97.31 356 ARG A C 1
ATOM 2796 O O . ARG A 1 356 ? -16.507 -11.980 -0.076 1.00 97.31 356 ARG A O 1
ATOM 2803 N N . ILE A 1 357 ? -18.709 -12.429 0.034 1.00 97.88 357 ILE A N 1
ATOM 2804 C CA . ILE A 1 357 ? -19.109 -11.088 0.455 1.00 97.88 357 ILE A CA 1
ATOM 2805 C C . ILE A 1 357 ? -20.058 -11.165 1.644 1.00 97.88 357 ILE A C 1
ATOM 2807 O O . ILE A 1 357 ? -20.805 -12.134 1.790 1.00 97.88 357 ILE A O 1
ATOM 2811 N N . SER A 1 358 ? -20.052 -10.137 2.480 1.00 96.69 358 SER A N 1
ATOM 2812 C CA . SER A 1 358 ? -21.009 -9.960 3.576 1.00 96.69 358 SER A CA 1
ATOM 2813 C C . SER A 1 358 ? -21.436 -8.503 3.669 1.00 96.69 358 SER A C 1
ATOM 2815 O O . SER A 1 358 ? -20.638 -7.613 3.386 1.00 96.69 358 SER A O 1
ATOM 2817 N N . THR A 1 359 ? -22.661 -8.251 4.103 1.00 96.25 359 THR A N 1
ATOM 2818 C CA . THR A 1 359 ? -23.175 -6.906 4.401 1.00 96.25 359 THR A CA 1
ATOM 2819 C C . THR A 1 359 ? -22.944 -6.566 5.864 1.00 96.25 359 THR A C 1
ATOM 2821 O O . THR A 1 359 ? -22.866 -7.454 6.714 1.00 96.25 359 THR A O 1
ATOM 2824 N N . PHE A 1 360 ? -22.822 -5.281 6.183 1.00 93.81 360 PHE A N 1
ATOM 2825 C CA . PHE A 1 360 ? -22.686 -4.831 7.566 1.00 93.81 360 PHE A CA 1
ATOM 2826 C C . PHE A 1 360 ? -23.465 -3.549 7.832 1.00 93.81 360 PHE A C 1
ATOM 2828 O O . PHE A 1 360 ? -23.688 -2.744 6.931 1.00 93.81 360 PHE A O 1
ATOM 2835 N N . ASN A 1 361 ? -23.847 -3.358 9.092 1.00 88.25 361 ASN A N 1
ATOM 2836 C CA . ASN A 1 361 ? -24.336 -2.093 9.628 1.00 88.25 361 ASN A CA 1
ATOM 2837 C C . ASN A 1 361 ? -23.941 -1.935 11.105 1.00 88.25 361 ASN A C 1
ATOM 2839 O O . ASN A 1 361 ? -23.257 -2.787 11.676 1.00 88.25 361 ASN A O 1
ATOM 2843 N N . ALA A 1 362 ? -24.433 -0.883 11.762 1.00 83.94 362 ALA A N 1
ATOM 2844 C CA . ALA A 1 362 ? -24.234 -0.649 13.196 1.00 83.94 362 ALA A CA 1
ATOM 2845 C C . ALA A 1 362 ? -24.723 -1.779 14.139 1.00 83.94 362 ALA A C 1
ATOM 2847 O O . ALA A 1 362 ? -24.395 -1.762 15.326 1.00 83.94 362 ALA A O 1
ATOM 2848 N N . ARG A 1 363 ? -25.537 -2.738 13.669 1.00 81.75 363 ARG A N 1
ATOM 2849 C CA . ARG A 1 363 ? -25.977 -3.920 14.440 1.00 81.75 363 ARG A CA 1
ATOM 2850 C C . ARG A 1 363 ? -25.035 -5.114 14.266 1.00 81.75 363 ARG A C 1
ATOM 2852 O O . ARG A 1 363 ? -25.021 -5.990 15.126 1.00 81.75 363 ARG A O 1
ATOM 2859 N N . GLY A 1 364 ? -24.241 -5.149 13.201 1.00 84.94 364 GLY A N 1
ATOM 2860 C CA . GLY A 1 364 ? -23.239 -6.181 12.957 1.00 84.94 364 GLY A CA 1
ATOM 2861 C C . GLY A 1 364 ? -23.146 -6.589 11.491 1.00 84.94 364 GLY A C 1
ATOM 2862 O O . GLY A 1 364 ? -23.710 -5.951 10.603 1.00 84.94 364 GLY A O 1
ATOM 2863 N N . THR A 1 365 ? -22.427 -7.682 11.251 1.00 90.38 365 THR A N 1
ATOM 2864 C CA . THR A 1 365 ? -22.155 -8.223 9.913 1.00 90.38 365 THR A CA 1
ATOM 2865 C C . THR A 1 365 ? -23.026 -9.451 9.644 1.00 90.38 365 THR A C 1
ATOM 2867 O O . THR A 1 365 ? -23.235 -10.285 10.529 1.00 90.38 365 THR A O 1
ATOM 2870 N N . SER A 1 366 ? -23.539 -9.587 8.423 1.00 93.50 366 SER A N 1
ATOM 2871 C CA . SER A 1 366 ? -24.222 -10.799 7.973 1.00 93.50 366 SER A CA 1
ATOM 2872 C C . SER A 1 366 ? -23.256 -11.995 7.946 1.00 93.50 366 SER A C 1
ATOM 2874 O O . SER A 1 366 ? -22.038 -11.822 7.855 1.00 93.50 366 SER A O 1
ATOM 2876 N N . PRO A 1 367 ? -23.755 -13.242 7.925 1.00 92.19 367 PRO A N 1
ATOM 2877 C CA . PRO A 1 367 ? -22.958 -14.354 7.424 1.00 92.19 367 PRO A CA 1
ATOM 2878 C C . PRO A 1 367 ? -22.474 -14.086 5.990 1.00 92.19 367 PRO A C 1
ATOM 2880 O O . PRO A 1 367 ? -23.059 -13.285 5.258 1.00 92.19 367 PRO A O 1
ATOM 2883 N N . VAL A 1 368 ? -21.415 -14.778 5.580 1.00 94.38 368 VAL A N 1
ATOM 2884 C CA . VAL A 1 368 ? -20.850 -14.651 4.231 1.00 94.38 368 VAL A CA 1
ATOM 2885 C C . VAL A 1 368 ? -21.735 -15.314 3.171 1.00 94.38 368 VAL A C 1
ATOM 2887 O O . VAL A 1 368 ? -22.424 -16.305 3.435 1.00 94.38 368 VAL A O 1
ATOM 2890 N N . SER A 1 369 ? -21.695 -14.775 1.953 1.00 96.50 369 SER A N 1
ATOM 2891 C CA . SER A 1 369 ? -22.354 -15.324 0.769 1.00 96.50 369 SER A CA 1
ATOM 2892 C C . SER A 1 369 ? -21.842 -16.724 0.411 1.00 96.50 369 SER A C 1
ATOM 2894 O O . SER A 1 369 ? -20.831 -17.218 0.916 1.00 96.50 369 SER A O 1
ATOM 2896 N N . LYS A 1 370 ? -22.513 -17.364 -0.556 1.00 95.38 370 LYS A N 1
ATOM 2897 C CA . LYS A 1 370 ? -21.904 -18.487 -1.285 1.00 95.38 370 LYS A CA 1
ATOM 2898 C C . LYS A 1 370 ? -20.641 -18.016 -2.010 1.00 95.38 370 LYS A C 1
ATOM 2900 O O . LYS A 1 370 ? -20.581 -16.862 -2.437 1.00 95.38 370 LYS A O 1
ATOM 2905 N N . LEU A 1 371 ? -19.682 -18.929 -2.167 1.00 95.50 371 LEU A N 1
ATOM 2906 C CA . LEU A 1 371 ? -18.442 -18.658 -2.890 1.00 95.50 371 LEU A CA 1
ATOM 2907 C C . LEU A 1 371 ? -18.707 -18.425 -4.379 1.00 95.50 371 LEU A C 1
ATOM 2909 O O . LEU A 1 371 ? -19.527 -19.120 -4.987 1.00 95.50 371 LEU A O 1
ATOM 2913 N N . ALA A 1 372 ? -17.955 -17.498 -4.958 1.00 97.38 372 ALA A N 1
ATOM 2914 C CA . ALA A 1 372 ? -17.761 -17.382 -6.394 1.00 97.38 372 ALA A CA 1
ATOM 2915 C C . ALA A 1 372 ? -16.272 -17.510 -6.710 1.00 97.38 372 ALA A C 1
ATOM 2917 O O . ALA A 1 372 ? -15.445 -16.944 -6.003 1.00 97.38 372 ALA A O 1
ATOM 2918 N N . SER A 1 373 ? -15.941 -18.224 -7.782 1.00 96.81 373 SER A N 1
ATOM 2919 C CA . SER A 1 373 ? -14.552 -18.512 -8.141 1.00 96.81 373 SER A CA 1
ATOM 2920 C C . SER A 1 373 ? -14.287 -18.162 -9.594 1.00 96.81 373 SER A C 1
ATOM 2922 O O . SER A 1 373 ? -15.139 -18.384 -10.459 1.00 96.81 373 SER A O 1
ATOM 2924 N N . ALA A 1 374 ? -13.093 -17.653 -9.876 1.00 97.81 374 ALA A N 1
ATOM 2925 C CA . ALA A 1 374 ? -12.650 -17.361 -11.232 1.00 97.81 374 ALA A CA 1
ATOM 2926 C C . ALA A 1 374 ? -11.123 -17.485 -11.352 1.00 97.81 374 ALA A C 1
ATOM 2928 O O . ALA A 1 374 ? -10.391 -17.200 -10.408 1.00 97.81 374 ALA A O 1
ATOM 2929 N N . THR A 1 375 ? -10.647 -17.916 -12.523 1.00 97.75 375 THR A N 1
ATOM 2930 C CA . THR A 1 375 ? -9.215 -18.054 -12.838 1.00 97.75 375 THR A CA 1
ATOM 2931 C C . THR A 1 375 ? -8.802 -16.971 -13.821 1.00 97.75 375 THR A C 1
ATOM 2933 O O . THR A 1 375 ? -9.349 -16.894 -14.923 1.00 97.75 375 THR A O 1
ATOM 2936 N N . THR A 1 376 ? -7.838 -16.136 -13.443 1.00 97.62 376 THR A N 1
ATOM 2937 C CA . THR A 1 376 ? -7.295 -15.092 -14.323 1.00 97.62 376 THR A CA 1
ATOM 2938 C C . THR A 1 376 ? -6.668 -15.683 -15.589 1.00 97.62 376 THR A C 1
ATOM 2940 O O . THR A 1 376 ? -6.262 -16.845 -15.640 1.00 97.62 376 THR A O 1
ATOM 2943 N N . ARG A 1 377 ? -6.590 -14.884 -16.658 1.00 96.50 377 ARG A N 1
ATOM 2944 C CA . ARG A 1 377 ? -5.990 -15.323 -17.931 1.00 96.50 377 ARG A CA 1
ATOM 2945 C C . ARG A 1 377 ? -4.461 -15.364 -17.859 1.00 96.50 377 ARG A C 1
ATOM 2947 O O . ARG A 1 377 ? -3.851 -14.733 -16.999 1.00 96.50 377 ARG A O 1
ATOM 2954 N N . ALA A 1 378 ? -3.853 -16.046 -18.827 1.00 95.88 378 ALA A N 1
ATOM 2955 C CA . ALA A 1 378 ? -2.433 -15.902 -19.121 1.00 95.88 378 ALA A CA 1
ATOM 2956 C C . ALA A 1 378 ? -2.100 -14.477 -19.582 1.00 95.88 378 ALA A C 1
ATOM 2958 O O . ALA A 1 378 ? -2.914 -13.800 -20.224 1.00 95.88 378 ALA A O 1
ATOM 2959 N N . ARG A 1 379 ? -0.881 -14.041 -19.263 1.00 95.00 379 ARG A N 1
ATOM 2960 C CA . ARG A 1 379 ? -0.340 -12.746 -19.683 1.00 95.00 379 ARG A CA 1
ATOM 2961 C C . ARG A 1 379 ? -0.110 -12.755 -21.189 1.00 95.00 379 ARG A C 1
ATOM 2963 O O . ARG A 1 379 ? 0.322 -13.754 -21.761 1.00 95.00 379 ARG A O 1
ATOM 2970 N N . SER A 1 380 ? -0.415 -11.642 -21.848 1.00 96.06 380 SER A N 1
ATOM 2971 C CA . SER A 1 380 ? -0.081 -11.491 -23.268 1.00 96.06 380 SER A CA 1
ATOM 2972 C C . SER A 1 380 ? 1.396 -11.148 -23.409 1.00 96.06 380 SER A C 1
ATOM 2974 O O . SER A 1 380 ? 1.849 -10.217 -22.755 1.00 96.06 380 SER A O 1
ATOM 2976 N N . LEU A 1 381 ? 2.119 -11.850 -24.280 1.00 97.38 381 LEU A N 1
ATOM 2977 C CA . LEU A 1 381 ? 3.531 -11.584 -24.562 1.00 97.38 381 LEU A CA 1
ATOM 2978 C C . LEU A 1 381 ? 3.695 -10.809 -25.874 1.00 97.38 381 LEU A C 1
ATOM 2980 O O . LEU A 1 381 ? 3.064 -11.147 -26.883 1.00 97.38 381 LEU A O 1
ATOM 2984 N N . TYR A 1 382 ? 4.554 -9.792 -25.844 1.00 98.38 382 TYR A N 1
ATOM 2985 C CA . TYR A 1 382 ? 4.942 -8.988 -26.994 1.00 98.38 382 TYR A CA 1
ATOM 2986 C C . TYR A 1 382 ? 6.462 -8.893 -27.129 1.00 98.38 382 TYR A C 1
ATOM 2988 O O . TYR A 1 382 ? 7.181 -8.838 -26.136 1.00 98.38 382 TYR A O 1
ATOM 2996 N N . PHE A 1 383 ? 6.935 -8.836 -28.371 1.00 98.69 383 PHE A N 1
ATOM 2997 C CA . PHE A 1 383 ? 8.356 -8.747 -28.711 1.00 98.69 383 PHE A CA 1
ATOM 2998 C C . PHE A 1 383 ? 8.675 -7.395 -29.345 1.00 98.69 383 PHE A C 1
ATOM 3000 O O . PHE A 1 383 ? 7.917 -6.921 -30.200 1.00 98.69 383 PHE A O 1
ATOM 3007 N N . VAL A 1 384 ? 9.799 -6.803 -28.951 1.00 98.50 384 VAL A N 1
ATOM 3008 C CA . VAL A 1 384 ? 10.353 -5.569 -29.514 1.00 98.50 384 VAL A CA 1
ATOM 3009 C C . VAL A 1 384 ? 11.785 -5.851 -29.951 1.00 98.50 384 VAL A C 1
ATOM 3011 O O . VAL A 1 384 ? 12.603 -6.292 -29.152 1.00 98.50 384 VAL A O 1
ATOM 3014 N N . ASP A 1 385 ? 12.072 -5.612 -31.220 1.00 98.19 385 ASP A N 1
ATOM 3015 C CA . ASP A 1 385 ? 13.390 -5.775 -31.820 1.00 98.19 385 ASP A CA 1
ATOM 3016 C C . ASP A 1 385 ? 13.511 -4.764 -32.962 1.00 98.19 385 ASP A C 1
ATOM 3018 O O . ASP A 1 385 ? 12.812 -4.862 -33.974 1.00 98.19 385 ASP A O 1
ATOM 3022 N N . LYS A 1 386 ? 14.385 -3.768 -32.783 1.00 95.88 386 LYS A N 1
ATOM 3023 C CA . LYS A 1 386 ? 14.621 -2.700 -33.768 1.00 95.88 386 LYS A CA 1
ATOM 3024 C C . LYS A 1 386 ? 15.107 -3.231 -35.125 1.00 95.88 386 LYS A C 1
ATOM 3026 O O . LYS A 1 386 ? 14.907 -2.557 -36.134 1.00 95.88 386 LYS A O 1
ATOM 3031 N N . ASP A 1 387 ? 15.719 -4.415 -35.144 1.00 96.38 387 ASP A N 1
ATOM 3032 C CA . ASP A 1 387 ? 16.296 -5.051 -36.327 1.00 96.38 387 ASP A CA 1
ATOM 3033 C C . ASP A 1 387 ? 15.323 -6.061 -36.972 1.00 96.38 387 ASP A C 1
ATOM 3035 O O . ASP A 1 387 ? 15.618 -6.642 -38.025 1.00 96.38 387 ASP A O 1
ATOM 3039 N N . ALA A 1 388 ? 14.122 -6.235 -36.403 1.00 97.56 388 ALA A N 1
ATOM 3040 C CA . ALA A 1 388 ? 13.089 -7.089 -36.970 1.00 97.56 388 ALA A CA 1
ATOM 3041 C C . ALA A 1 388 ? 12.621 -6.596 -38.350 1.00 97.56 388 ALA A C 1
ATOM 3043 O O . ALA A 1 388 ? 12.445 -5.408 -38.617 1.00 97.56 388 ALA A O 1
ATOM 3044 N N . THR A 1 389 ? 12.369 -7.546 -39.251 1.00 96.75 389 THR A N 1
ATOM 3045 C CA . THR A 1 389 ? 12.032 -7.270 -40.664 1.00 96.75 389 THR A CA 1
ATOM 3046 C C . THR A 1 389 ? 10.650 -7.773 -41.080 1.00 96.75 389 THR A C 1
ATOM 3048 O O . THR A 1 389 ? 10.253 -7.612 -42.237 1.00 96.75 389 THR A O 1
ATOM 3051 N N . GLY A 1 390 ? 9.921 -8.413 -40.163 1.00 96.88 390 GLY A N 1
ATOM 3052 C CA . GLY A 1 390 ? 8.609 -8.991 -40.421 1.00 96.88 390 GLY A CA 1
ATOM 3053 C C . GLY A 1 390 ? 7.468 -7.978 -40.352 1.00 96.88 390 GLY A C 1
ATOM 3054 O O . GLY A 1 390 ? 7.559 -6.837 -40.798 1.00 96.88 390 GLY A O 1
ATOM 3055 N N . ARG A 1 391 ? 6.328 -8.425 -39.826 1.00 97.19 391 ARG A N 1
ATOM 3056 C CA . ARG A 1 391 ? 5.051 -7.695 -39.884 1.00 97.19 391 ARG A CA 1
ATOM 3057 C C . ARG A 1 391 ? 4.912 -6.535 -38.901 1.00 97.19 391 ARG A C 1
ATOM 3059 O O . ARG A 1 391 ? 3.892 -5.852 -38.979 1.00 97.19 391 ARG A O 1
ATOM 3066 N N . ASN A 1 392 ? 5.868 -6.332 -37.993 1.00 96.81 392 ASN A N 1
ATOM 3067 C CA . ASN A 1 392 ? 5.829 -5.263 -36.992 1.00 96.81 392 ASN A CA 1
ATOM 3068 C C . ASN A 1 392 ? 4.551 -5.306 -36.122 1.00 96.81 392 ASN A C 1
ATOM 3070 O O . ASN A 1 392 ? 3.828 -4.319 -36.002 1.00 96.81 392 ASN A O 1
ATOM 3074 N N . ASN A 1 393 ? 4.211 -6.490 -35.597 1.00 96.62 393 ASN A N 1
ATOM 3075 C CA . ASN A 1 393 ? 2.997 -6.736 -34.803 1.00 96.62 393 ASN A CA 1
ATOM 3076 C C . ASN A 1 393 ? 3.272 -7.278 -33.386 1.00 96.62 393 ASN A C 1
ATOM 3078 O O . ASN A 1 393 ? 2.327 -7.505 -32.623 1.00 96.62 393 ASN A O 1
ATOM 3082 N N . GLY A 1 394 ? 4.541 -7.526 -33.055 1.00 97.56 394 GLY A N 1
ATOM 3083 C CA . GLY A 1 394 ? 4.989 -7.952 -31.736 1.00 97.56 394 GLY A CA 1
ATOM 3084 C C . GLY A 1 394 ? 4.625 -9.382 -31.350 1.00 97.56 394 GLY A C 1
ATOM 3085 O O . GLY A 1 394 ? 4.700 -9.691 -30.171 1.00 97.56 394 GLY A O 1
ATOM 3086 N N . LYS A 1 395 ? 4.187 -10.256 -32.269 1.00 96.69 395 LYS A N 1
ATOM 3087 C CA . LYS A 1 395 ? 3.712 -11.619 -31.927 1.00 96.69 395 LYS A CA 1
ATOM 3088 C C . LYS A 1 395 ? 4.780 -12.712 -31.968 1.00 96.69 395 LYS A C 1
ATOM 3090 O O . LYS A 1 395 ? 4.510 -13.835 -31.557 1.00 96.69 395 LYS A O 1
ATOM 3095 N N . SER A 1 396 ? 5.965 -12.403 -32.475 1.00 97.94 396 SER A N 1
ATOM 3096 C CA . SER A 1 396 ? 7.160 -13.255 -32.459 1.00 97.94 396 SER A CA 1
ATOM 3097 C C . SER A 1 396 ? 8.384 -12.366 -32.651 1.00 97.94 396 SER A C 1
ATOM 3099 O O . SER A 1 396 ? 8.211 -11.220 -33.053 1.00 97.94 396 SER A O 1
ATOM 3101 N N . TRP A 1 397 ? 9.597 -12.886 -32.463 1.00 98.25 397 TRP A N 1
ATOM 3102 C CA . TRP A 1 397 ? 10.815 -12.141 -32.796 1.00 98.25 397 TRP A CA 1
ATOM 3103 C C . TRP A 1 397 ? 10.875 -11.693 -34.264 1.00 98.25 397 TRP A C 1
ATOM 3105 O O . TRP A 1 397 ? 11.161 -10.538 -34.549 1.00 98.25 397 TRP A O 1
ATOM 3115 N N . THR A 1 398 ? 10.503 -12.558 -35.216 1.00 97.88 398 THR A N 1
ATOM 3116 C CA . THR A 1 398 ? 10.486 -12.189 -36.646 1.00 97.88 398 THR A CA 1
ATOM 3117 C C . THR A 1 398 ? 9.515 -11.047 -36.945 1.00 97.88 398 THR A C 1
ATOM 3119 O O . THR A 1 398 ? 9.824 -10.167 -37.744 1.00 97.88 398 THR A O 1
ATOM 3122 N N . ASP A 1 399 ? 8.340 -11.065 -36.313 1.00 98.06 399 ASP A N 1
ATOM 3123 C CA . ASP A 1 399 ? 7.300 -10.046 -36.477 1.00 98.06 399 ASP A CA 1
ATOM 3124 C C . ASP A 1 399 ? 7.323 -8.998 -35.346 1.00 98.06 399 ASP A C 1
ATOM 3126 O O . ASP A 1 399 ? 6.308 -8.332 -35.120 1.00 98.06 399 ASP A O 1
ATOM 3130 N N . ALA A 1 400 ? 8.434 -8.867 -34.615 1.00 98.44 400 ALA A N 1
ATOM 3131 C CA . ALA A 1 400 ? 8.542 -7.998 -33.447 1.00 98.44 400 ALA A CA 1
ATOM 3132 C C . ALA A 1 400 ? 8.280 -6.535 -33.806 1.00 98.44 400 ALA A C 1
ATOM 3134 O O . ALA A 1 400 ? 8.414 -6.128 -34.963 1.00 98.44 400 ALA A O 1
ATOM 3135 N N . PHE A 1 401 ? 7.878 -5.746 -32.811 1.00 97.94 401 PHE A N 1
ATOM 3136 C CA . PHE A 1 401 ? 7.805 -4.309 -33.003 1.00 97.94 401 PHE A CA 1
ATOM 3137 C C . PHE A 1 401 ? 9.210 -3.737 -33.188 1.00 97.94 401 PHE A C 1
ATOM 3139 O O . PHE A 1 401 ? 10.069 -3.959 -32.344 1.00 97.94 401 PHE A O 1
ATOM 3146 N N . THR A 1 402 ? 9.432 -2.948 -34.232 1.00 96.50 402 THR A N 1
ATOM 3147 C CA . THR A 1 402 ? 10.718 -2.265 -34.454 1.00 96.50 402 THR A CA 1
ATOM 3148 C C . THR A 1 402 ? 10.889 -1.018 -33.585 1.00 96.50 402 THR A C 1
ATOM 3150 O O . THR A 1 402 ? 11.912 -0.347 -33.649 1.00 96.50 402 THR A O 1
ATOM 3153 N N . ASP A 1 403 ? 9.861 -0.666 -32.813 1.00 94.38 403 ASP A N 1
ATOM 3154 C CA . ASP A 1 403 ? 9.804 0.517 -31.966 1.00 94.38 403 ASP A CA 1
ATOM 3155 C C . ASP A 1 403 ? 8.976 0.229 -30.705 1.00 94.38 403 ASP A C 1
ATOM 3157 O O . ASP A 1 403 ? 7.847 -0.269 -30.781 1.00 94.38 403 ASP A O 1
ATOM 3161 N N . LEU A 1 404 ? 9.523 0.573 -29.537 1.00 96.75 404 LEU A N 1
ATOM 3162 C CA . LEU A 1 404 ? 8.852 0.356 -28.256 1.00 96.75 404 LEU A CA 1
ATOM 3163 C C . LEU A 1 404 ? 7.625 1.270 -28.102 1.00 96.75 404 LEU A C 1
ATOM 3165 O O . LEU A 1 404 ? 6.600 0.826 -27.580 1.00 96.75 404 LEU A O 1
ATOM 3169 N N . SER A 1 405 ? 7.666 2.510 -28.610 1.00 95.12 405 SER A N 1
ATOM 3170 C CA . SER A 1 405 ? 6.505 3.411 -28.547 1.00 95.12 405 SER A CA 1
ATOM 3171 C C . SER A 1 405 ? 5.312 2.869 -29.348 1.00 95.12 405 SER A C 1
ATOM 3173 O O . SER A 1 405 ? 4.162 3.083 -28.962 1.00 95.12 405 SER A O 1
ATOM 3175 N N . ALA A 1 406 ? 5.548 2.150 -30.448 1.00 93.88 406 ALA A N 1
ATOM 3176 C CA . ALA A 1 406 ? 4.506 1.460 -31.204 1.00 93.88 406 ALA A CA 1
ATOM 3177 C C . ALA A 1 406 ? 3.898 0.288 -30.417 1.00 93.88 406 ALA A C 1
ATOM 3179 O O . ALA A 1 406 ? 2.675 0.134 -30.413 1.00 93.88 406 ALA A O 1
ATOM 3180 N N . ALA A 1 407 ? 4.726 -0.491 -29.714 1.00 96.25 407 ALA A N 1
ATOM 3181 C CA . ALA A 1 407 ? 4.262 -1.585 -28.866 1.00 96.25 407 ALA A CA 1
ATOM 3182 C C . ALA A 1 407 ? 3.359 -1.072 -27.729 1.00 96.25 407 ALA A C 1
ATOM 3184 O O . ALA A 1 407 ? 2.235 -1.545 -27.561 1.00 96.25 407 ALA A O 1
ATOM 3185 N N . LEU A 1 408 ? 3.798 -0.038 -27.004 1.00 96.31 408 LEU A N 1
ATOM 3186 C CA . LEU A 1 408 ? 3.069 0.525 -25.859 1.00 96.31 408 LEU A CA 1
ATOM 3187 C C . LEU A 1 408 ? 1.671 1.068 -26.215 1.00 96.31 408 LEU A C 1
ATOM 3189 O O . LEU A 1 408 ? 0.802 1.131 -25.351 1.00 96.31 408 LEU A O 1
ATOM 3193 N N . LYS A 1 409 ? 1.407 1.393 -27.488 1.00 94.00 409 LYS A N 1
ATOM 3194 C CA . LYS A 1 409 ? 0.090 1.866 -27.959 1.00 94.00 409 LYS A CA 1
ATOM 3195 C C . LYS A 1 409 ? -0.966 0.771 -28.109 1.00 94.00 409 LYS A C 1
ATOM 3197 O O . LYS A 1 409 ? -2.146 1.097 -28.219 1.00 94.00 409 LYS A O 1
ATOM 3202 N N . VAL A 1 410 ? -0.570 -0.499 -28.194 1.00 93.81 410 VAL A N 1
ATOM 3203 C CA . VAL A 1 410 ? -1.494 -1.610 -28.501 1.00 93.81 410 VAL A CA 1
ATOM 3204 C C . VAL A 1 410 ? -1.580 -2.660 -27.400 1.00 93.81 410 VAL A C 1
ATOM 3206 O O . VAL A 1 410 ? -2.432 -3.548 -27.454 1.00 93.81 410 VAL A O 1
ATOM 3209 N N . ILE A 1 411 ? -0.680 -2.590 -26.425 1.00 94.38 411 ILE A N 1
ATOM 3210 C CA . ILE A 1 411 ? -0.594 -3.552 -25.336 1.00 94.38 411 ILE A CA 1
ATOM 3211 C C . ILE A 1 411 ? -1.694 -3.276 -24.306 1.00 94.38 411 ILE A C 1
ATOM 3213 O O . ILE A 1 411 ? -1.992 -2.130 -23.987 1.00 94.38 411 ILE A O 1
ATOM 3217 N N . GLY A 1 412 ? -2.314 -4.350 -23.811 1.00 92.38 412 GLY A N 1
ATOM 3218 C CA . GLY A 1 412 ? -3.328 -4.296 -22.758 1.00 92.38 412 GLY A CA 1
ATOM 3219 C C . GLY A 1 412 ? -2.769 -4.676 -21.389 1.00 92.38 412 GLY A C 1
ATOM 3220 O O . GLY A 1 412 ? -1.643 -5.159 -21.277 1.00 92.38 412 GLY A O 1
ATOM 3221 N N . ASP A 1 413 ? -3.588 -4.484 -20.359 1.00 93.62 413 ASP A N 1
ATOM 3222 C CA . ASP A 1 413 ? -3.229 -4.735 -18.962 1.00 93.62 413 ASP A CA 1
ATOM 3223 C C . ASP A 1 413 ? -2.738 -6.167 -18.706 1.00 93.62 413 ASP A C 1
ATOM 3225 O O . ASP A 1 413 ? -3.237 -7.149 -19.268 1.00 93.62 413 ASP A O 1
ATOM 3229 N N . GLY A 1 414 ? -1.745 -6.287 -17.824 1.00 94.62 414 GLY A N 1
ATOM 3230 C CA . GLY A 1 414 ? -1.142 -7.559 -17.443 1.00 94.62 414 GLY A CA 1
ATOM 3231 C C . GLY A 1 414 ? -0.303 -8.217 -18.541 1.00 94.62 414 GLY A C 1
ATOM 3232 O O . GLY A 1 414 ? -0.203 -9.442 -18.565 1.00 94.62 414 GLY A O 1
ATOM 3233 N N . ALA A 1 415 ? 0.267 -7.440 -19.462 1.00 97.06 415 ALA A N 1
ATOM 3234 C CA . ALA A 1 415 ? 1.136 -7.944 -20.521 1.00 97.06 415 ALA A CA 1
ATOM 3235 C C . ALA A 1 415 ? 2.627 -7.960 -20.150 1.00 97.06 415 ALA A C 1
ATOM 3237 O O . ALA A 1 415 ? 3.077 -7.239 -19.256 1.00 97.06 415 ALA A O 1
ATOM 3238 N N . ASP A 1 416 ? 3.385 -8.754 -20.902 1.00 98.12 416 ASP A N 1
ATOM 3239 C CA . ASP A 1 416 ? 4.843 -8.828 -20.866 1.00 98.12 416 ASP A CA 1
ATOM 3240 C C . ASP A 1 416 ? 5.423 -8.324 -22.191 1.00 98.12 416 ASP A C 1
ATOM 3242 O O . ASP A 1 416 ? 4.885 -8.609 -23.265 1.00 98.12 416 ASP A O 1
ATOM 3246 N N . ILE A 1 417 ? 6.535 -7.594 -22.109 1.00 98.56 417 ILE A N 1
ATOM 3247 C CA . ILE A 1 417 ? 7.326 -7.137 -23.252 1.00 98.56 417 ILE A CA 1
ATOM 3248 C C . ILE A 1 417 ? 8.743 -7.676 -23.118 1.00 98.56 417 ILE A C 1
ATOM 3250 O O . ILE A 1 417 ? 9.401 -7.449 -22.103 1.00 98.56 417 ILE A O 1
ATOM 3254 N N . TRP A 1 418 ? 9.219 -8.356 -24.155 1.00 98.69 418 TRP A N 1
ATOM 3255 C CA . TRP A 1 418 ? 10.614 -8.761 -24.307 1.00 98.69 418 TRP A CA 1
ATOM 3256 C C . TRP A 1 418 ? 11.284 -7.871 -25.344 1.00 98.69 418 TRP A C 1
ATOM 3258 O O . TRP A 1 418 ? 10.774 -7.738 -26.458 1.00 98.69 418 TRP A O 1
ATOM 3268 N N . ILE A 1 419 ? 12.403 -7.256 -24.973 1.00 98.75 419 ILE A N 1
ATOM 3269 C CA . ILE A 1 419 ? 13.124 -6.305 -25.816 1.00 98.75 419 ILE A CA 1
ATOM 3270 C C . ILE A 1 419 ? 14.498 -6.888 -26.164 1.00 98.75 419 ILE A C 1
ATOM 3272 O O . ILE A 1 419 ? 15.283 -7.204 -25.269 1.00 98.75 419 ILE A O 1
ATOM 3276 N N . ALA A 1 420 ? 14.773 -7.038 -27.460 1.00 98.56 420 ALA A N 1
ATOM 3277 C CA . ALA A 1 420 ? 16.077 -7.456 -27.967 1.00 98.56 420 ALA A CA 1
ATOM 3278 C C . ALA A 1 420 ? 17.166 -6.420 -27.654 1.00 98.56 420 ALA A C 1
ATOM 3280 O O . ALA A 1 420 ? 16.886 -5.291 -27.234 1.00 98.56 420 ALA A O 1
ATOM 3281 N N . ASP A 1 421 ? 18.421 -6.798 -27.848 1.00 98.12 421 ASP A N 1
ATOM 3282 C CA . ASP A 1 421 ? 19.557 -5.917 -27.666 1.00 98.12 421 ASP A CA 1
ATOM 3283 C C . ASP A 1 421 ? 19.484 -4.682 -28.572 1.00 98.12 421 ASP A C 1
ATOM 3285 O O . ASP A 1 421 ? 18.874 -4.651 -29.643 1.00 98.12 421 ASP A O 1
ATOM 3289 N N . GLY A 1 422 ? 20.093 -3.603 -28.096 1.00 97.25 422 GLY A N 1
ATOM 3290 C CA . GLY A 1 422 ? 20.154 -2.333 -28.795 1.00 97.25 422 GLY A CA 1
ATOM 3291 C C . GLY A 1 422 ? 19.548 -1.166 -28.031 1.00 97.25 422 GLY A C 1
ATOM 3292 O O . GLY A 1 422 ? 19.076 -1.277 -26.901 1.00 97.25 422 GLY A O 1
ATOM 3293 N N . THR A 1 423 ? 19.606 -0.013 -28.694 1.00 96.81 423 THR A N 1
ATOM 3294 C CA . THR A 1 423 ? 19.186 1.281 -28.159 1.00 96.81 423 THR A CA 1
ATOM 3295 C C . THR A 1 423 ? 17.848 1.696 -28.755 1.00 96.81 423 THR A C 1
ATOM 3297 O O . THR A 1 423 ? 17.735 1.857 -29.973 1.00 96.81 423 THR A O 1
ATOM 3300 N N . TYR A 1 424 ? 16.869 1.929 -27.890 1.00 97.50 424 TYR A N 1
ATOM 3301 C CA . TYR A 1 424 ? 15.507 2.331 -28.220 1.00 97.50 424 TYR A CA 1
ATOM 3302 C C . TYR A 1 424 ? 15.253 3.734 -27.677 1.00 97.50 424 TYR A C 1
ATOM 3304 O O . TYR A 1 424 ? 15.632 4.041 -26.548 1.00 97.50 424 TYR A O 1
ATOM 3312 N N . LYS A 1 425 ? 14.620 4.585 -28.486 1.00 96.25 425 LYS A N 1
ATOM 3313 C CA . LYS A 1 425 ? 14.418 6.005 -28.181 1.00 96.25 425 LYS A CA 1
ATOM 3314 C C . LYS A 1 425 ? 12.924 6.345 -28.217 1.00 96.25 425 LYS A C 1
ATOM 3316 O O . LYS A 1 425 ? 12.232 5.849 -29.112 1.00 96.25 425 LYS A O 1
ATOM 3321 N N . PRO A 1 426 ? 12.409 7.155 -27.279 1.00 96.38 426 PRO A N 1
ATOM 3322 C CA . PRO A 1 426 ? 11.030 7.632 -27.322 1.00 96.38 426 PRO A CA 1
ATOM 3323 C C . PRO A 1 426 ? 10.699 8.386 -28.613 1.00 96.38 426 PRO A C 1
ATOM 3325 O O . PRO A 1 426 ? 11.551 9.064 -29.164 1.00 96.38 426 PRO A O 1
ATOM 3328 N N . GLY A 1 427 ? 9.451 8.328 -29.086 1.00 86.69 427 GLY A N 1
ATOM 3329 C CA . GLY A 1 427 ? 9.002 9.120 -30.249 1.00 86.69 427 GLY A CA 1
ATOM 3330 C C . GLY A 1 427 ? 9.144 8.423 -31.610 1.00 86.69 427 GLY A C 1
ATOM 3331 O O . GLY A 1 427 ? 8.718 8.960 -32.637 1.00 86.69 427 GLY A O 1
ATOM 3332 N N . GLY A 1 428 ? 9.652 7.189 -31.634 1.00 81.00 428 GLY A N 1
ATOM 3333 C CA . GLY A 1 428 ? 9.707 6.348 -32.827 1.00 81.00 428 GLY A CA 1
ATOM 3334 C C . GLY A 1 428 ? 10.629 6.908 -33.912 1.00 81.00 428 GLY A C 1
ATOM 3335 O O . GLY A 1 428 ? 11.805 7.158 -33.676 1.00 81.00 428 GLY A O 1
ATOM 3336 N N . ILE A 1 429 ? 10.111 7.088 -35.132 1.00 77.19 429 ILE A N 1
ATOM 3337 C CA . ILE A 1 429 ? 10.925 7.477 -36.303 1.00 77.19 429 ILE A CA 1
ATOM 3338 C C . ILE A 1 429 ? 11.354 8.955 -36.326 1.00 77.19 429 ILE A C 1
ATOM 3340 O O . ILE A 1 429 ? 12.147 9.335 -37.186 1.00 77.19 429 ILE A O 1
ATOM 3344 N N . ALA A 1 430 ? 10.793 9.793 -35.452 1.00 87.31 430 ALA A N 1
ATOM 3345 C CA . ALA A 1 430 ? 11.072 11.228 -35.393 1.00 87.31 430 ALA A CA 1
ATOM 3346 C C . ALA A 1 430 ? 11.001 11.723 -33.935 1.00 87.31 430 ALA A C 1
ATOM 3348 O O . ALA A 1 430 ? 10.044 12.416 -33.580 1.00 87.31 430 ALA A O 1
ATOM 3349 N N . PRO A 1 431 ? 11.965 11.320 -33.088 1.00 91.81 431 PRO A N 1
ATOM 3350 C CA . PRO A 1 431 ? 12.031 11.766 -31.705 1.00 91.81 431 PRO A CA 1
ATOM 3351 C C . PRO A 1 431 ? 12.255 13.282 -31.626 1.00 91.81 431 PRO A C 1
ATOM 3353 O O . PRO A 1 431 ? 12.965 13.860 -32.449 1.00 91.81 431 PRO A O 1
ATOM 3356 N N . ILE A 1 432 ? 11.634 13.898 -30.627 1.00 94.75 432 ILE A N 1
ATOM 3357 C CA . ILE A 1 432 ? 11.848 15.286 -30.190 1.00 94.75 432 ILE A CA 1
ATOM 3358 C C . ILE A 1 432 ? 11.993 15.290 -28.671 1.00 94.75 432 ILE A C 1
ATOM 3360 O O . ILE A 1 432 ? 11.510 14.354 -28.040 1.00 94.75 432 ILE A O 1
ATOM 3364 N N . GLU A 1 433 ? 12.545 16.351 -28.096 1.00 95.69 433 GLU A N 1
ATOM 3365 C CA . GLU A 1 433 ? 12.914 16.488 -26.678 1.00 95.69 433 GLU A CA 1
ATOM 3366 C C . GLU A 1 433 ? 11.758 16.098 -25.731 1.00 95.69 433 GLU A C 1
ATOM 3368 O O . GLU A 1 433 ? 11.933 15.366 -24.765 1.00 95.69 433 GLU A O 1
ATOM 3373 N N . THR A 1 434 ? 10.525 16.468 -26.085 1.00 95.44 434 THR A N 1
ATOM 3374 C CA . THR A 1 434 ? 9.307 16.164 -25.300 1.00 95.44 434 THR A CA 1
ATOM 3375 C C . THR A 1 434 ? 8.711 14.765 -25.530 1.00 95.44 434 THR A C 1
ATOM 3377 O O . THR A 1 434 ? 7.595 14.483 -25.091 1.00 95.44 434 THR A O 1
ATOM 3380 N N . SER A 1 435 ? 9.391 13.885 -26.268 1.00 96.56 435 SER A N 1
ATOM 3381 C CA . SER A 1 435 ? 8.917 12.516 -26.510 1.00 96.56 435 SER A CA 1
ATOM 3382 C C . SER A 1 435 ? 9.195 11.627 -25.303 1.00 96.56 435 SER A C 1
ATOM 3384 O O . SER A 1 435 ? 10.308 11.609 -24.802 1.00 96.56 435 SER A O 1
ATOM 3386 N N . SER A 1 436 ? 8.236 10.786 -24.916 1.00 97.50 436 SER A N 1
ATOM 3387 C CA . SER A 1 436 ? 8.409 9.834 -23.809 1.00 97.50 436 SER A CA 1
ATOM 3388 C C . SER A 1 436 ? 7.825 8.461 -24.146 1.00 97.50 436 SER A C 1
ATOM 3390 O O . SER A 1 436 ? 6.917 8.322 -24.976 1.00 97.50 436 SER A O 1
ATOM 3392 N N . PHE A 1 437 ? 8.342 7.412 -23.505 1.00 98.12 437 PHE A N 1
ATOM 3393 C CA . PHE A 1 437 ? 7.644 6.135 -23.419 1.00 98.12 437 PHE A CA 1
ATOM 3394 C C . PHE A 1 437 ? 6.492 6.281 -22.425 1.00 98.12 437 PHE A C 1
ATOM 3396 O O . PHE A 1 437 ? 6.645 6.123 -21.216 1.00 98.12 437 PHE A O 1
ATOM 3403 N N . GLU A 1 438 ? 5.335 6.618 -22.980 1.00 96.56 438 GLU A N 1
ATOM 3404 C CA . GLU A 1 438 ? 4.068 6.772 -22.276 1.00 96.56 438 GLU A CA 1
ATOM 3405 C C . GLU A 1 438 ? 3.505 5.403 -21.880 1.00 96.56 438 GLU A C 1
ATOM 3407 O O . GLU A 1 438 ? 3.053 4.629 -22.732 1.00 96.56 438 GLU A O 1
ATOM 3412 N N . ILE A 1 439 ? 3.519 5.096 -20.583 1.00 97.62 439 ILE A N 1
ATOM 3413 C CA . ILE A 1 439 ? 3.017 3.833 -20.042 1.00 97.62 439 ILE A CA 1
ATOM 3414 C C . ILE A 1 439 ? 1.782 4.104 -19.177 1.00 97.62 439 ILE A C 1
ATOM 3416 O O . ILE A 1 439 ? 1.865 4.673 -18.090 1.00 97.62 439 ILE A O 1
ATOM 3420 N N . ASN A 1 440 ? 0.624 3.634 -19.643 1.00 95.44 440 ASN A N 1
ATOM 3421 C CA . ASN A 1 440 ? -0.645 3.654 -18.897 1.00 95.44 440 ASN A CA 1
ATOM 3422 C C . ASN A 1 440 ? -1.229 2.237 -18.689 1.00 95.44 440 ASN A C 1
ATOM 3424 O O . ASN A 1 440 ? -2.388 2.062 -18.320 1.00 95.44 440 ASN A O 1
ATOM 3428 N N . VAL A 1 441 ? -0.429 1.203 -18.948 1.00 93.81 441 VAL A N 1
ATOM 3429 C CA . VAL A 1 441 ? -0.849 -0.200 -18.859 1.00 93.81 441 VAL A CA 1
ATOM 3430 C C . VAL A 1 441 ? -0.640 -0.711 -17.435 1.00 93.81 441 VAL A C 1
ATOM 3432 O O . VAL A 1 441 ? 0.472 -0.645 -16.910 1.00 93.81 441 VAL A O 1
ATOM 3435 N N . ALA A 1 442 ? -1.689 -1.249 -16.813 1.00 93.31 442 ALA A N 1
ATOM 3436 C CA . ALA A 1 442 ? -1.611 -1.792 -15.462 1.00 93.31 442 ALA A CA 1
ATOM 3437 C C . ALA A 1 442 ? -0.868 -3.134 -15.450 1.00 93.31 442 ALA A C 1
ATOM 3439 O O . ALA A 1 442 ? -1.173 -4.044 -16.223 1.00 93.31 442 ALA A O 1
ATOM 3440 N N . GLY A 1 443 ? 0.084 -3.294 -14.529 1.00 94.31 443 GLY A N 1
ATOM 3441 C CA . GLY A 1 443 ? 0.757 -4.574 -14.310 1.00 94.31 443 GLY A CA 1
ATOM 3442 C C . GLY A 1 443 ? 1.676 -4.984 -15.459 1.00 94.31 443 GLY A C 1
ATOM 3443 O O . GLY A 1 443 ? 1.860 -6.185 -15.660 1.00 94.31 443 GLY A O 1
ATOM 3444 N N . LEU A 1 444 ? 2.190 -4.026 -16.238 1.00 97.44 444 LEU A N 1
ATOM 3445 C CA . LEU A 1 444 ? 3.124 -4.259 -17.340 1.00 97.44 444 LEU A CA 1
ATOM 3446 C C . LEU A 1 444 ? 4.479 -4.749 -16.814 1.00 97.44 444 LEU A C 1
ATOM 3448 O O . LEU A 1 444 ? 5.005 -4.197 -15.844 1.00 97.44 444 LEU A O 1
ATOM 3452 N N . ARG A 1 445 ? 5.058 -5.751 -17.484 1.00 98.31 445 ARG A N 1
ATOM 3453 C CA . ARG A 1 445 ? 6.437 -6.203 -17.247 1.00 98.31 445 ARG A CA 1
ATOM 3454 C C . ARG A 1 445 ? 7.292 -5.980 -18.487 1.00 98.31 445 ARG A C 1
ATOM 3456 O O . ARG A 1 445 ? 6.907 -6.405 -19.575 1.00 98.31 445 ARG A O 1
ATOM 3463 N N . ILE A 1 446 ? 8.442 -5.338 -18.320 1.00 98.75 446 ILE A N 1
ATOM 3464 C CA . ILE A 1 446 ? 9.392 -5.036 -19.394 1.00 98.75 446 ILE A CA 1
ATOM 3465 C C . ILE A 1 446 ? 10.718 -5.726 -19.092 1.00 98.75 446 ILE A C 1
ATOM 3467 O O . ILE A 1 446 ? 11.309 -5.487 -18.043 1.00 98.75 446 ILE A O 1
ATOM 3471 N N . TYR A 1 447 ? 11.184 -6.551 -20.023 1.00 98.75 447 TYR A N 1
ATOM 3472 C CA . TYR A 1 447 ? 12.401 -7.343 -19.886 1.00 98.75 447 TYR A CA 1
ATOM 3473 C C . TYR A 1 447 ? 13.405 -6.988 -20.985 1.00 98.75 447 TYR A C 1
ATOM 3475 O O . TYR A 1 447 ? 13.081 -7.107 -22.170 1.00 98.75 447 TYR A O 1
ATOM 3483 N N . GLY A 1 448 ? 14.623 -6.608 -20.596 1.00 98.44 448 GLY A N 1
ATOM 3484 C CA . GLY A 1 448 ? 15.784 -6.551 -21.487 1.00 98.44 448 GLY A CA 1
ATOM 3485 C C . GLY A 1 448 ? 16.576 -7.862 -21.514 1.00 98.44 448 GLY A C 1
ATOM 3486 O O . GLY A 1 448 ? 16.226 -8.841 -20.839 1.00 98.44 448 GLY A O 1
ATOM 3487 N N . GLY A 1 449 ? 17.659 -7.886 -22.293 1.00 97.56 449 GLY A N 1
ATOM 3488 C CA . GLY A 1 449 ? 18.650 -8.968 -22.246 1.00 97.56 449 GLY A CA 1
ATOM 3489 C C . GLY A 1 449 ? 18.461 -10.111 -23.245 1.00 97.56 449 GLY A C 1
ATOM 3490 O O . GLY A 1 449 ? 18.935 -11.227 -22.997 1.00 97.56 449 GLY A O 1
ATOM 3491 N N . PHE A 1 450 ? 17.749 -9.859 -24.343 1.00 98.56 450 PHE A N 1
ATOM 3492 C CA . PHE A 1 450 ? 17.469 -10.843 -25.391 1.00 98.56 450 PHE A CA 1
ATOM 3493 C C . PHE A 1 450 ? 18.313 -10.605 -26.646 1.00 98.56 450 PHE A C 1
ATOM 3495 O O . PHE A 1 450 ? 18.568 -9.468 -27.012 1.00 98.56 450 PHE A O 1
ATOM 3502 N N . ASN A 1 451 ? 18.667 -11.677 -27.348 1.00 97.50 451 ASN A N 1
ATOM 3503 C CA . ASN A 1 451 ? 19.237 -11.642 -28.699 1.00 97.50 451 ASN A CA 1
ATOM 3504 C C . ASN A 1 451 ? 18.169 -11.493 -29.797 1.00 97.50 451 ASN A C 1
ATOM 3506 O O . ASN A 1 451 ? 18.496 -11.309 -30.964 1.00 97.50 451 ASN A O 1
ATOM 3510 N N . GLY A 1 452 ? 16.898 -11.730 -29.464 1.00 96.75 452 GLY A N 1
ATOM 3511 C CA . GLY A 1 452 ? 15.814 -11.779 -30.445 1.00 96.75 452 GLY A CA 1
ATOM 3512 C C . GLY A 1 452 ? 15.563 -13.178 -31.024 1.00 96.75 452 GLY A C 1
ATOM 3513 O O . GLY A 1 452 ? 15.105 -13.328 -32.155 1.00 96.75 452 GLY A O 1
ATOM 3514 N N . THR A 1 453 ? 15.897 -14.237 -30.283 1.00 96.06 453 THR A N 1
ATOM 3515 C CA . THR A 1 453 ? 15.731 -15.635 -30.748 1.00 96.06 453 THR A CA 1
ATOM 3516 C C . THR A 1 453 ? 15.187 -16.590 -29.687 1.00 96.06 453 THR A C 1
ATOM 3518 O O . THR A 1 453 ? 14.894 -17.745 -29.984 1.00 96.06 453 THR A O 1
ATOM 3521 N N . GLU A 1 454 ? 15.055 -16.119 -28.454 1.00 97.75 454 GLU A N 1
ATOM 3522 C CA . GLU A 1 454 ? 14.686 -16.889 -27.276 1.00 97.75 454 GLU A CA 1
ATOM 3523 C C . GLU A 1 454 ? 13.219 -17.330 -27.313 1.00 97.75 454 GLU A C 1
ATOM 3525 O O . GLU A 1 454 ? 12.333 -16.552 -27.670 1.00 97.75 454 GLU A O 1
ATOM 3530 N N . GLU A 1 455 ? 12.946 -18.563 -26.882 1.00 95.19 455 GLU A N 1
ATOM 3531 C CA . GLU A 1 455 ? 11.577 -19.080 -26.752 1.00 95.19 455 GLU A CA 1
ATOM 3532 C C . GLU A 1 455 ? 11.045 -18.931 -25.320 1.00 95.19 455 GLU A C 1
ATOM 3534 O O . GLU A 1 455 ? 9.830 -18.916 -25.105 1.00 95.19 455 GLU A O 1
ATOM 3539 N N . LYS A 1 456 ? 11.943 -18.810 -24.332 1.00 96.06 456 LYS A N 1
ATOM 3540 C CA . LYS A 1 456 ? 11.611 -18.692 -22.910 1.00 96.06 456 LYS A CA 1
ATOM 3541 C C . LYS A 1 456 ? 12.371 -17.553 -22.238 1.00 96.06 456 LYS A C 1
ATOM 3543 O O . LYS A 1 456 ? 13.499 -17.237 -22.602 1.00 96.06 456 LYS A O 1
ATOM 3548 N N . LEU A 1 457 ? 11.787 -17.009 -21.169 1.00 95.56 457 LEU A N 1
ATOM 3549 C CA . LEU A 1 457 ? 12.390 -15.925 -20.382 1.00 95.56 457 LEU A CA 1
ATOM 3550 C C . LEU A 1 457 ? 13.757 -16.311 -19.780 1.00 95.56 457 LEU A C 1
ATOM 3552 O O . LEU A 1 457 ? 14.634 -15.464 -19.624 1.00 95.56 457 LEU A O 1
ATOM 3556 N N . GLU A 1 458 ? 13.933 -17.590 -19.445 1.00 96.12 458 GLU A N 1
ATOM 3557 C CA . GLU A 1 458 ? 15.159 -18.164 -18.869 1.00 96.12 458 GLU A CA 1
ATOM 3558 C C . GLU A 1 458 ? 16.300 -18.353 -19.886 1.00 96.12 458 GLU A C 1
ATOM 3560 O O . GLU A 1 458 ? 17.456 -18.524 -19.493 1.00 96.12 458 GLU A O 1
ATOM 3565 N N . ASP A 1 459 ? 16.007 -18.284 -21.189 1.00 96.00 459 ASP A N 1
ATOM 3566 C CA . ASP A 1 459 ? 17.018 -18.440 -22.241 1.00 96.00 459 ASP A CA 1
ATOM 3567 C C . ASP A 1 459 ? 17.901 -17.190 -22.390 1.00 96.00 459 ASP A C 1
ATOM 3569 O O . ASP A 1 459 ? 19.010 -17.286 -22.930 1.00 96.00 459 ASP A O 1
ATOM 3573 N N . ARG A 1 460 ? 17.447 -16.047 -21.849 1.00 95.25 460 ARG A N 1
ATOM 3574 C CA . ARG A 1 460 ? 18.149 -14.758 -21.852 1.00 95.25 460 ARG A CA 1
ATOM 3575 C C . ARG A 1 460 ? 19.609 -14.865 -21.424 1.00 95.25 460 ARG A C 1
ATOM 3577 O O . ARG A 1 460 ? 19.990 -15.672 -20.565 1.00 95.25 460 ARG A O 1
ATOM 3584 N N . LYS A 1 461 ? 20.429 -13.975 -21.985 1.00 96.50 461 LYS A N 1
ATOM 3585 C CA . LYS A 1 461 ? 21.830 -13.769 -21.596 1.00 96.50 461 LYS A CA 1
ATOM 3586 C C . LYS A 1 461 ? 22.062 -12.287 -21.322 1.00 96.50 461 LYS A C 1
ATOM 3588 O O . LYS A 1 461 ? 22.695 -11.599 -22.114 1.00 96.50 461 LYS A O 1
ATOM 3593 N N . VAL A 1 462 ? 21.558 -11.834 -20.175 1.00 95.38 462 VAL A N 1
ATOM 3594 C CA . VAL A 1 462 ? 21.567 -10.424 -19.737 1.00 95.38 462 VAL A CA 1
ATOM 3595 C C . VAL A 1 462 ? 22.970 -9.801 -19.680 1.00 95.38 462 VAL A C 1
ATOM 3597 O O . VAL A 1 462 ? 23.126 -8.616 -19.924 1.00 95.38 462 VAL A O 1
ATOM 3600 N N . GLU A 1 463 ? 24.005 -10.613 -19.448 1.00 92.38 463 GLU A N 1
ATOM 3601 C CA . GLU A 1 463 ? 25.414 -10.176 -19.428 1.00 92.38 463 GLU A CA 1
ATOM 3602 C C . GLU A 1 463 ? 26.026 -9.973 -20.827 1.00 92.38 463 GLU A C 1
ATOM 3604 O O . GLU A 1 463 ? 27.142 -9.473 -20.960 1.00 92.38 463 GLU A O 1
ATOM 3609 N N . ILE A 1 464 ? 25.348 -10.441 -21.880 1.00 95.44 464 ILE A N 1
ATOM 3610 C CA . ILE A 1 464 ? 25.839 -10.407 -23.268 1.00 95.44 464 ILE A CA 1
ATOM 3611 C C . ILE A 1 464 ? 25.021 -9.420 -24.096 1.00 95.44 464 ILE A C 1
ATOM 3613 O O . ILE A 1 464 ? 25.586 -8.641 -24.860 1.00 95.44 464 ILE A O 1
ATOM 3617 N N . TYR A 1 465 ? 23.700 -9.476 -23.955 1.00 97.69 465 TYR A N 1
ATOM 3618 C CA . TYR A 1 465 ? 22.758 -8.703 -24.751 1.00 97.69 465 TYR A CA 1
ATOM 3619 C C . TYR A 1 465 ? 22.288 -7.498 -23.951 1.00 97.69 465 TYR A C 1
ATOM 3621 O O . TYR A 1 465 ? 21.637 -7.652 -22.923 1.00 97.69 465 TYR A O 1
ATOM 3629 N N . THR A 1 466 ? 22.633 -6.295 -24.402 1.00 97.12 466 THR A N 1
ATOM 3630 C CA . THR A 1 466 ? 22.326 -5.058 -23.681 1.00 97.12 466 THR A CA 1
ATOM 3631 C C . THR A 1 466 ? 21.128 -4.352 -24.298 1.00 97.12 466 THR A C 1
ATOM 3633 O O . THR A 1 466 ? 21.126 -4.008 -25.479 1.00 97.12 466 THR A O 1
ATOM 3636 N N . THR A 1 467 ? 20.106 -4.097 -23.486 1.00 98.56 467 THR A N 1
ATOM 3637 C CA . THR A 1 467 ? 18.939 -3.300 -23.875 1.00 98.56 467 THR A CA 1
ATOM 3638 C C . THR A 1 467 ? 19.045 -1.921 -23.235 1.00 98.56 467 THR A C 1
ATOM 3640 O O . THR A 1 467 ? 19.168 -1.813 -22.014 1.00 98.56 467 THR A O 1
ATOM 3643 N N . ILE A 1 468 ? 18.990 -0.870 -24.051 1.00 98.62 468 ILE A N 1
ATOM 3644 C CA . ILE A 1 468 ? 19.143 0.519 -23.610 1.00 98.62 468 ILE A CA 1
ATOM 3645 C C . ILE A 1 468 ? 17.919 1.325 -24.044 1.00 98.62 468 ILE A C 1
ATOM 3647 O O . ILE A 1 468 ? 17.587 1.370 -25.229 1.00 98.62 468 ILE A O 1
ATOM 3651 N N . LEU A 1 469 ? 17.270 1.992 -23.095 1.00 98.69 469 LEU A N 1
ATOM 3652 C CA . LEU A 1 469 ? 16.287 3.040 -23.344 1.00 98.69 469 LEU A CA 1
ATOM 3653 C C . LEU A 1 469 ? 17.010 4.381 -23.198 1.00 98.69 469 LEU A C 1
ATOM 3655 O O . LEU A 1 469 ? 17.426 4.731 -22.098 1.00 98.69 469 LEU A O 1
ATOM 3659 N N . SER A 1 470 ? 17.218 5.086 -24.307 1.00 97.94 470 SER A N 1
ATOM 3660 C CA . SER A 1 470 ? 18.104 6.255 -24.348 1.00 97.94 470 SER A CA 1
ATOM 3661 C C . SER A 1 470 ? 17.354 7.531 -24.712 1.00 97.94 470 SER A C 1
ATOM 3663 O O . SER A 1 470 ? 16.468 7.513 -25.574 1.00 97.94 470 SER A O 1
ATOM 3665 N N . GLY A 1 471 ? 17.737 8.623 -24.052 1.00 97.81 471 GLY A N 1
ATOM 3666 C CA . GLY A 1 471 ? 17.317 9.982 -24.357 1.00 97.81 471 GLY A CA 1
ATOM 3667 C C . GLY A 1 471 ? 18.201 10.714 -25.371 1.00 97.81 471 GLY A C 1
ATOM 3668 O O . GLY A 1 471 ? 17.759 11.738 -25.872 1.00 97.81 471 GLY A O 1
ATOM 3669 N N . ASP A 1 472 ? 19.379 10.189 -25.725 1.00 97.38 472 ASP A N 1
ATOM 3670 C CA . ASP A 1 472 ? 20.279 10.787 -26.728 1.00 97.38 472 ASP A CA 1
ATOM 3671 C C . ASP A 1 472 ? 19.630 10.739 -28.116 1.00 97.38 472 ASP A C 1
ATOM 3673 O O . ASP A 1 472 ? 19.558 9.679 -28.737 1.00 97.38 472 ASP A O 1
ATOM 3677 N N . ILE A 1 473 ? 19.089 11.854 -28.599 1.00 95.62 473 ILE A N 1
ATOM 3678 C CA . ILE A 1 473 ? 18.453 11.961 -29.918 1.00 95.62 473 ILE A CA 1
ATOM 3679 C C . ILE A 1 473 ? 19.197 13.004 -30.746 1.00 95.62 473 ILE A C 1
ATOM 3681 O O . ILE A 1 473 ? 19.929 13.812 -30.216 1.00 95.62 473 ILE A O 1
ATOM 3685 N N . GLY A 1 474 ? 19.011 12.999 -32.069 1.00 93.25 474 GLY A N 1
ATOM 3686 C CA . GLY A 1 474 ? 19.663 13.989 -32.928 1.00 93.25 474 GLY A CA 1
ATOM 3687 C C . GLY A 1 474 ? 21.179 13.785 -33.031 1.00 93.25 474 GLY A C 1
ATOM 3688 O O . GLY A 1 474 ? 21.617 12.899 -33.778 1.00 93.25 474 GLY A O 1
ATOM 3689 N N . ILE A 1 475 ? 21.970 14.646 -32.390 1.00 94.38 475 ILE A N 1
ATOM 3690 C CA . ILE A 1 475 ? 23.435 14.611 -32.419 1.00 94.38 475 ILE A CA 1
ATOM 3691 C C . ILE A 1 475 ? 23.948 13.736 -31.272 1.00 94.38 475 ILE A C 1
ATOM 3693 O O . ILE A 1 475 ? 23.854 14.098 -30.114 1.00 94.38 475 ILE A O 1
ATOM 3697 N N . ILE A 1 476 ? 24.595 12.624 -31.629 1.00 93.81 476 ILE A N 1
ATOM 3698 C CA . ILE A 1 476 ? 25.184 11.679 -30.666 1.00 93.81 476 ILE A CA 1
ATOM 3699 C C . ILE A 1 476 ? 26.057 12.407 -29.633 1.00 93.81 476 ILE A C 1
ATOM 3701 O O . ILE A 1 476 ? 26.950 13.172 -30.019 1.00 93.81 476 ILE A O 1
ATOM 3705 N N . ASP A 1 477 ? 25.842 12.082 -28.357 1.00 93.12 477 ASP A N 1
ATOM 3706 C CA . ASP A 1 477 ? 26.526 12.642 -27.184 1.00 93.12 477 ASP A CA 1
ATOM 3707 C C . ASP A 1 477 ? 26.337 14.169 -26.980 1.00 93.12 477 ASP A C 1
ATOM 3709 O O . ASP A 1 477 ? 27.069 14.783 -26.193 1.00 93.12 477 ASP A O 1
ATOM 3713 N N . ASP A 1 478 ? 25.382 14.809 -27.664 1.00 95.56 478 ASP A N 1
ATOM 3714 C CA . ASP A 1 478 ? 24.983 16.198 -27.409 1.00 95.56 478 ASP A CA 1
ATOM 3715 C C . ASP A 1 478 ? 23.785 16.216 -26.459 1.00 95.56 478 ASP A C 1
ATOM 3717 O O . ASP A 1 478 ? 22.729 15.699 -26.766 1.00 95.56 478 ASP A O 1
ATOM 3721 N N . ARG A 1 479 ? 23.924 16.814 -25.272 1.00 95.12 479 ARG A N 1
ATOM 3722 C CA . ARG A 1 479 ? 22.809 16.852 -24.308 1.00 95.12 479 ARG A CA 1
ATOM 3723 C C . ARG A 1 479 ? 21.709 17.838 -24.703 1.00 95.12 479 ARG A C 1
ATOM 3725 O O . ARG A 1 479 ? 20.621 17.775 -24.148 1.00 95.12 479 ARG A O 1
ATOM 3732 N N . SER A 1 480 ? 21.995 18.781 -25.604 1.00 94.31 480 SER A N 1
ATOM 3733 C CA . SER A 1 480 ? 21.099 19.910 -25.877 1.00 94.31 480 SER A CA 1
ATOM 3734 C C . SER A 1 480 ? 19.842 19.550 -26.665 1.00 94.31 480 SER A C 1
ATOM 3736 O O . SER A 1 480 ? 18.896 20.339 -26.670 1.00 94.31 480 SER A O 1
ATOM 3738 N N . ASP A 1 481 ? 19.828 18.389 -27.312 1.00 94.69 481 ASP A N 1
ATOM 3739 C CA . ASP A 1 481 ? 18.671 17.812 -27.985 1.00 94.69 481 ASP A CA 1
ATOM 3740 C C . ASP A 1 481 ? 18.129 16.567 -27.277 1.00 94.69 481 ASP A C 1
ATOM 3742 O O . ASP A 1 481 ? 17.151 16.001 -27.755 1.00 94.69 481 ASP A O 1
ATOM 3746 N N . ASN A 1 482 ? 18.679 16.164 -26.127 1.00 97.38 482 ASN A N 1
ATOM 3747 C CA . ASN A 1 482 ? 18.219 14.976 -25.415 1.00 97.38 482 ASN A CA 1
ATOM 3748 C C . ASN A 1 482 ? 16.741 15.046 -25.012 1.00 97.38 482 ASN A C 1
ATOM 3750 O O . ASN A 1 482 ? 16.143 16.100 -24.800 1.00 97.38 482 ASN A O 1
ATOM 3754 N N . ILE A 1 483 ? 16.158 13.860 -24.862 1.00 98.06 483 ILE A N 1
ATOM 3755 C CA . ILE A 1 483 ? 14.819 13.683 -24.317 1.00 98.06 483 ILE A CA 1
ATOM 3756 C C . ILE A 1 483 ? 14.740 14.215 -22.882 1.00 98.06 483 ILE A C 1
ATOM 3758 O O . ILE A 1 483 ? 15.561 13.872 -22.032 1.00 98.06 483 ILE A O 1
ATOM 3762 N N . ASP A 1 484 ? 13.674 14.959 -22.596 1.00 96.81 484 ASP A N 1
ATOM 3763 C CA . ASP A 1 484 ? 13.390 15.529 -21.281 1.00 96.81 484 ASP A CA 1
ATOM 3764 C C . ASP A 1 484 ? 13.141 14.445 -20.212 1.00 96.81 484 ASP A C 1
ATOM 3766 O O . ASP A 1 484 ? 13.565 14.554 -19.060 1.00 96.81 484 ASP A O 1
ATOM 3770 N N . GLN A 1 485 ? 12.382 13.411 -20.588 1.00 97.50 485 GLN A N 1
ATOM 3771 C CA . GLN A 1 485 ? 11.955 12.308 -19.727 1.00 97.50 485 GLN A CA 1
ATOM 3772 C C . GLN A 1 485 ? 11.753 11.029 -20.548 1.00 97.50 485 GLN A C 1
ATOM 3774 O O . GLN A 1 485 ? 10.888 10.978 -21.426 1.00 97.50 485 GLN A O 1
ATOM 3779 N N . ILE A 1 486 ? 12.502 9.966 -20.247 1.00 98.62 486 ILE A N 1
ATOM 3780 C CA . ILE A 1 486 ? 12.484 8.738 -21.061 1.00 98.62 486 ILE A CA 1
ATOM 3781 C C . ILE A 1 486 ? 11.206 7.930 -20.823 1.00 98.62 486 ILE A C 1
ATOM 3783 O O . ILE A 1 486 ? 10.579 7.487 -21.788 1.00 98.62 486 ILE A O 1
ATOM 3787 N N . ILE A 1 487 ? 10.793 7.741 -19.565 1.00 98.69 487 ILE A N 1
ATOM 3788 C CA . ILE A 1 487 ? 9.590 6.977 -19.200 1.00 98.69 487 ILE A CA 1
ATOM 3789 C C . ILE A 1 487 ? 8.639 7.828 -18.360 1.00 98.69 487 ILE A C 1
ATOM 3791 O O . ILE A 1 487 ? 9.005 8.312 -17.287 1.00 98.69 487 ILE A O 1
ATOM 3795 N N . TYR A 1 488 ? 7.380 7.894 -18.796 1.00 97.94 488 TYR A N 1
ATOM 3796 C CA . TYR A 1 488 ? 6.278 8.421 -17.998 1.00 97.94 488 TYR A CA 1
ATOM 3797 C C . TYR A 1 488 ? 5.280 7.307 -17.677 1.00 97.94 488 TYR A C 1
ATOM 3799 O O . TYR A 1 488 ? 4.574 6.811 -18.559 1.00 97.94 488 TYR A O 1
ATOM 3807 N N . TYR A 1 489 ? 5.209 6.899 -16.407 1.00 97.75 489 TYR A N 1
ATOM 3808 C CA . TYR A 1 489 ? 4.229 5.927 -15.928 1.00 97.75 489 TYR A CA 1
ATOM 3809 C C . TYR A 1 489 ? 3.070 6.624 -15.210 1.00 97.75 489 TYR A C 1
ATOM 3811 O O . TYR A 1 489 ? 3.222 7.166 -14.111 1.00 97.75 489 TYR A O 1
ATOM 3819 N N . SER A 1 490 ? 1.893 6.590 -15.837 1.00 95.69 490 SER A N 1
ATOM 3820 C CA . SER A 1 490 ? 0.698 7.328 -15.402 1.00 95.69 490 SER A CA 1
ATOM 3821 C C . SER A 1 490 ? -0.365 6.468 -14.711 1.00 95.69 490 SER A C 1
ATOM 3823 O O . SER A 1 490 ? -1.330 7.006 -14.167 1.00 95.69 490 SER A O 1
ATOM 3825 N N . ASN A 1 491 ? -0.205 5.142 -14.692 1.00 92.94 491 ASN A N 1
ATOM 3826 C CA . ASN A 1 491 ? -1.191 4.238 -14.104 1.00 92.94 491 ASN A CA 1
ATOM 3827 C C . ASN A 1 491 ? -0.923 4.017 -12.607 1.00 92.94 491 ASN A C 1
ATOM 3829 O O . ASN A 1 491 ? 0.110 3.482 -12.225 1.00 92.94 491 ASN A O 1
ATOM 3833 N N . SER A 1 492 ? -1.874 4.377 -11.744 1.00 89.94 492 SER A N 1
ATOM 3834 C CA . SER A 1 492 ? -1.749 4.217 -10.285 1.00 89.94 492 SER A CA 1
ATOM 3835 C C . SER A 1 492 ? -2.332 2.911 -9.734 1.00 89.94 492 SER A C 1
ATOM 3837 O O . SER A 1 492 ? -2.227 2.640 -8.541 1.00 89.94 492 SER A O 1
ATOM 3839 N N . SER A 1 493 ? -2.958 2.085 -10.576 1.00 87.19 493 SER A N 1
ATOM 3840 C CA . SER A 1 493 ? -3.714 0.914 -10.113 1.00 87.19 493 SER A CA 1
ATOM 3841 C C . SER A 1 493 ? -2.852 -0.319 -9.833 1.00 87.19 493 SER A C 1
ATOM 3843 O O . SER A 1 493 ? -3.283 -1.209 -9.101 1.00 87.19 493 SER A O 1
ATOM 3845 N N . ASN A 1 494 ? -1.647 -0.394 -10.408 1.00 91.19 494 ASN A N 1
ATOM 3846 C CA . ASN A 1 494 ? -0.769 -1.558 -10.295 1.00 91.19 494 ASN A CA 1
ATOM 3847 C C . ASN A 1 494 ? 0.710 -1.172 -10.496 1.00 91.19 494 ASN A C 1
ATOM 3849 O O . ASN A 1 494 ? 1.035 -0.017 -10.769 1.00 91.19 494 ASN A O 1
ATOM 3853 N N . PHE A 1 495 ? 1.603 -2.147 -10.359 1.00 93.25 495 PHE A N 1
ATOM 3854 C CA . PHE A 1 495 ? 3.034 -2.018 -10.585 1.00 93.25 495 PHE A CA 1
ATOM 3855 C C . PHE A 1 495 ? 3.382 -1.945 -12.071 1.00 93.25 495 PHE A C 1
ATOM 3857 O O . PHE A 1 495 ? 3.001 -2.835 -12.835 1.00 93.25 495 PHE A O 1
ATOM 3864 N N . LEU A 1 496 ? 4.215 -0.974 -12.437 1.00 97.62 496 LEU A N 1
ATOM 3865 C CA . LEU A 1 496 ? 5.142 -1.134 -13.554 1.00 97.62 496 LEU A CA 1
ATOM 3866 C C . LEU A 1 496 ? 6.353 -1.940 -13.073 1.00 97.62 496 LEU A C 1
ATOM 3868 O O . LEU A 1 496 ? 6.908 -1.662 -12.009 1.00 97.62 496 LEU A O 1
ATOM 3872 N N . GLN A 1 497 ? 6.750 -2.950 -13.843 1.00 98.38 497 GLN A N 1
ATOM 3873 C CA . GLN A 1 497 ? 7.852 -3.844 -13.502 1.00 98.38 497 GLN A CA 1
ATOM 3874 C C . GLN A 1 497 ? 8.892 -3.820 -14.624 1.00 98.38 497 GLN A C 1
ATOM 3876 O O . GLN A 1 497 ? 8.545 -4.073 -15.779 1.00 98.38 497 GLN A O 1
ATOM 3881 N N . VAL A 1 498 ? 10.145 -3.505 -14.304 1.00 98.88 498 VAL A N 1
ATOM 3882 C CA . VAL A 1 498 ? 11.226 -3.362 -15.293 1.00 98.88 498 VAL A CA 1
ATOM 3883 C C . VAL A 1 498 ? 12.436 -4.174 -14.852 1.00 98.88 498 VAL A C 1
ATOM 3885 O O . VAL A 1 498 ? 12.845 -4.084 -13.694 1.00 98.88 498 VAL A O 1
ATOM 3888 N N . PHE A 1 499 ? 12.988 -4.956 -15.779 1.00 98.75 499 PHE A N 1
ATOM 3889 C CA . PHE A 1 499 ? 14.028 -5.941 -15.508 1.00 98.75 499 PHE A CA 1
ATOM 3890 C C . PHE A 1 499 ? 15.179 -5.842 -16.513 1.00 98.75 499 PHE A C 1
ATOM 3892 O O . PHE A 1 499 ? 14.942 -5.828 -17.726 1.00 98.75 499 PHE A O 1
ATOM 3899 N N . ASP A 1 500 ? 16.410 -5.880 -16.000 1.00 98.44 500 ASP A N 1
ATOM 3900 C CA . ASP A 1 500 ? 17.635 -6.173 -16.759 1.00 98.44 500 ASP A CA 1
ATOM 3901 C C . ASP A 1 500 ? 17.871 -5.246 -17.978 1.00 98.44 500 ASP A C 1
ATOM 3903 O O . ASP A 1 500 ? 18.098 -5.713 -19.099 1.00 98.44 500 ASP A O 1
ATOM 3907 N N . LEU A 1 501 ? 17.781 -3.923 -17.787 1.00 98.62 501 LEU A N 1
ATOM 3908 C CA . LEU A 1 501 ? 18.039 -2.932 -18.843 1.00 98.62 501 LEU A CA 1
ATOM 3909 C C . LEU A 1 501 ? 18.644 -1.626 -18.308 1.00 98.62 501 LEU A C 1
ATOM 3911 O O . LEU A 1 501 ? 18.638 -1.365 -17.102 1.00 98.62 501 LEU A O 1
ATOM 3915 N N . THR A 1 502 ? 19.129 -0.788 -19.225 1.00 98.88 502 THR A N 1
ATOM 3916 C CA . THR A 1 502 ? 19.671 0.545 -18.924 1.00 98.88 502 THR A CA 1
ATOM 3917 C C . THR A 1 502 ? 18.715 1.645 -19.382 1.00 98.88 502 THR A C 1
ATOM 3919 O O . THR A 1 502 ? 18.147 1.555 -20.469 1.00 98.88 502 THR A O 1
ATOM 3922 N N . ILE A 1 503 ? 18.563 2.693 -18.572 1.00 98.94 503 ILE A N 1
ATOM 3923 C CA . ILE A 1 503 ? 17.838 3.930 -18.881 1.00 98.94 503 ILE A CA 1
ATOM 3924 C C . ILE A 1 503 ? 18.828 5.092 -18.767 1.00 98.94 503 ILE A C 1
ATOM 3926 O O . ILE A 1 503 ? 19.339 5.360 -17.673 1.00 98.94 503 ILE A O 1
ATOM 3930 N N . GLU A 1 504 ? 19.135 5.763 -19.878 1.00 98.75 504 GLU A N 1
ATOM 3931 C CA . GLU A 1 504 ? 20.216 6.755 -19.894 1.00 98.75 504 GLU A CA 1
ATOM 3932 C C . GLU A 1 504 ? 20.013 7.974 -20.791 1.00 98.75 504 GLU A C 1
ATOM 3934 O O . GLU A 1 504 ? 19.277 7.942 -21.774 1.00 98.75 504 GLU A O 1
ATOM 3939 N N . ASP A 1 505 ? 20.744 9.034 -20.445 1.00 98.44 505 ASP A N 1
ATOM 3940 C CA . ASP A 1 505 ? 20.918 10.258 -21.229 1.00 98.44 505 ASP A CA 1
ATOM 3941 C C . ASP A 1 505 ? 19.637 11.088 -21.434 1.00 98.44 505 ASP A C 1
ATOM 3943 O O . ASP A 1 505 ? 19.472 11.744 -22.457 1.00 98.44 505 ASP A O 1
ATOM 3947 N N . ALA A 1 506 ? 18.742 11.128 -20.446 1.00 98.31 506 ALA A N 1
ATOM 3948 C CA . ALA A 1 506 ? 17.748 12.203 -20.367 1.00 98.31 506 ALA A CA 1
ATOM 3949 C C . ALA A 1 506 ? 18.392 13.537 -19.943 1.00 98.31 506 ALA A C 1
ATOM 3951 O O . ALA A 1 506 ? 19.312 13.536 -19.115 1.00 98.31 506 ALA A O 1
ATOM 3952 N N . ASP A 1 507 ? 17.890 14.668 -20.439 1.00 97.31 507 ASP A N 1
ATOM 3953 C CA . ASP A 1 507 ? 18.328 15.999 -19.998 1.00 97.31 507 ASP A CA 1
ATOM 3954 C C . ASP A 1 507 ? 17.171 17.004 -19.974 1.00 97.31 507 ASP A C 1
ATOM 3956 O O . ASP A 1 507 ? 16.636 17.375 -21.010 1.00 97.31 507 ASP A O 1
ATOM 3960 N N . SER A 1 508 ? 16.786 17.461 -18.779 1.00 94.38 508 SER A N 1
ATOM 3961 C CA . SER A 1 508 ? 15.793 18.525 -18.613 1.00 94.38 508 SER A CA 1
ATOM 3962 C C . SER A 1 508 ? 16.013 19.322 -17.333 1.00 94.38 508 SER A C 1
ATOM 3964 O O . SER A 1 508 ? 16.291 18.766 -16.272 1.00 94.38 508 SER A O 1
ATOM 3966 N N . ASP A 1 509 ? 15.781 20.631 -17.379 1.00 90.38 509 ASP A N 1
ATOM 3967 C CA . ASP A 1 509 ? 15.755 21.488 -16.189 1.00 90.38 509 ASP A CA 1
ATOM 3968 C C . ASP A 1 509 ? 14.343 21.660 -15.595 1.00 90.38 509 ASP A C 1
ATOM 3970 O O . ASP A 1 509 ? 14.185 22.231 -14.509 1.00 90.38 509 ASP A O 1
ATOM 3974 N N . THR A 1 510 ? 13.312 21.139 -16.270 1.00 91.44 510 THR A N 1
ATOM 3975 C CA . THR A 1 510 ? 11.902 21.273 -15.865 1.00 91.44 510 THR A CA 1
ATOM 3976 C C . THR A 1 510 ? 11.189 19.941 -15.667 1.00 91.44 510 THR A C 1
ATOM 3978 O O . THR A 1 510 ? 10.292 19.864 -14.817 1.00 91.44 510 THR A O 1
ATOM 3981 N N . ALA A 1 511 ? 11.584 18.885 -16.383 1.00 93.75 511 ALA A N 1
ATOM 3982 C CA . ALA A 1 511 ? 11.008 17.561 -16.192 1.00 93.75 511 ALA A CA 1
ATOM 3983 C C . ALA A 1 511 ? 11.383 16.968 -14.826 1.00 93.75 511 ALA A C 1
ATOM 3985 O O . ALA A 1 511 ? 12.208 17.490 -14.074 1.00 93.75 511 ALA A O 1
ATOM 3986 N N . LYS A 1 512 ? 10.719 15.879 -14.461 1.00 94.75 512 LYS A N 1
ATOM 3987 C CA . LYS A 1 512 ? 10.857 15.178 -13.179 1.00 94.75 512 LYS A CA 1
ATOM 3988 C C . LYS A 1 512 ? 11.221 13.740 -13.486 1.00 94.75 512 LYS A C 1
ATOM 3990 O O . LYS A 1 512 ? 10.558 13.187 -14.343 1.00 94.75 512 LYS A O 1
ATOM 3995 N N . GLY A 1 513 ? 12.175 13.110 -12.807 1.00 96.50 513 GLY A N 1
ATOM 3996 C CA . GLY A 1 513 ? 12.484 11.709 -13.116 1.00 96.50 513 GLY A CA 1
ATOM 3997 C C . GLY A 1 513 ? 13.011 11.557 -14.540 1.00 96.50 513 GLY A C 1
ATOM 3998 O O . GLY A 1 513 ? 12.288 11.026 -15.377 1.00 96.50 513 GLY A O 1
ATOM 3999 N N . GLY A 1 514 ? 14.214 12.061 -14.832 1.00 97.25 514 GLY A N 1
ATOM 4000 C CA . GLY A 1 514 ? 14.733 12.126 -16.208 1.00 97.25 514 GLY A CA 1
ATOM 4001 C C . GLY A 1 514 ? 14.718 10.755 -16.888 1.00 97.25 514 GLY A C 1
ATOM 4002 O O . GLY A 1 514 ? 14.238 10.601 -18.008 1.00 97.25 514 GLY A O 1
ATOM 4003 N N . GLY A 1 515 ? 15.121 9.715 -16.159 1.00 98.50 515 GLY A N 1
ATOM 4004 C CA . GLY A 1 515 ? 14.938 8.339 -16.611 1.00 98.50 515 GLY A CA 1
ATOM 4005 C C . GLY A 1 515 ? 13.483 7.869 -16.509 1.00 98.50 515 GLY A C 1
ATOM 4006 O O . GLY A 1 515 ? 12.913 7.370 -17.480 1.00 98.50 515 GLY A O 1
ATOM 4007 N N . LEU A 1 516 ? 12.879 7.992 -15.325 1.00 98.75 516 LEU A N 1
ATOM 4008 C CA . LEU A 1 516 ? 11.525 7.515 -15.057 1.00 98.75 516 LEU A CA 1
ATOM 4009 C C . LEU A 1 516 ? 10.782 8.414 -14.065 1.00 98.75 516 LEU A C 1
ATOM 4011 O O . LEU A 1 516 ? 11.215 8.605 -12.927 1.00 98.75 516 LEU A O 1
ATOM 4015 N N . GLN A 1 517 ? 9.587 8.859 -14.447 1.00 97.88 517 GLN A N 1
ATOM 4016 C CA . GLN A 1 517 ? 8.598 9.392 -13.514 1.00 97.88 517 GLN A CA 1
ATOM 4017 C C . GLN A 1 517 ? 7.439 8.417 -13.342 1.00 97.88 517 GLN A C 1
ATOM 4019 O O . GLN A 1 517 ? 6.823 7.987 -14.315 1.00 97.88 517 GLN A O 1
ATOM 4024 N N . SER A 1 518 ? 7.107 8.113 -12.089 1.00 95.94 518 SER A N 1
ATOM 4025 C CA . SER A 1 518 ? 6.055 7.165 -11.738 1.00 95.94 518 SER A CA 1
ATOM 4026 C C . SER A 1 518 ? 5.001 7.764 -10.829 1.00 95.94 518 SER A C 1
ATOM 4028 O O . SER A 1 518 ? 5.269 7.968 -9.648 1.00 95.94 518 SER A O 1
ATOM 4030 N N . VAL A 1 519 ? 3.784 7.937 -11.351 1.00 93.19 519 VAL A N 1
ATOM 4031 C CA . VAL A 1 519 ? 2.580 8.243 -10.555 1.00 93.19 519 VAL A CA 1
ATOM 4032 C C . VAL A 1 519 ? 2.082 7.013 -9.788 1.00 93.19 519 VAL A C 1
ATOM 4034 O O . VAL A 1 519 ? 1.437 7.159 -8.757 1.00 93.19 519 VAL A O 1
ATOM 4037 N N . GLY A 1 520 ? 2.364 5.809 -10.289 1.00 92.44 520 GLY A N 1
ATOM 4038 C CA . GLY A 1 520 ? 1.970 4.551 -9.664 1.00 92.44 520 GLY A CA 1
ATOM 4039 C C . GLY A 1 520 ? 3.106 3.816 -8.969 1.00 92.44 520 GLY A C 1
ATOM 4040 O O . GLY A 1 520 ? 4.186 4.354 -8.721 1.00 92.44 520 GLY A O 1
ATOM 4041 N N . LYS A 1 521 ? 2.847 2.545 -8.669 1.00 94.88 521 LYS A N 1
ATOM 4042 C CA . LYS A 1 521 ? 3.809 1.663 -8.009 1.00 94.88 521 LYS A CA 1
ATOM 4043 C C . LYS A 1 521 ? 4.857 1.169 -9.004 1.00 94.88 521 LYS A C 1
ATOM 4045 O O . LYS A 1 521 ? 4.522 0.885 -10.157 1.00 94.88 521 LYS A O 1
ATOM 4050 N N . VAL A 1 522 ? 6.101 0.995 -8.565 1.00 97.44 522 VAL A N 1
ATOM 4051 C CA . VAL A 1 522 ? 7.189 0.475 -9.415 1.00 97.44 522 VAL A CA 1
ATOM 4052 C C . VAL A 1 522 ? 7.972 -0.640 -8.739 1.00 97.44 522 VAL A C 1
ATOM 4054 O O . VAL A 1 522 ? 8.212 -0.620 -7.532 1.00 97.44 522 VAL A O 1
ATOM 4057 N N . ARG A 1 523 ? 8.385 -1.625 -9.536 1.00 98.44 523 ARG A N 1
ATOM 4058 C CA . ARG A 1 523 ? 9.366 -2.643 -9.158 1.00 98.44 523 ARG A CA 1
ATOM 4059 C C . ARG A 1 523 ? 10.448 -2.695 -10.228 1.00 98.44 523 ARG A C 1
ATOM 4061 O O . ARG A 1 523 ? 10.166 -3.032 -11.373 1.00 98.44 523 ARG A O 1
ATOM 4068 N N . LEU A 1 524 ? 11.663 -2.336 -9.849 1.00 98.88 524 LEU A N 1
ATOM 4069 C CA . LEU A 1 524 ? 12.818 -2.284 -10.731 1.00 98.88 524 LEU A CA 1
ATOM 4070 C C . LEU A 1 524 ? 13.836 -3.303 -10.226 1.00 98.88 524 LEU A C 1
ATOM 4072 O O . LEU A 1 524 ? 14.212 -3.271 -9.052 1.00 98.88 524 LEU A O 1
ATOM 4076 N N . GLU A 1 525 ? 14.247 -4.214 -11.098 1.00 98.81 525 GLU A N 1
ATOM 4077 C CA . GLU A 1 525 ? 15.201 -5.270 -10.769 1.00 98.81 525 GLU A CA 1
ATOM 4078 C C . GLU A 1 525 ? 16.338 -5.283 -11.791 1.00 98.81 525 GLU A C 1
ATOM 4080 O O . GLU A 1 525 ? 16.104 -5.392 -12.995 1.00 98.81 525 GLU A O 1
ATOM 4085 N N . ASN A 1 526 ? 17.576 -5.140 -11.315 1.00 98.56 526 ASN A N 1
ATOM 4086 C CA . ASN A 1 526 ? 18.778 -5.045 -12.149 1.00 98.56 526 ASN A CA 1
ATOM 4087 C C . ASN A 1 526 ? 18.681 -3.950 -13.226 1.00 98.56 526 ASN A C 1
ATOM 4089 O O . ASN A 1 526 ? 19.104 -4.135 -14.369 1.00 98.56 526 ASN A O 1
ATOM 4093 N N . VAL A 1 527 ? 18.079 -2.809 -12.878 1.00 98.88 527 VAL A N 1
ATOM 4094 C CA . VAL A 1 527 ? 17.958 -1.660 -13.782 1.00 98.88 527 VAL A CA 1
ATOM 4095 C C . VAL A 1 527 ? 19.075 -0.666 -13.498 1.00 98.88 527 VAL A C 1
ATOM 4097 O O . VAL A 1 527 ? 19.300 -0.280 -12.349 1.00 98.88 527 VAL A O 1
ATOM 4100 N N . THR A 1 528 ? 19.758 -0.226 -14.554 1.00 98.88 528 THR A N 1
ATOM 4101 C CA . THR A 1 528 ? 20.776 0.826 -14.464 1.00 98.88 528 THR A CA 1
ATOM 4102 C C . THR A 1 528 ? 20.204 2.152 -14.948 1.00 98.88 528 THR A C 1
ATOM 4104 O O . THR A 1 528 ? 19.780 2.257 -16.093 1.00 98.88 528 THR A O 1
ATOM 4107 N N . PHE A 1 529 ? 20.235 3.181 -14.105 1.00 98.94 529 PHE A N 1
ATOM 4108 C CA . PHE A 1 529 ? 19.962 4.564 -14.482 1.00 98.94 529 PHE A CA 1
ATOM 4109 C C . PHE A 1 529 ? 21.267 5.342 -14.555 1.00 98.94 529 PHE A C 1
ATOM 4111 O O . PHE A 1 529 ? 21.973 5.458 -13.546 1.00 98.94 529 PHE A O 1
ATOM 4118 N N . LYS A 1 530 ? 21.585 5.894 -15.727 1.00 98.69 530 LYS A N 1
ATOM 4119 C CA . LYS A 1 530 ? 22.855 6.585 -15.930 1.00 98.69 530 LYS A CA 1
ATOM 4120 C C . LYS A 1 530 ? 22.722 7.908 -16.677 1.00 98.69 530 LYS A C 1
ATOM 4122 O O . LYS A 1 530 ? 21.985 7.988 -17.647 1.00 98.69 530 LYS A O 1
ATOM 4127 N N . ASN A 1 531 ? 23.487 8.921 -16.266 1.00 98.56 531 ASN A N 1
ATOM 4128 C CA . ASN A 1 531 ? 23.611 10.206 -16.974 1.00 98.56 531 ASN A CA 1
ATOM 4129 C C . ASN A 1 531 ? 22.285 10.979 -17.168 1.00 98.56 531 ASN A C 1
ATOM 4131 O O . ASN A 1 531 ? 22.222 11.881 -18.011 1.00 98.56 531 ASN A O 1
ATOM 4135 N N . ASN A 1 532 ? 21.233 10.646 -16.415 1.00 98.75 532 ASN A N 1
ATOM 4136 C CA . ASN A 1 532 ? 19.936 11.304 -16.536 1.00 98.75 532 ASN A CA 1
ATOM 4137 C C . ASN A 1 532 ? 19.919 12.595 -15.714 1.00 98.75 532 ASN A C 1
ATOM 4139 O O . ASN A 1 532 ? 20.386 12.610 -14.575 1.00 98.75 532 ASN A O 1
ATOM 4143 N N . SER A 1 533 ? 19.360 13.662 -16.275 1.00 97.94 533 SER A N 1
ATOM 4144 C CA . SER A 1 533 ? 19.223 14.957 -15.613 1.00 97.94 533 SER A CA 1
ATOM 4145 C C . SER A 1 533 ? 17.775 15.433 -15.642 1.00 97.94 533 SER A C 1
ATOM 4147 O O . SER A 1 533 ? 17.109 15.346 -16.672 1.00 97.94 533 SER A O 1
ATOM 4149 N N . ALA A 1 534 ? 17.284 15.915 -14.503 1.00 96.88 534 ALA A N 1
ATOM 4150 C CA . ALA A 1 534 ? 15.926 16.428 -14.337 1.00 96.88 534 ALA A CA 1
ATOM 4151 C C . ALA A 1 534 ? 15.895 17.588 -13.329 1.00 96.88 534 ALA A C 1
ATOM 4153 O O . ALA A 1 534 ? 16.852 17.836 -12.600 1.00 96.88 534 ALA A O 1
ATOM 4154 N N . SER A 1 535 ? 14.755 18.266 -13.184 1.00 95.75 535 SER A N 1
ATOM 4155 C CA . SER A 1 535 ? 14.570 19.248 -12.104 1.00 95.75 535 SER A CA 1
ATOM 4156 C C . SER A 1 535 ? 14.594 18.608 -10.707 1.00 95.75 535 SER A C 1
ATOM 4158 O O . SER A 1 535 ? 15.049 19.235 -9.754 1.00 95.75 535 SER A O 1
ATOM 4160 N N . ASN A 1 536 ? 14.072 17.382 -10.587 1.00 95.12 536 ASN A N 1
ATOM 4161 C CA . ASN A 1 536 ? 13.947 16.579 -9.367 1.00 95.12 536 ASN A CA 1
ATOM 4162 C C . ASN A 1 536 ? 14.066 15.101 -9.741 1.00 95.12 536 ASN A C 1
ATOM 4164 O O . ASN A 1 536 ? 13.409 14.690 -10.705 1.00 95.12 536 ASN A O 1
ATOM 4168 N N . GLY A 1 537 ? 14.776 14.303 -8.942 1.00 96.31 537 GLY A N 1
ATOM 4169 C CA . GLY A 1 537 ? 14.949 12.880 -9.217 1.00 96.31 537 GLY A CA 1
ATOM 4170 C C . GLY A 1 537 ? 15.655 12.698 -10.550 1.00 96.31 537 GLY A C 1
ATOM 4171 O O . GLY A 1 537 ? 14.994 12.347 -11.522 1.00 96.31 537 GLY A O 1
ATOM 4172 N N . GLY A 1 538 ? 16.954 12.997 -10.637 1.00 97.19 538 GLY A N 1
ATOM 4173 C CA . GLY A 1 538 ? 17.672 12.996 -11.922 1.00 97.19 538 GLY A CA 1
ATOM 4174 C C . GLY A 1 538 ? 17.445 11.711 -12.720 1.00 97.19 538 GLY A C 1
ATOM 4175 O O . GLY A 1 538 ? 17.145 11.760 -13.910 1.00 97.19 538 GLY A O 1
ATOM 4176 N N . ALA A 1 539 ? 17.429 10.567 -12.032 1.00 98.56 539 ALA A N 1
ATOM 4177 C CA . ALA A 1 539 ? 16.993 9.292 -12.591 1.00 98.56 539 ALA A CA 1
ATOM 4178 C C . ALA A 1 539 ? 15.501 9.014 -12.377 1.00 98.56 539 ALA A C 1
ATOM 4180 O O . ALA A 1 539 ? 14.776 8.787 -13.343 1.00 98.56 539 ALA A O 1
ATOM 4181 N N . LEU A 1 540 ? 15.053 8.977 -11.120 1.00 98.69 540 LEU A N 1
ATOM 4182 C CA . LEU A 1 540 ? 13.745 8.453 -10.733 1.00 98.69 540 LEU A CA 1
ATOM 4183 C C . LEU A 1 540 ? 12.984 9.448 -9.860 1.00 98.69 540 LEU A C 1
ATOM 4185 O O . LEU A 1 540 ? 13.462 9.869 -8.806 1.00 98.69 540 LEU A O 1
ATOM 4189 N N . TYR A 1 541 ? 11.748 9.734 -10.255 1.00 97.25 541 TYR A N 1
ATOM 4190 C CA . TYR A 1 541 ? 10.768 10.416 -9.418 1.00 97.25 541 TYR A CA 1
ATOM 4191 C C . TYR A 1 541 ? 9.578 9.484 -9.177 1.00 97.25 541 TYR A C 1
ATOM 4193 O O . TYR A 1 541 ? 8.841 9.173 -10.113 1.00 97.25 541 TYR A O 1
ATOM 4201 N N . ALA A 1 542 ? 9.340 9.088 -7.923 1.00 94.94 542 ALA A N 1
ATOM 4202 C CA . ALA A 1 542 ? 8.223 8.212 -7.549 1.00 94.94 542 ALA A CA 1
ATOM 4203 C C . ALA A 1 542 ? 7.318 8.809 -6.453 1.00 94.94 542 ALA A C 1
ATOM 4205 O O . ALA A 1 542 ? 7.786 9.560 -5.593 1.00 94.94 542 ALA A O 1
ATOM 4206 N N . PHE A 1 543 ? 6.024 8.461 -6.499 1.00 90.81 543 PHE A N 1
ATOM 4207 C CA . PHE A 1 543 ? 4.995 8.903 -5.538 1.00 90.81 543 PHE A CA 1
ATOM 4208 C C . PHE A 1 543 ? 4.405 7.773 -4.672 1.00 90.81 543 PHE A C 1
ATOM 4210 O O . PHE A 1 543 ? 3.874 8.046 -3.601 1.00 90.81 543 PHE A O 1
ATOM 4217 N N . GLU A 1 544 ? 4.473 6.524 -5.132 1.00 92.19 544 GLU A N 1
ATOM 4218 C CA . GLU A 1 544 ? 3.815 5.359 -4.520 1.00 92.19 544 GLU A CA 1
ATOM 4219 C C . GLU A 1 544 ? 4.838 4.245 -4.228 1.00 92.19 544 GLU A C 1
ATOM 4221 O O . GLU A 1 544 ? 6.039 4.407 -4.471 1.00 92.19 544 GLU A O 1
ATOM 4226 N N . ASP A 1 545 ? 4.362 3.091 -3.742 1.00 94.00 545 ASP A N 1
ATOM 4227 C CA . ASP A 1 545 ? 5.212 1.950 -3.381 1.00 94.00 545 ASP A CA 1
ATOM 4228 C C . ASP A 1 545 ? 6.287 1.640 -4.438 1.00 94.00 545 ASP A C 1
ATOM 4230 O O . ASP A 1 545 ? 5.992 1.383 -5.612 1.00 94.00 545 ASP A O 1
ATOM 4234 N N . THR A 1 546 ? 7.544 1.626 -3.999 1.00 96.25 546 THR A N 1
ATOM 4235 C CA . THR A 1 546 ? 8.719 1.499 -4.868 1.00 96.25 546 THR A CA 1
ATOM 4236 C C . THR A 1 546 ? 9.632 0.389 -4.362 1.00 96.25 546 THR A C 1
ATOM 4238 O O . THR A 1 546 ? 10.080 0.416 -3.219 1.00 96.25 546 THR A O 1
ATOM 4241 N N . TYR A 1 547 ? 9.925 -0.589 -5.219 1.00 98.38 547 TYR A N 1
ATOM 4242 C CA . TYR A 1 547 ? 10.814 -1.712 -4.919 1.00 98.38 547 TYR A CA 1
ATOM 4243 C C . TYR A 1 547 ? 11.999 -1.695 -5.873 1.00 98.38 547 TYR A C 1
ATOM 4245 O O . TYR A 1 547 ? 11.811 -1.809 -7.081 1.00 98.38 547 TYR A O 1
ATOM 4253 N N . LEU A 1 548 ? 13.206 -1.589 -5.333 1.00 98.75 548 LEU A N 1
ATOM 4254 C CA . LEU A 1 548 ? 14.455 -1.581 -6.082 1.00 98.75 548 LEU A CA 1
ATOM 4255 C C . LEU A 1 548 ? 15.315 -2.753 -5.610 1.00 98.75 548 LEU A C 1
ATOM 4257 O O . LEU A 1 548 ? 15.533 -2.917 -4.406 1.00 98.75 548 LEU A O 1
ATOM 4261 N N . SER A 1 549 ? 15.796 -3.571 -6.543 1.00 98.81 549 SER A N 1
ATOM 4262 C CA . SER A 1 549 ? 16.714 -4.666 -6.233 1.00 98.81 549 SER A CA 1
ATOM 4263 C C . SER A 1 549 ? 17.800 -4.790 -7.290 1.00 98.81 549 SER A C 1
ATOM 4265 O O . SER A 1 549 ? 17.485 -4.882 -8.471 1.00 98.81 549 SER A O 1
ATOM 4267 N N . GLY A 1 550 ? 19.075 -4.787 -6.895 1.00 98.69 550 GLY A N 1
ATOM 4268 C CA . GLY A 1 550 ? 20.166 -4.901 -7.873 1.00 98.69 550 GLY A CA 1
ATOM 4269 C C . GLY A 1 550 ? 20.323 -3.670 -8.771 1.00 98.69 550 GLY A C 1
ATOM 4270 O O . GLY A 1 550 ? 20.942 -3.765 -9.826 1.00 98.69 550 GLY A O 1
ATOM 4271 N N . CYS A 1 551 ? 19.714 -2.533 -8.420 1.00 98.94 551 CYS A N 1
ATOM 4272 C CA . CYS A 1 551 ? 19.701 -1.353 -9.279 1.00 98.94 551 CYS A CA 1
ATOM 4273 C C . CYS A 1 551 ? 20.973 -0.517 -9.111 1.00 98.94 551 CYS A C 1
ATOM 4275 O O . CYS A 1 551 ? 21.520 -0.413 -8.013 1.00 98.94 551 CYS A O 1
ATOM 4277 N N . ILE A 1 552 ? 21.392 0.135 -10.194 1.00 98.94 552 ILE A N 1
ATOM 4278 C CA . ILE A 1 552 ? 22.559 1.022 -10.214 1.00 98.94 552 ILE A CA 1
ATOM 4279 C C . ILE A 1 552 ? 22.110 2.410 -10.659 1.00 98.94 552 ILE A C 1
ATOM 4281 O O . ILE A 1 552 ? 21.523 2.563 -11.725 1.00 98.94 552 ILE A O 1
ATOM 4285 N N . PHE A 1 553 ? 22.423 3.430 -9.870 1.00 98.94 553 PHE A N 1
ATOM 4286 C CA . PHE A 1 553 ? 22.168 4.832 -10.179 1.00 98.94 553 PHE A CA 1
ATOM 4287 C C . PHE A 1 553 ? 23.497 5.570 -10.257 1.00 98.94 553 PHE A C 1
ATOM 4289 O O . PHE A 1 553 ? 24.159 5.774 -9.238 1.00 98.94 553 PHE A O 1
ATOM 4296 N N . LYS A 1 554 ? 23.900 5.958 -11.467 1.00 98.88 554 LYS A N 1
ATOM 4297 C CA . LYS A 1 554 ? 25.221 6.528 -11.720 1.00 98.88 554 LYS A CA 1
ATOM 4298 C C . LYS A 1 554 ? 25.178 7.832 -12.508 1.00 98.88 554 LYS A C 1
ATOM 4300 O O . LYS A 1 554 ? 24.591 7.867 -13.581 1.00 98.88 554 LYS A O 1
ATOM 4305 N N . ASN A 1 555 ? 25.894 8.866 -12.070 1.00 98.75 555 ASN A N 1
ATOM 4306 C CA . ASN A 1 555 ? 26.017 10.128 -12.819 1.00 98.75 555 ASN A CA 1
ATOM 4307 C C . ASN A 1 555 ? 24.674 10.824 -13.109 1.00 98.75 555 ASN A C 1
ATOM 4309 O O . ASN A 1 555 ? 24.540 11.474 -14.144 1.00 98.75 555 ASN A O 1
ATOM 4313 N N . ASN A 1 556 ? 23.657 10.648 -12.266 1.00 98.75 556 ASN A N 1
ATOM 4314 C CA . ASN A 1 556 ? 22.376 11.327 -12.459 1.00 98.75 556 ASN A CA 1
ATOM 4315 C C . ASN A 1 556 ? 22.373 12.677 -11.731 1.00 98.75 556 ASN A C 1
ATOM 4317 O O . ASN A 1 556 ? 23.024 12.815 -10.695 1.00 98.75 556 ASN A O 1
ATOM 4321 N N . SER A 1 557 ? 21.662 13.666 -12.274 1.00 98.12 557 SER A N 1
ATOM 4322 C CA . SER A 1 557 ? 21.686 15.041 -11.771 1.00 98.12 557 SER A CA 1
ATOM 4323 C C . SER A 1 557 ? 20.289 15.638 -11.569 1.00 98.12 557 SER A C 1
ATOM 4325 O O . SER A 1 557 ? 19.413 15.514 -12.423 1.00 98.12 557 SER A O 1
ATOM 4327 N N . ALA A 1 558 ? 20.069 16.317 -10.443 1.00 97.31 558 ALA A N 1
ATOM 4328 C CA . ALA A 1 558 ? 18.879 17.120 -10.181 1.00 97.31 558 ALA A CA 1
ATOM 4329 C C . ALA A 1 558 ? 19.236 18.617 -10.178 1.00 97.31 558 ALA A C 1
ATOM 4331 O O . ALA A 1 558 ? 19.743 19.137 -9.184 1.00 97.31 558 ALA A O 1
ATOM 4332 N N . VAL A 1 559 ? 18.939 19.329 -11.270 1.00 93.31 559 VAL A N 1
ATOM 4333 C CA . VAL A 1 559 ? 19.424 20.704 -11.538 1.00 93.31 559 VAL A CA 1
ATOM 4334 C C . VAL A 1 559 ? 18.419 21.820 -11.199 1.00 93.31 559 VAL A C 1
ATOM 4336 O O . VAL A 1 559 ? 18.658 22.997 -11.469 1.00 93.31 559 VAL A O 1
ATOM 4339 N N . GLY A 1 560 ? 17.265 21.488 -10.612 1.00 79.88 560 GLY A N 1
ATOM 4340 C CA . GLY A 1 560 ? 16.188 22.451 -10.373 1.00 79.88 560 GLY A CA 1
ATOM 4341 C C . GLY A 1 560 ? 16.534 23.528 -9.336 1.00 79.88 560 GLY A C 1
ATOM 4342 O O . GLY A 1 560 ? 16.619 23.244 -8.145 1.00 79.88 560 GLY A O 1
ATOM 4343 N N . SER A 1 561 ? 16.593 24.802 -9.745 1.00 67.06 561 SER A N 1
ATOM 4344 C CA . SER A 1 561 ? 17.009 25.918 -8.867 1.00 67.06 561 SER A CA 1
ATOM 4345 C C . SER A 1 561 ? 16.137 26.176 -7.629 1.00 67.06 561 SER A C 1
ATOM 4347 O O . SER A 1 561 ? 16.583 26.773 -6.652 1.00 67.06 561 SER A O 1
ATOM 4349 N N . SER A 1 562 ? 14.885 25.721 -7.661 1.00 73.44 562 SER A N 1
ATOM 4350 C CA . SER A 1 562 ? 13.923 25.855 -6.559 1.00 73.44 562 SER A CA 1
ATOM 4351 C C . SER A 1 562 ? 13.595 24.530 -5.868 1.00 73.44 562 SER A C 1
ATOM 4353 O O . SER A 1 562 ? 13.022 24.548 -4.784 1.00 73.44 562 SER A O 1
ATOM 4355 N N . HIS A 1 563 ? 13.922 23.398 -6.499 1.00 70.81 563 HIS A N 1
ATOM 4356 C CA . HIS A 1 563 ? 13.483 22.069 -6.076 1.00 70.81 563 HIS A CA 1
ATOM 4357 C C . HIS A 1 563 ? 14.494 20.974 -6.481 1.00 70.81 563 HIS A C 1
ATOM 4359 O O . HIS A 1 563 ? 14.089 19.911 -6.919 1.00 70.81 563 HIS A O 1
ATOM 4365 N N . GLY A 1 564 ? 15.804 21.215 -6.401 1.00 83.31 564 GLY A N 1
ATOM 4366 C CA . GLY A 1 564 ? 16.846 20.248 -6.780 1.00 83.31 564 GLY A CA 1
ATOM 4367 C C . GLY A 1 564 ? 16.988 19.110 -5.769 1.00 83.31 564 GLY A C 1
ATOM 4368 O O . GLY A 1 564 ? 17.983 19.051 -5.049 1.00 83.31 564 GLY A O 1
ATOM 4369 N N . TYR A 1 565 ? 15.970 18.257 -5.668 1.00 94.00 565 TYR A N 1
ATOM 4370 C CA . TYR A 1 565 ? 15.916 17.117 -4.757 1.00 94.00 565 TYR A CA 1
ATOM 4371 C C . TYR A 1 565 ? 16.306 15.830 -5.482 1.00 94.00 565 TYR A C 1
ATOM 4373 O O . TYR A 1 565 ? 15.767 15.555 -6.555 1.00 94.00 565 TYR A O 1
ATOM 4381 N N . GLY A 1 566 ? 17.161 15.016 -4.860 1.00 96.00 566 GLY A N 1
ATOM 4382 C CA . GLY A 1 566 ? 17.413 13.637 -5.264 1.00 96.00 566 GLY A CA 1
ATOM 4383 C C . GLY A 1 566 ? 18.149 13.539 -6.591 1.00 96.00 566 GLY A C 1
ATOM 4384 O O . GLY A 1 566 ? 17.509 13.391 -7.630 1.00 96.00 566 GLY A O 1
ATOM 4385 N N . GLY A 1 567 ? 19.478 13.598 -6.584 1.00 96.50 567 GLY A N 1
ATOM 4386 C CA . GLY A 1 567 ? 20.259 13.538 -7.825 1.00 96.50 567 GLY A CA 1
ATOM 4387 C C . GLY A 1 567 ? 20.036 12.227 -8.574 1.00 96.50 567 GLY A C 1
ATOM 4388 O O . GLY A 1 567 ? 19.862 12.231 -9.789 1.00 96.50 567 GLY A O 1
ATOM 4389 N N . ALA A 1 568 ? 19.883 11.114 -7.850 1.00 98.38 568 ALA A N 1
ATOM 4390 C CA . ALA A 1 568 ? 19.329 9.883 -8.406 1.00 98.38 568 ALA A CA 1
ATOM 4391 C C . ALA A 1 568 ? 17.813 9.794 -8.194 1.00 98.38 568 ALA A C 1
ATOM 4393 O O . ALA A 1 568 ? 17.048 9.804 -9.160 1.00 98.38 568 ALA A O 1
ATOM 4394 N N . ILE A 1 569 ? 17.372 9.683 -6.940 1.00 98.38 569 ILE A N 1
ATOM 4395 C CA . ILE A 1 569 ? 15.978 9.406 -6.593 1.00 98.38 569 ILE A CA 1
ATOM 4396 C C . ILE A 1 569 ? 15.404 10.562 -5.798 1.00 98.38 569 ILE A C 1
ATOM 4398 O O . ILE A 1 569 ? 15.901 10.886 -4.718 1.00 98.38 569 ILE A O 1
ATOM 4402 N N . TYR A 1 570 ? 14.277 11.085 -6.270 1.00 96.88 570 TYR A N 1
ATOM 4403 C CA . TYR A 1 570 ? 13.384 11.860 -5.429 1.00 96.88 570 TYR A CA 1
ATOM 4404 C C . TYR A 1 570 ? 12.090 11.100 -5.169 1.00 96.88 570 TYR A C 1
ATOM 4406 O O . TYR A 1 570 ? 11.322 10.784 -6.081 1.00 96.88 570 TYR A O 1
ATOM 4414 N N . TYR A 1 571 ? 11.850 10.820 -3.894 1.00 94.44 571 TYR A N 1
ATOM 4415 C CA . TYR A 1 571 ? 10.641 10.168 -3.433 1.00 94.44 571 TYR A CA 1
ATOM 4416 C C . TYR A 1 571 ? 9.702 11.181 -2.778 1.00 94.44 571 TYR A C 1
ATOM 4418 O O . TYR A 1 571 ? 9.981 11.687 -1.688 1.00 94.44 571 TYR A O 1
ATOM 4426 N N . ASN A 1 572 ? 8.578 11.463 -3.436 1.00 89.38 572 ASN A N 1
ATOM 4427 C CA . ASN A 1 572 ? 7.554 12.382 -2.941 1.00 89.38 572 ASN A CA 1
ATOM 4428 C C . ASN A 1 572 ? 6.281 11.602 -2.605 1.00 89.38 572 ASN A C 1
ATOM 4430 O O . ASN A 1 572 ? 5.293 11.654 -3.341 1.00 89.38 572 ASN A O 1
ATOM 4434 N N . GLY A 1 573 ? 6.363 10.803 -1.543 1.00 76.00 573 GLY A N 1
ATOM 4435 C CA . GLY A 1 573 ? 5.363 9.800 -1.209 1.00 76.00 573 GLY A CA 1
ATOM 4436 C C . GLY A 1 573 ? 3.982 10.371 -0.887 1.00 76.00 573 GLY A C 1
ATOM 4437 O O . GLY A 1 573 ? 3.846 11.434 -0.269 1.00 76.00 573 GLY A O 1
ATOM 4438 N N . THR A 1 574 ? 2.941 9.624 -1.251 1.00 73.62 574 THR A N 1
ATOM 4439 C CA . THR A 1 574 ? 1.611 9.737 -0.635 1.00 73.62 574 THR A CA 1
ATOM 4440 C C . THR A 1 574 ? 1.618 9.083 0.757 1.00 73.62 574 THR A C 1
ATOM 4442 O O . THR A 1 574 ? 2.535 8.331 1.098 1.00 73.62 574 THR A O 1
ATOM 4445 N N . GLU A 1 575 ? 0.635 9.405 1.605 1.00 73.75 575 GLU A N 1
ATOM 4446 C CA . GLU A 1 575 ? 0.579 8.939 3.001 1.00 73.75 575 GLU A CA 1
ATOM 4447 C C . GLU A 1 575 ? 0.770 7.414 3.118 1.00 73.75 575 GLU A C 1
ATOM 4449 O O . GLU A 1 575 ? 0.107 6.643 2.429 1.00 73.75 575 GLU A O 1
ATOM 4454 N N . HIS A 1 576 ? 1.658 6.983 4.022 1.00 79.00 576 HIS A N 1
ATOM 4455 C CA . HIS A 1 576 ? 1.926 5.571 4.352 1.00 79.00 576 HIS A CA 1
ATOM 4456 C C . HIS A 1 576 ? 2.512 4.687 3.240 1.00 79.00 576 HIS A C 1
ATOM 4458 O O . HIS A 1 576 ? 2.555 3.460 3.394 1.00 79.00 576 HIS A O 1
ATOM 4464 N N . SER A 1 577 ? 3.012 5.274 2.156 1.00 86.69 577 SER A N 1
ATOM 4465 C CA . SER A 1 577 ? 3.669 4.507 1.099 1.00 86.69 577 SER A CA 1
ATOM 4466 C C . SER A 1 577 ? 4.985 3.864 1.563 1.00 86.69 577 SER A C 1
ATOM 4468 O O . SER A 1 577 ? 5.605 4.293 2.547 1.00 86.69 577 SER A O 1
ATOM 4470 N N . LYS A 1 578 ? 5.421 2.812 0.860 1.00 92.25 578 LYS A N 1
ATOM 4471 C CA . LYS A 1 578 ? 6.579 1.999 1.251 1.00 92.25 578 LYS A CA 1
ATOM 4472 C C . LYS A 1 578 ? 7.644 1.919 0.157 1.00 92.25 578 LYS A C 1
ATOM 4474 O O . LYS A 1 578 ? 7.366 1.561 -0.985 1.00 92.25 578 LYS A O 1
ATOM 4479 N N . VAL A 1 579 ? 8.890 2.189 0.535 1.00 95.31 579 VAL A N 1
ATOM 4480 C CA . VAL A 1 579 ? 10.058 2.097 -0.348 1.00 95.31 579 VAL A CA 1
ATOM 4481 C C . VAL A 1 579 ? 11.007 1.024 0.167 1.00 95.31 579 VAL A C 1
ATOM 4483 O O . VAL A 1 579 ? 11.415 1.060 1.326 1.00 95.31 579 VAL A O 1
ATOM 4486 N N . TRP A 1 580 ? 11.385 0.090 -0.701 1.00 98.06 580 TRP A N 1
ATOM 4487 C CA . TRP A 1 580 ? 12.386 -0.937 -0.423 1.00 98.06 580 TRP A CA 1
ATOM 4488 C C . TRP A 1 580 ? 13.532 -0.821 -1.416 1.00 98.06 580 TRP A C 1
ATOM 4490 O O . TRP A 1 580 ? 13.308 -0.883 -2.623 1.00 98.06 580 TRP A O 1
ATOM 4500 N N . ILE A 1 581 ? 14.752 -0.687 -0.907 1.00 98.62 581 ILE A N 1
ATOM 4501 C CA . ILE A 1 581 ? 15.974 -0.583 -1.701 1.00 98.62 581 ILE A CA 1
ATOM 4502 C C . ILE A 1 581 ? 16.942 -1.651 -1.208 1.00 98.62 581 ILE A C 1
ATOM 4504 O O . ILE A 1 581 ? 17.447 -1.562 -0.091 1.00 98.62 581 ILE A O 1
ATOM 4508 N N . ASN A 1 582 ? 17.190 -2.661 -2.038 1.00 98.56 582 ASN A N 1
ATOM 4509 C CA . ASN A 1 582 ? 18.022 -3.802 -1.675 1.00 98.56 582 ASN A CA 1
ATOM 4510 C C . ASN A 1 582 ? 19.151 -4.000 -2.686 1.00 98.56 582 ASN A C 1
ATOM 4512 O O . ASN A 1 582 ? 18.910 -3.897 -3.891 1.00 98.56 582 ASN A O 1
ATOM 4516 N N . ASN A 1 583 ? 20.354 -4.354 -2.231 1.00 98.62 583 ASN A N 1
ATOM 4517 C CA . ASN A 1 583 ? 21.472 -4.732 -3.111 1.00 98.62 583 ASN A CA 1
ATOM 4518 C C . ASN A 1 583 ? 21.719 -3.706 -4.234 1.00 98.62 583 ASN A C 1
ATOM 4520 O O . ASN A 1 583 ? 21.828 -4.088 -5.393 1.00 98.62 583 ASN A O 1
ATOM 4524 N N . SER A 1 584 ? 21.665 -2.410 -3.928 1.00 98.88 584 SER A N 1
ATOM 4525 C CA . SER A 1 584 ? 21.672 -1.343 -4.942 1.00 98.88 584 SER A CA 1
ATOM 4526 C C . SER A 1 584 ? 22.803 -0.344 -4.707 1.00 98.88 584 SER A C 1
ATOM 4528 O O . SER A 1 584 ? 23.269 -0.179 -3.578 1.00 98.88 584 SER A O 1
ATOM 4530 N N . GLU A 1 585 ? 23.228 0.332 -5.771 1.00 98.88 585 GLU A N 1
ATOM 4531 C CA . GLU A 1 585 ? 24.371 1.250 -5.779 1.00 98.88 585 GLU A CA 1
ATOM 4532 C C . GLU A 1 585 ? 23.963 2.640 -6.281 1.00 98.88 585 GLU A C 1
ATOM 4534 O O . GLU A 1 585 ? 23.253 2.774 -7.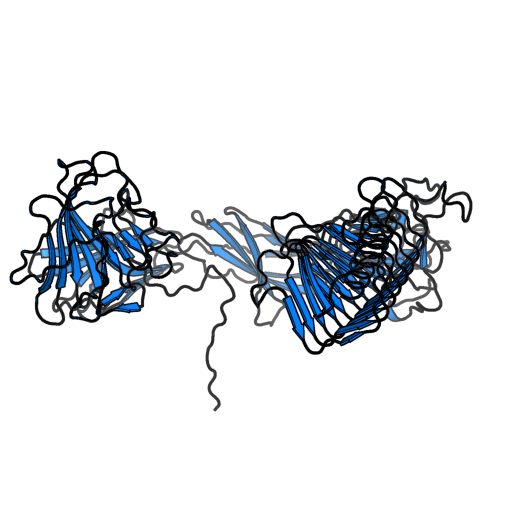279 1.00 98.88 585 GLU A O 1
ATOM 4539 N N . PHE A 1 586 ? 24.434 3.676 -5.590 1.00 98.94 586 PHE A N 1
ATOM 4540 C CA . PHE A 1 586 ? 24.237 5.082 -5.918 1.00 98.94 586 PHE A CA 1
ATOM 4541 C C . PHE A 1 586 ? 25.591 5.778 -5.948 1.00 98.94 586 PHE A C 1
ATOM 4543 O O . PHE A 1 586 ? 26.156 6.059 -4.888 1.00 98.94 586 PHE A O 1
ATOM 4550 N N . THR A 1 587 ? 26.098 6.066 -7.146 1.00 98.88 587 THR A N 1
ATOM 4551 C CA . THR A 1 587 ? 27.450 6.604 -7.311 1.00 98.88 587 THR A CA 1
ATOM 4552 C C . THR A 1 587 ? 27.504 7.847 -8.178 1.00 98.88 587 THR A C 1
ATOM 4554 O O . THR A 1 587 ? 26.985 7.853 -9.296 1.00 98.88 587 THR A O 1
ATOM 4557 N N . ASN A 1 588 ? 28.208 8.874 -7.701 1.00 98.75 588 ASN A N 1
ATOM 4558 C CA . ASN A 1 588 ? 28.471 10.094 -8.463 1.00 98.75 588 ASN A CA 1
ATOM 4559 C C . ASN A 1 588 ? 27.187 10.783 -8.957 1.00 98.75 588 ASN A C 1
ATOM 4561 O O . ASN A 1 588 ? 27.122 11.235 -10.095 1.00 98.75 588 ASN A O 1
ATOM 4565 N N . ASN A 1 589 ? 26.132 10.797 -8.140 1.00 98.81 589 ASN A N 1
ATOM 4566 C CA . ASN A 1 589 ? 24.907 11.540 -8.432 1.00 98.81 589 ASN A CA 1
ATOM 4567 C C . ASN A 1 589 ? 24.948 12.916 -7.756 1.00 98.81 589 ASN A C 1
ATOM 4569 O O . ASN A 1 589 ? 25.514 13.067 -6.674 1.00 98.81 589 ASN A O 1
ATOM 4573 N N . GLU A 1 590 ? 24.333 13.912 -8.387 1.00 98.31 590 GLU A N 1
ATOM 4574 C CA . GLU A 1 590 ? 24.418 15.312 -7.969 1.00 98.31 590 GLU A CA 1
ATOM 4575 C C . GLU A 1 590 ? 23.022 15.918 -7.806 1.00 98.31 590 GLU A C 1
ATOM 4577 O O . GLU A 1 590 ? 22.180 15.802 -8.692 1.00 98.31 590 GLU A O 1
ATOM 4582 N N . ALA A 1 591 ? 22.750 16.599 -6.697 1.00 97.00 591 ALA A N 1
ATOM 4583 C CA . ALA A 1 591 ? 21.513 17.350 -6.508 1.00 97.00 591 ALA A CA 1
ATOM 4584 C C . ALA A 1 591 ? 21.812 18.796 -6.145 1.00 97.00 591 ALA A C 1
ATOM 4586 O O . ALA A 1 591 ? 22.584 19.075 -5.236 1.00 97.00 591 ALA A O 1
ATOM 4587 N N . MET A 1 592 ? 21.133 19.749 -6.774 1.00 94.88 592 MET A N 1
ATOM 4588 C CA . MET A 1 592 ? 21.417 21.152 -6.496 1.00 94.88 592 MET A CA 1
ATOM 4589 C C . MET A 1 592 ? 21.103 21.552 -5.041 1.00 94.88 592 MET A C 1
ATOM 4591 O O . MET A 1 592 ? 21.758 22.442 -4.503 1.00 94.88 592 MET A O 1
ATOM 4595 N N . LEU A 1 593 ? 20.119 20.920 -4.385 1.00 92.50 593 LEU A N 1
ATOM 4596 C CA . LEU A 1 593 ? 19.703 21.278 -3.024 1.00 92.50 593 LEU A CA 1
ATOM 4597 C C . LEU A 1 593 ? 19.838 20.132 -2.023 1.00 92.50 593 LEU A C 1
ATOM 4599 O O . LEU A 1 593 ? 20.575 20.274 -1.054 1.00 92.50 593 LEU A O 1
ATOM 4603 N N . PHE A 1 594 ? 19.129 19.022 -2.211 1.00 94.12 594 PHE A N 1
ATOM 4604 C CA . PHE A 1 594 ? 18.991 18.012 -1.158 1.00 94.12 594 PHE A CA 1
ATOM 4605 C C . PHE A 1 594 ? 19.179 16.602 -1.696 1.00 94.12 594 PHE A C 1
ATOM 4607 O O . PHE A 1 594 ? 18.518 16.245 -2.670 1.00 94.12 594 PHE A O 1
ATOM 4614 N N . GLY A 1 595 ? 19.989 15.789 -1.014 1.00 96.19 595 GLY A N 1
ATOM 4615 C CA . GLY A 1 595 ? 20.124 14.359 -1.300 1.00 96.19 595 GLY A CA 1
ATOM 4616 C C . GLY A 1 595 ? 20.793 14.099 -2.644 1.00 96.19 595 GLY A C 1
ATOM 4617 O O . GLY A 1 595 ? 20.092 13.905 -3.637 1.00 96.19 595 GLY A O 1
ATOM 4618 N N . GLY A 1 596 ? 22.126 14.064 -2.697 1.00 96.88 596 GLY A N 1
ATOM 4619 C CA . GLY A 1 596 ? 22.848 13.841 -3.957 1.00 96.88 596 GLY A CA 1
ATOM 4620 C C . GLY A 1 596 ? 22.482 12.503 -4.597 1.00 96.88 596 GLY A C 1
ATOM 4621 O O . GLY A 1 596 ? 22.211 12.436 -5.790 1.00 96.88 596 GLY A O 1
ATOM 4622 N N . ALA A 1 597 ? 22.324 11.451 -3.794 1.00 98.38 597 ALA A N 1
ATOM 4623 C CA . ALA A 1 597 ? 21.708 10.206 -4.240 1.00 98.38 597 ALA A CA 1
ATOM 4624 C C . ALA A 1 597 ? 20.190 10.224 -4.032 1.00 98.38 597 ALA A C 1
ATOM 4626 O O . ALA A 1 597 ? 19.422 10.184 -4.993 1.00 98.38 597 ALA A O 1
ATOM 4627 N N . ILE A 1 598 ? 19.750 10.245 -2.774 1.00 98.38 598 ILE A N 1
ATOM 4628 C CA . ILE A 1 598 ? 18.354 9.988 -2.406 1.00 98.38 598 ILE A CA 1
ATOM 4629 C C . ILE A 1 598 ? 17.824 11.167 -1.605 1.00 98.38 598 ILE A C 1
ATOM 4631 O O . ILE A 1 598 ? 18.390 11.521 -0.574 1.00 98.38 598 ILE A O 1
ATOM 4635 N N . ALA A 1 599 ? 16.693 11.718 -2.031 1.00 96.69 599 ALA A N 1
ATOM 4636 C CA . ALA A 1 599 ? 15.926 12.674 -1.248 1.00 96.69 599 ALA A CA 1
ATOM 4637 C C . ALA A 1 599 ? 14.488 12.196 -1.064 1.00 96.69 599 ALA A C 1
ATOM 4639 O O . ALA A 1 599 ? 13.875 11.649 -1.985 1.00 96.69 599 ALA A O 1
ATOM 4640 N N . THR A 1 600 ? 13.927 12.445 0.115 1.00 93.06 600 THR A N 1
ATOM 4641 C CA . THR A 1 600 ? 12.531 12.127 0.421 1.00 93.06 600 THR A CA 1
ATOM 4642 C C . THR A 1 600 ? 11.806 13.370 0.895 1.00 93.06 600 THR A C 1
ATOM 4644 O O . THR A 1 600 ? 12.389 14.201 1.579 1.00 93.06 600 THR A O 1
ATOM 4647 N N . ALA A 1 601 ? 10.527 13.493 0.563 1.00 83.38 601 ALA A N 1
ATOM 4648 C CA . ALA A 1 601 ? 9.632 14.456 1.190 1.00 83.38 601 ALA A CA 1
ATOM 4649 C C . ALA A 1 601 ? 8.227 13.854 1.247 1.00 83.38 601 ALA A C 1
ATOM 4651 O O . ALA A 1 601 ? 7.738 13.358 0.237 1.00 83.38 601 ALA A O 1
ATOM 4652 N N . ASN A 1 602 ? 7.564 13.902 2.403 1.00 72.56 602 ASN A N 1
ATOM 4653 C CA . ASN A 1 602 ? 6.181 13.436 2.533 1.00 72.56 602 ASN A CA 1
ATOM 4654 C C . ASN A 1 602 ? 5.256 14.556 3.004 1.00 72.56 602 ASN A C 1
ATOM 4656 O O . ASN A 1 602 ? 5.667 15.547 3.611 1.00 72.56 602 ASN A O 1
ATOM 4660 N N . ARG A 1 603 ? 3.959 14.388 2.735 1.00 64.12 603 ARG A N 1
ATOM 4661 C CA . ARG A 1 603 ? 2.922 15.272 3.275 1.00 64.12 603 ARG A CA 1
ATOM 4662 C C . ARG A 1 603 ? 2.652 14.909 4.741 1.00 64.12 603 ARG A C 1
ATOM 4664 O O . ARG A 1 603 ? 2.523 13.742 5.084 1.00 64.12 603 ARG A O 1
ATOM 4671 N N . ARG A 1 604 ? 2.549 15.931 5.599 1.00 58.34 604 ARG A N 1
ATOM 4672 C CA . ARG A 1 604 ? 2.559 15.867 7.081 1.00 58.34 604 ARG A CA 1
ATOM 4673 C C . ARG A 1 604 ? 1.441 15.052 7.763 1.00 58.34 604 ARG A C 1
ATOM 4675 O O . ARG A 1 604 ? 1.355 15.076 8.985 1.00 58.34 604 ARG A O 1
ATOM 4682 N N . SER A 1 605 ? 0.564 14.390 7.019 1.00 61.81 605 SER A N 1
ATOM 4683 C CA . SER A 1 605 ? -0.577 13.631 7.546 1.00 61.81 605 SER A CA 1
ATOM 4684 C C . SER A 1 605 ? -0.257 12.156 7.840 1.00 61.81 605 SER A C 1
ATOM 4686 O O . SER A 1 605 ? -1.005 11.537 8.590 1.00 61.81 605 SER A O 1
ATOM 4688 N N . GLY A 1 606 ? 0.879 11.623 7.358 1.00 67.81 606 GLY A N 1
ATOM 4689 C CA . GLY A 1 606 ? 1.389 10.290 7.712 1.00 67.81 606 GLY A CA 1
ATOM 4690 C C . GLY A 1 606 ? 2.782 9.998 7.130 1.00 67.81 606 GLY A C 1
ATOM 4691 O O . GLY A 1 606 ? 3.032 10.277 5.959 1.00 67.81 606 GLY A O 1
ATOM 4692 N N . LEU A 1 607 ? 3.698 9.436 7.935 1.00 76.25 607 LEU A N 1
ATOM 4693 C CA . LEU A 1 607 ? 5.085 9.155 7.520 1.00 76.25 607 LEU A CA 1
ATOM 4694 C C . LEU A 1 607 ? 5.162 7.914 6.609 1.00 76.25 607 LEU A C 1
ATOM 4696 O O . LEU A 1 607 ? 4.671 6.840 6.973 1.00 76.25 607 LEU A O 1
ATOM 4700 N N . SER A 1 608 ? 5.824 8.039 5.455 1.00 87.56 608 SER A N 1
ATOM 4701 C CA . SER A 1 608 ? 6.169 6.894 4.594 1.00 87.56 608 SER A CA 1
ATOM 4702 C C . SER A 1 608 ? 7.287 6.058 5.220 1.00 87.56 608 SER A C 1
ATOM 4704 O O . SER A 1 608 ? 8.113 6.574 5.978 1.00 87.56 608 SER A O 1
ATOM 4706 N N . THR A 1 609 ? 7.334 4.765 4.892 1.00 92.44 609 THR A N 1
ATOM 4707 C CA . THR A 1 609 ? 8.384 3.858 5.383 1.00 92.44 609 THR A CA 1
ATOM 4708 C C . THR A 1 609 ? 9.432 3.601 4.312 1.00 92.44 609 THR A C 1
ATOM 4710 O O . THR A 1 609 ? 9.087 3.238 3.190 1.00 92.44 609 THR A O 1
ATOM 4713 N N . ILE A 1 610 ? 10.709 3.725 4.667 1.00 95.12 610 ILE A N 1
ATOM 4714 C CA . ILE A 1 610 ? 11.842 3.434 3.785 1.00 95.12 610 ILE A CA 1
ATOM 4715 C C . ILE A 1 610 ? 12.685 2.335 4.412 1.00 95.12 610 ILE A C 1
ATOM 4717 O O . ILE A 1 610 ? 13.076 2.428 5.570 1.00 95.12 610 ILE A O 1
ATOM 4721 N N . SER A 1 611 ? 12.978 1.289 3.652 1.00 97.88 611 SER A N 1
ATOM 4722 C CA . SER A 1 611 ? 13.851 0.200 4.069 1.00 97.88 611 SER A CA 1
ATOM 4723 C C . SER A 1 611 ? 14.999 0.062 3.079 1.00 97.88 611 SER A C 1
ATOM 4725 O O . SER A 1 611 ? 14.776 -0.140 1.887 1.00 97.88 611 SER A O 1
ATOM 4727 N N . MET A 1 612 ? 16.222 0.191 3.584 1.00 98.44 612 MET A N 1
ATOM 4728 C CA . MET A 1 612 ? 17.463 0.033 2.836 1.00 98.44 612 MET A CA 1
ATOM 4729 C C . MET A 1 612 ? 18.258 -1.133 3.422 1.00 98.44 612 MET A C 1
ATOM 4731 O O . MET A 1 612 ? 18.514 -1.169 4.631 1.00 98.44 612 MET A O 1
ATOM 4735 N N . ASN A 1 613 ? 18.647 -2.082 2.575 1.00 98.44 613 ASN A N 1
ATOM 4736 C CA . ASN A 1 613 ? 19.440 -3.242 2.970 1.00 98.44 613 ASN A CA 1
ATOM 4737 C C . ASN A 1 613 ? 20.515 -3.550 1.922 1.00 98.44 613 ASN A C 1
ATOM 4739 O O . ASN A 1 613 ? 20.205 -3.655 0.738 1.00 98.44 613 ASN A O 1
ATOM 4743 N N . ASP A 1 614 ? 21.774 -3.664 2.349 1.00 98.38 614 ASP A N 1
ATOM 4744 C CA . ASP A 1 614 ? 22.902 -3.950 1.447 1.00 98.38 614 ASP A CA 1
ATOM 4745 C C . ASP A 1 614 ? 22.997 -2.911 0.307 1.00 98.38 614 ASP A C 1
ATOM 4747 O O . ASP A 1 614 ? 22.996 -3.222 -0.883 1.00 98.38 614 ASP A O 1
ATOM 4751 N N . VAL A 1 615 ? 23.010 -1.631 0.689 1.00 98.81 615 VAL A N 1
ATOM 4752 C CA . VAL A 1 615 ? 23.042 -0.484 -0.236 1.00 98.81 615 VAL A CA 1
ATOM 4753 C C . VAL A 1 615 ? 24.387 0.233 -0.150 1.00 98.81 615 VAL A C 1
ATOM 4755 O O . VAL A 1 615 ? 24.937 0.397 0.940 1.00 98.81 615 VAL A O 1
ATOM 4758 N N . TYR A 1 616 ? 24.889 0.698 -1.291 1.00 98.81 616 TYR A N 1
ATOM 4759 C CA . TYR A 1 616 ? 26.112 1.490 -1.402 1.00 98.81 616 TYR A CA 1
ATOM 4760 C C . TYR A 1 616 ? 25.768 2.890 -1.905 1.00 98.81 616 TYR A C 1
ATOM 4762 O O . TYR A 1 616 ? 25.183 3.036 -2.975 1.00 98.81 616 TYR A O 1
ATOM 4770 N N . VAL A 1 617 ? 26.105 3.918 -1.130 1.00 98.94 617 VAL A N 1
ATOM 4771 C CA . VAL A 1 617 ? 25.897 5.327 -1.485 1.00 98.94 617 VAL A CA 1
ATOM 4772 C C . VAL A 1 617 ? 27.242 6.031 -1.435 1.00 98.94 617 VAL A C 1
ATOM 4774 O O . VAL A 1 617 ? 27.740 6.313 -0.341 1.00 98.94 617 VAL A O 1
ATOM 4777 N N . SER A 1 618 ? 27.841 6.278 -2.601 1.00 98.81 618 SER A N 1
ATOM 4778 C CA . SER A 1 618 ? 29.190 6.830 -2.692 1.00 98.81 618 SER A CA 1
ATOM 4779 C C . SER A 1 618 ? 29.375 7.980 -3.673 1.00 98.81 618 SER A C 1
ATOM 4781 O O . SER A 1 618 ? 28.734 8.030 -4.715 1.00 98.81 618 SER A O 1
ATOM 4783 N N . GLU A 1 619 ? 30.296 8.893 -3.367 1.00 98.62 619 GLU A N 1
ATOM 4784 C CA . GLU A 1 619 ? 30.711 9.962 -4.292 1.00 98.62 619 GLU A CA 1
ATOM 4785 C C . GLU A 1 619 ? 29.560 10.889 -4.733 1.00 98.62 619 GLU A C 1
ATOM 4787 O O . GLU A 1 619 ? 29.643 11.507 -5.786 1.00 98.62 619 GLU A O 1
ATOM 4792 N N . ASN A 1 620 ? 28.461 10.981 -3.976 1.00 98.81 620 ASN A N 1
ATOM 4793 C CA . ASN A 1 620 ? 27.325 11.835 -4.340 1.00 98.81 620 ASN A CA 1
ATOM 4794 C C . ASN A 1 620 ? 27.472 13.241 -3.746 1.00 98.81 620 ASN A C 1
ATOM 4796 O O . ASN A 1 620 ? 28.047 13.404 -2.668 1.00 98.81 620 ASN A O 1
ATOM 4800 N N . GLU A 1 621 ? 26.923 14.248 -4.423 1.00 97.94 621 GLU A N 1
ATOM 4801 C CA . GLU A 1 621 ? 27.037 15.652 -4.019 1.00 97.94 621 GLU A CA 1
ATOM 4802 C C . GLU A 1 621 ? 25.675 16.353 -3.941 1.00 97.94 621 GLU A C 1
ATOM 4804 O O . GLU A 1 621 ? 24.828 16.198 -4.821 1.00 97.94 621 GLU A O 1
ATOM 4809 N N . ALA A 1 622 ? 25.461 17.158 -2.897 1.00 96.31 622 ALA A N 1
ATOM 4810 C CA . ALA A 1 622 ? 24.345 18.100 -2.830 1.00 96.31 622 ALA A CA 1
ATOM 4811 C C . ALA A 1 622 ? 24.661 19.336 -1.984 1.00 96.31 622 ALA A C 1
ATOM 4813 O O . ALA A 1 622 ? 25.670 19.364 -1.290 1.00 96.31 622 ALA A O 1
ATOM 4814 N N . SER A 1 623 ? 23.791 20.355 -1.971 1.00 94.06 623 SER A N 1
ATOM 4815 C CA . SER A 1 623 ? 23.937 21.446 -0.989 1.00 94.06 623 SER A CA 1
ATOM 4816 C C . SER A 1 623 ? 23.794 20.915 0.447 1.00 94.06 623 SER A C 1
ATOM 4818 O O . SER A 1 623 ? 24.633 21.211 1.295 1.00 94.06 623 SER A O 1
ATOM 4820 N N . TYR A 1 624 ? 22.792 20.067 0.708 1.00 92.81 624 TYR A N 1
ATOM 4821 C CA . TYR A 1 624 ? 22.561 19.415 2.000 1.00 92.81 624 TYR A CA 1
ATOM 4822 C C . TYR A 1 624 ? 22.244 17.927 1.824 1.00 92.81 624 TYR A C 1
ATOM 4824 O O . TYR A 1 624 ? 21.540 17.542 0.891 1.00 92.81 624 TYR A O 1
ATOM 4832 N N . GLY A 1 625 ? 22.706 17.078 2.748 1.00 94.00 625 GLY A N 1
ATOM 4833 C CA . GLY A 1 625 ? 22.512 15.631 2.612 1.00 94.00 625 GLY A CA 1
ATOM 4834 C C . GLY A 1 625 ? 23.270 15.094 1.398 1.00 94.00 625 GLY A C 1
ATOM 4835 O O . GLY A 1 625 ? 22.636 14.659 0.443 1.00 94.00 625 GLY A O 1
ATOM 4836 N N . GLY A 1 626 ? 24.604 15.192 1.391 1.00 95.88 626 GLY A N 1
ATOM 4837 C CA . GLY A 1 626 ? 25.417 14.920 0.195 1.00 95.88 626 GLY A CA 1
ATOM 4838 C C . GLY A 1 626 ? 25.127 13.552 -0.423 1.00 95.88 626 GLY A C 1
ATOM 4839 O O . GLY A 1 626 ? 24.905 13.443 -1.623 1.00 95.88 626 GLY A O 1
ATOM 4840 N N . GLY A 1 627 ? 24.997 12.520 0.412 1.00 98.00 627 GLY A N 1
ATOM 4841 C CA . GLY A 1 627 ? 24.460 11.224 0.007 1.00 98.00 627 GLY A CA 1
ATOM 4842 C C . GLY A 1 627 ? 22.935 11.201 0.064 1.00 98.00 627 GLY A C 1
ATOM 4843 O O . GLY A 1 627 ? 22.251 11.103 -0.956 1.00 98.00 627 GLY A O 1
ATOM 4844 N N . ILE A 1 628 ? 22.393 11.254 1.279 1.00 98.50 628 ILE A N 1
ATOM 4845 C CA . ILE A 1 628 ? 20.972 11.012 1.544 1.00 98.50 628 ILE A CA 1
ATOM 4846 C C . ILE A 1 628 ? 20.364 12.179 2.323 1.00 98.50 628 ILE A C 1
ATOM 4848 O O . ILE A 1 628 ? 20.933 12.662 3.303 1.00 98.50 628 ILE A O 1
ATOM 4852 N N . PHE A 1 629 ? 19.154 12.571 1.935 1.00 96.38 629 PHE A N 1
ATOM 4853 C CA . PHE A 1 629 ? 18.301 13.486 2.679 1.00 96.38 629 PHE A CA 1
ATOM 4854 C C . PHE A 1 629 ? 16.961 12.820 3.008 1.00 96.38 629 PHE A C 1
ATOM 4856 O O . PHE A 1 629 ? 16.149 12.543 2.121 1.00 96.38 629 PHE A O 1
ATOM 4863 N N . PHE A 1 630 ? 16.726 12.578 4.296 1.00 94.25 630 PHE A N 1
ATOM 4864 C CA . PHE A 1 630 ? 15.475 12.041 4.812 1.00 94.25 630 PHE A CA 1
ATOM 4865 C C . PHE A 1 630 ? 14.656 13.127 5.482 1.00 94.25 630 PHE A C 1
ATOM 4867 O O . PHE A 1 630 ? 15.028 13.643 6.533 1.00 94.25 630 PHE A O 1
ATOM 4874 N N . GLN A 1 631 ? 13.506 13.415 4.883 1.00 91.06 631 GLN A N 1
ATOM 4875 C CA . GLN A 1 631 ? 12.504 14.301 5.442 1.00 91.06 631 GLN A CA 1
ATOM 4876 C C . GLN A 1 631 ? 11.146 13.601 5.561 1.00 91.06 631 GLN A C 1
ATOM 4878 O O . GLN A 1 631 ? 10.659 13.004 4.595 1.00 91.06 631 GLN A O 1
ATOM 4883 N N . ASP A 1 632 ? 10.520 13.756 6.733 1.00 87.56 632 ASP A N 1
ATOM 4884 C CA . ASP A 1 632 ? 9.169 13.287 7.046 1.00 87.56 632 ASP A CA 1
ATOM 4885 C C . ASP A 1 632 ? 8.985 11.764 6.814 1.00 87.56 632 ASP A C 1
ATOM 4887 O O . ASP A 1 632 ? 7.971 11.334 6.258 1.00 87.56 632 ASP A O 1
ATOM 4891 N N . VAL A 1 633 ? 9.951 10.920 7.216 1.00 90.44 633 VAL A N 1
ATOM 4892 C CA . VAL A 1 633 ? 9.939 9.451 6.989 1.00 90.44 633 VAL A CA 1
ATOM 4893 C C . VAL A 1 633 ? 10.223 8.610 8.238 1.00 90.44 633 VAL A C 1
ATOM 4895 O O . VAL A 1 633 ? 10.863 9.058 9.186 1.00 90.44 633 VAL A O 1
ATOM 4898 N N . ASN A 1 634 ? 9.814 7.338 8.179 1.00 91.94 634 ASN A N 1
ATOM 4899 C CA . ASN A 1 634 ? 10.319 6.258 9.026 1.00 91.94 634 ASN A CA 1
ATOM 4900 C C . ASN A 1 634 ? 11.322 5.413 8.225 1.00 91.94 634 ASN A C 1
ATOM 4902 O O . ASN A 1 634 ? 10.911 4.643 7.355 1.00 91.94 634 ASN A O 1
ATOM 4906 N N . ALA A 1 635 ? 12.621 5.538 8.491 1.00 95.19 635 ALA A N 1
ATOM 4907 C CA . ALA A 1 635 ? 13.663 4.845 7.736 1.00 95.19 635 ALA A CA 1
ATOM 4908 C C . ALA A 1 635 ? 14.359 3.736 8.544 1.00 95.19 635 ALA A C 1
ATOM 4910 O O . ALA A 1 635 ? 14.724 3.915 9.706 1.00 95.19 635 ALA A O 1
ATOM 4911 N N . PHE A 1 636 ? 14.598 2.599 7.895 1.00 97.75 636 PHE A N 1
ATOM 4912 C CA . PHE A 1 636 ? 15.364 1.464 8.403 1.00 97.75 636 PHE A CA 1
ATOM 4913 C C . PHE A 1 636 ? 16.532 1.201 7.455 1.00 97.75 636 PHE A C 1
ATOM 4915 O O . PHE A 1 636 ? 16.324 0.750 6.331 1.00 97.75 636 PHE A O 1
ATOM 4922 N N . VAL A 1 637 ? 17.750 1.484 7.901 1.00 98.31 637 VAL A N 1
ATOM 4923 C CA . VAL A 1 637 ? 18.981 1.358 7.117 1.00 98.31 637 VAL A CA 1
ATOM 4924 C C . VAL A 1 637 ? 19.814 0.228 7.704 1.00 98.31 637 VAL A C 1
ATOM 4926 O O . VAL A 1 637 ? 20.106 0.230 8.898 1.00 98.31 637 VAL A O 1
ATOM 4929 N N . SER A 1 638 ? 20.186 -0.754 6.888 1.00 97.38 638 SER A N 1
ATOM 4930 C CA . SER A 1 638 ? 20.907 -1.936 7.359 1.00 97.38 638 SER A CA 1
ATOM 4931 C C . SER A 1 638 ? 21.954 -2.424 6.368 1.00 97.38 638 SER A C 1
ATOM 4933 O O . SER A 1 638 ? 21.716 -2.408 5.164 1.00 97.38 638 SER A O 1
ATOM 4935 N N . ASN A 1 639 ? 23.111 -2.874 6.861 1.00 96.88 639 ASN A N 1
ATOM 4936 C CA . ASN A 1 639 ? 24.213 -3.361 6.013 1.00 96.88 639 ASN A CA 1
ATOM 4937 C C . ASN A 1 639 ? 24.611 -2.364 4.903 1.00 96.88 639 ASN A C 1
ATOM 4939 O O . ASN A 1 639 ? 24.979 -2.749 3.799 1.00 96.88 639 ASN A O 1
ATOM 4943 N N . THR A 1 640 ? 24.477 -1.065 5.165 1.00 98.31 640 THR A N 1
ATOM 4944 C CA . THR A 1 640 ? 24.670 -0.010 4.163 1.00 98.31 640 THR A CA 1
ATOM 4945 C C . THR A 1 640 ? 26.037 0.644 4.330 1.00 98.31 640 THR A C 1
ATOM 4947 O O . THR A 1 640 ? 26.492 0.862 5.457 1.00 98.31 640 THR A O 1
ATOM 4950 N N . ILE A 1 641 ? 26.673 0.996 3.213 1.00 98.81 641 ILE A N 1
ATOM 4951 C CA . ILE A 1 641 ? 27.868 1.845 3.186 1.00 98.81 641 ILE A CA 1
ATOM 4952 C C . ILE A 1 641 ? 27.488 3.211 2.614 1.00 98.81 641 ILE A C 1
ATOM 4954 O O . ILE A 1 641 ? 26.961 3.292 1.507 1.00 98.81 641 ILE A O 1
ATOM 4958 N N . ILE A 1 642 ? 27.760 4.272 3.371 1.00 98.81 642 ILE A N 1
ATOM 4959 C CA . ILE A 1 642 ? 27.580 5.670 2.965 1.00 98.81 642 ILE A CA 1
ATOM 4960 C C . ILE A 1 642 ? 28.960 6.322 2.997 1.00 98.81 642 ILE A C 1
ATOM 4962 O O . ILE A 1 642 ? 29.459 6.638 4.083 1.00 98.81 642 ILE A O 1
ATOM 4966 N N . SER A 1 643 ? 29.608 6.482 1.842 1.00 98.69 643 SER A N 1
ATOM 4967 C CA . SER A 1 643 ? 30.991 6.957 1.805 1.00 98.69 643 SER A CA 1
ATOM 4968 C C . SER A 1 643 ? 31.297 8.050 0.801 1.00 98.69 643 SER A C 1
ATOM 4970 O O . SER A 1 643 ? 30.702 8.115 -0.260 1.00 98.69 643 SER A O 1
ATOM 4972 N N . ASP A 1 644 ? 32.262 8.905 1.126 1.00 98.50 644 ASP A N 1
ATOM 4973 C CA . ASP A 1 644 ? 32.825 9.872 0.175 1.00 98.50 644 ASP A CA 1
ATOM 4974 C C . ASP A 1 644 ? 31.773 10.805 -0.462 1.00 98.50 644 ASP A C 1
ATOM 4976 O O . ASP A 1 644 ? 31.955 11.291 -1.574 1.00 98.50 644 ASP A O 1
ATOM 4980 N N . ASN A 1 645 ? 30.654 11.050 0.227 1.00 98.62 645 ASN A N 1
ATOM 4981 C CA . ASN A 1 645 ? 29.617 11.973 -0.231 1.00 98.62 645 ASN A CA 1
ATOM 4982 C C . ASN A 1 645 ? 29.899 13.396 0.273 1.00 98.62 645 ASN A C 1
ATOM 4984 O O . ASN A 1 645 ? 30.491 13.571 1.343 1.00 98.62 645 ASN A O 1
ATOM 4988 N N . MET A 1 646 ? 29.461 14.413 -0.470 1.00 97.06 646 MET A N 1
ATOM 4989 C CA . MET A 1 646 ? 29.785 15.815 -0.208 1.00 97.06 646 MET A CA 1
ATOM 4990 C C . MET A 1 646 ? 28.542 16.699 -0.077 1.00 97.06 646 MET A C 1
ATOM 4992 O O . MET A 1 646 ? 27.695 16.746 -0.965 1.00 97.06 646 MET A O 1
ATOM 4996 N N . ALA A 1 647 ? 28.460 17.450 1.021 1.00 95.75 647 ALA A N 1
ATOM 4997 C CA . ALA A 1 647 ? 27.524 18.557 1.184 1.00 95.75 647 ALA A CA 1
ATOM 4998 C C . ALA A 1 647 ? 28.246 19.905 1.012 1.00 95.75 647 ALA A C 1
ATOM 5000 O O . ALA A 1 647 ? 29.131 20.249 1.801 1.00 95.75 647 ALA A O 1
ATOM 5001 N N . SER A 1 648 ? 27.890 20.669 -0.021 1.00 92.88 648 SER A N 1
ATOM 5002 C CA . SER A 1 648 ? 28.634 21.867 -0.436 1.00 92.88 648 SER A CA 1
ATOM 5003 C C . SER A 1 648 ? 28.108 23.187 0.146 1.00 92.88 648 SER A C 1
ATOM 5005 O O . SER A 1 648 ? 28.792 24.210 0.035 1.00 92.88 648 SER A O 1
ATOM 5007 N N . ALA A 1 649 ? 26.940 23.201 0.804 1.00 86.25 649 ALA A N 1
ATOM 5008 C CA . ALA A 1 649 ? 26.413 24.416 1.425 1.00 86.25 649 ALA A CA 1
ATOM 5009 C C . ALA A 1 649 ? 27.299 24.900 2.583 1.00 86.25 649 ALA A C 1
ATOM 5011 O O . ALA A 1 649 ? 27.681 24.142 3.472 1.00 86.25 649 ALA A O 1
ATOM 5012 N N . SER A 1 650 ? 27.590 26.203 2.586 1.00 79.56 650 SER A N 1
ATOM 5013 C CA . SER A 1 650 ? 28.437 26.867 3.587 1.00 79.56 650 SER A CA 1
ATOM 5014 C C . SER A 1 650 ? 27.697 27.977 4.344 1.00 79.56 650 SER A C 1
ATOM 5016 O O . SER A 1 650 ? 28.309 28.938 4.811 1.00 79.56 650 SER A O 1
ATOM 5018 N N . ASP A 1 651 ? 26.368 27.923 4.385 1.00 77.06 651 ASP A N 1
ATOM 5019 C CA . ASP A 1 651 ? 25.504 28.967 4.946 1.00 77.06 651 ASP A CA 1
ATOM 5020 C C . ASP A 1 651 ? 25.280 28.832 6.461 1.00 77.06 651 ASP A C 1
ATOM 5022 O O . ASP A 1 651 ? 24.564 29.635 7.061 1.00 77.06 651 ASP A O 1
ATOM 5026 N N . GLY A 1 652 ? 25.936 27.855 7.089 1.00 65.31 652 GLY A N 1
ATOM 5027 C CA . GLY A 1 652 ? 25.877 27.610 8.527 1.00 65.31 652 GLY A CA 1
ATOM 5028 C C . GLY A 1 652 ? 24.655 26.808 8.972 1.00 65.31 652 GLY A C 1
ATOM 5029 O O . GLY A 1 652 ? 24.550 26.525 10.162 1.00 65.31 652 GLY A O 1
ATOM 5030 N N . PHE A 1 653 ? 23.766 26.419 8.053 1.00 66.81 653 PHE A N 1
ATOM 5031 C CA . PHE A 1 653 ? 22.780 25.371 8.306 1.00 66.81 653 PHE A CA 1
ATOM 5032 C C . PHE A 1 653 ? 23.471 24.011 8.145 1.00 66.81 653 PHE A C 1
ATOM 5034 O O . PHE A 1 653 ? 24.272 23.831 7.227 1.00 66.81 653 PHE A O 1
ATOM 5041 N N . GLY A 1 654 ? 23.232 23.078 9.071 1.00 62.78 654 GLY A N 1
ATOM 5042 C CA . GLY A 1 654 ? 23.957 21.807 9.088 1.00 62.78 654 GLY A CA 1
ATOM 5043 C C . GLY A 1 654 ? 23.823 21.000 7.797 1.00 62.78 654 GLY A C 1
ATOM 5044 O O . GLY A 1 654 ? 22.830 21.085 7.076 1.00 62.78 654 GLY A O 1
ATOM 5045 N N . GLY A 1 655 ? 24.871 20.238 7.484 1.00 76.00 655 GLY A N 1
ATOM 5046 C CA . GLY A 1 655 ? 25.145 19.767 6.133 1.00 76.00 655 GLY A CA 1
ATOM 5047 C C . GLY A 1 655 ? 25.568 18.308 6.074 1.00 76.00 655 GLY A C 1
ATOM 5048 O O . GLY A 1 655 ? 26.582 18.036 5.460 1.00 76.00 655 GLY A O 1
ATOM 5049 N N . GLY A 1 656 ? 24.807 17.388 6.673 1.00 71.75 656 GLY A N 1
ATOM 5050 C CA . GLY A 1 656 ? 24.982 15.921 6.641 1.00 71.75 656 GLY A CA 1
ATOM 5051 C C . GLY A 1 656 ? 25.648 15.336 5.388 1.00 71.75 656 GLY A C 1
ATOM 5052 O O . GLY A 1 656 ? 24.926 14.887 4.502 1.00 71.75 656 GLY A O 1
ATOM 5053 N N . GLY A 1 657 ? 26.983 15.334 5.290 1.00 91.31 657 GLY A N 1
ATOM 5054 C CA . GLY A 1 657 ? 27.713 15.005 4.055 1.00 91.31 657 GLY A CA 1
ATOM 5055 C C . GLY A 1 657 ? 27.354 13.613 3.548 1.00 91.31 657 GLY A C 1
ATOM 5056 O O . GLY A 1 657 ? 27.044 13.436 2.375 1.00 91.31 657 GLY A O 1
ATOM 5057 N N . GLY A 1 658 ? 27.269 12.648 4.465 1.00 96.38 658 GLY A N 1
ATOM 5058 C CA . GLY A 1 658 ? 26.707 11.327 4.202 1.00 96.38 658 GLY A CA 1
ATOM 5059 C C . GLY A 1 658 ? 25.180 11.323 4.246 1.00 96.38 658 GLY A C 1
ATOM 5060 O O . GLY A 1 658 ? 24.525 11.005 3.253 1.00 96.38 658 GLY A O 1
ATOM 5061 N N . LEU A 1 659 ? 24.606 11.649 5.407 1.00 96.69 659 LEU A N 1
ATOM 5062 C CA . LEU A 1 659 ? 23.164 11.586 5.651 1.00 96.69 659 LEU A CA 1
ATOM 5063 C C . LEU A 1 659 ? 22.678 12.803 6.452 1.00 96.69 659 LEU A C 1
ATOM 5065 O O . LEU A 1 659 ? 23.263 13.185 7.466 1.00 96.69 659 LEU A O 1
ATOM 5069 N N . PHE A 1 660 ? 21.557 13.375 6.022 1.00 95.00 660 PHE A N 1
ATOM 5070 C CA . PHE A 1 660 ? 20.815 14.396 6.753 1.00 95.00 660 PHE A CA 1
ATOM 5071 C C . PHE A 1 660 ? 19.400 13.890 7.061 1.00 95.00 660 PHE A C 1
ATOM 5073 O O . PHE A 1 660 ? 18.637 13.545 6.162 1.00 95.00 660 PHE A O 1
ATOM 5080 N N . ILE A 1 661 ? 19.070 13.841 8.352 1.00 92.75 661 ILE A N 1
ATOM 5081 C CA . ILE A 1 661 ? 17.772 13.466 8.906 1.00 92.75 661 ILE A CA 1
ATOM 5082 C C . ILE A 1 661 ? 17.034 14.714 9.400 1.00 92.75 661 ILE A C 1
ATOM 5084 O O . ILE A 1 661 ? 17.526 15.436 10.267 1.00 92.75 661 ILE A O 1
ATOM 5088 N N . TYR A 1 662 ? 15.827 14.931 8.891 1.00 89.44 662 TYR A N 1
ATOM 5089 C CA . TYR A 1 662 ? 14.984 16.069 9.224 1.00 89.44 662 TYR A CA 1
ATOM 5090 C C . TYR A 1 662 ? 13.547 15.608 9.508 1.00 89.44 662 TYR A C 1
ATOM 5092 O O . TYR A 1 662 ? 12.904 14.984 8.662 1.00 89.44 662 TYR A O 1
ATOM 5100 N N . HIS A 1 663 ? 13.030 15.903 10.704 1.00 87.12 663 HIS A N 1
ATOM 5101 C CA . HIS A 1 663 ? 11.689 15.508 11.159 1.00 87.12 663 HIS A CA 1
ATOM 5102 C C . HIS A 1 663 ? 11.319 14.048 10.808 1.00 87.12 663 HIS A C 1
ATOM 5104 O O . HIS A 1 663 ? 10.294 13.774 10.187 1.00 87.12 663 HIS A O 1
ATOM 5110 N N . SER A 1 664 ? 12.212 13.109 11.131 1.00 88.50 664 SER A N 1
ATOM 5111 C CA . SER A 1 664 ? 12.105 11.699 10.729 1.00 88.50 664 SER A CA 1
ATOM 5112 C C . SER A 1 664 ? 12.523 10.755 11.858 1.00 88.50 664 SER A C 1
ATOM 5114 O O . SER A 1 664 ? 13.320 11.127 12.719 1.00 88.50 664 SER A O 1
ATOM 5116 N N . THR A 1 665 ? 12.044 9.512 11.822 1.00 90.62 665 THR A N 1
ATOM 5117 C CA . THR A 1 665 ? 12.526 8.428 12.691 1.00 90.62 665 THR A CA 1
ATOM 5118 C C . THR A 1 665 ? 13.424 7.508 11.880 1.00 90.62 665 THR A C 1
ATOM 5120 O O . THR A 1 665 ? 12.977 6.894 10.914 1.00 90.62 665 THR A O 1
ATOM 5123 N N . VAL A 1 666 ? 14.693 7.382 12.264 1.00 94.50 666 VAL A N 1
ATOM 5124 C CA . VAL A 1 666 ? 15.680 6.592 11.520 1.00 94.50 666 VAL A CA 1
ATOM 5125 C C . VAL A 1 666 ? 16.348 5.571 12.430 1.00 94.50 666 VAL A C 1
ATOM 5127 O O . VAL A 1 666 ? 16.908 5.903 13.472 1.00 94.50 666 VAL A O 1
ATOM 5130 N N . THR A 1 667 ? 16.313 4.308 12.014 1.00 96.25 667 THR A N 1
ATOM 5131 C CA . THR A 1 667 ? 17.066 3.216 12.635 1.00 96.25 667 THR A CA 1
ATOM 5132 C C . THR A 1 667 ? 18.167 2.758 11.688 1.00 96.25 667 THR A C 1
ATOM 5134 O O . THR A 1 667 ? 17.878 2.391 10.553 1.00 96.25 667 THR A O 1
ATOM 5137 N N . ILE A 1 668 ? 19.414 2.751 12.154 1.00 97.75 668 ILE A N 1
ATOM 5138 C CA . ILE A 1 668 ? 20.594 2.316 11.406 1.00 97.75 668 ILE A CA 1
ATOM 5139 C C . ILE A 1 668 ? 21.228 1.123 12.124 1.00 97.75 668 ILE A C 1
ATOM 5141 O O . ILE A 1 668 ? 21.585 1.213 13.301 1.00 97.75 668 ILE A O 1
ATOM 5145 N N . ASP A 1 669 ? 21.397 0.008 11.420 1.00 96.38 669 ASP A N 1
ATOM 5146 C CA . ASP A 1 669 ? 22.013 -1.201 11.962 1.00 96.38 669 ASP A CA 1
ATOM 5147 C C . ASP A 1 669 ? 23.123 -1.740 11.054 1.00 96.38 669 ASP A C 1
ATOM 5149 O O . ASP A 1 669 ? 22.929 -1.917 9.857 1.00 96.38 669 ASP A O 1
ATOM 5153 N N . SER A 1 670 ? 24.287 -2.059 11.620 1.00 95.88 670 SER A N 1
ATOM 5154 C CA . SER A 1 670 ? 25.369 -2.723 10.873 1.00 95.88 670 SER A CA 1
ATOM 5155 C C . SER A 1 670 ? 25.821 -1.936 9.625 1.00 95.88 670 SER A C 1
ATOM 5157 O O . SER A 1 670 ? 26.014 -2.511 8.559 1.00 95.88 670 SER A O 1
ATOM 5159 N N . ALA A 1 671 ? 25.966 -0.612 9.743 1.00 96.88 671 ALA A N 1
ATOM 5160 C CA . ALA A 1 671 ? 26.317 0.289 8.639 1.00 96.88 671 ALA A CA 1
ATOM 5161 C C . ALA A 1 671 ? 27.710 0.921 8.805 1.00 96.88 671 ALA A C 1
ATOM 5163 O O . ALA A 1 671 ? 28.230 1.022 9.918 1.00 96.88 671 ALA A O 1
ATOM 5164 N N . THR A 1 672 ? 28.300 1.385 7.702 1.00 98.31 672 THR A N 1
ATOM 5165 C CA . THR A 1 672 ? 29.549 2.167 7.699 1.00 98.31 672 THR A CA 1
ATOM 5166 C C . THR A 1 672 ? 29.315 3.527 7.045 1.00 98.31 672 THR A C 1
ATOM 5168 O O . THR A 1 672 ? 28.845 3.590 5.915 1.00 98.31 672 THR A O 1
ATOM 5171 N N . ILE A 1 673 ? 29.649 4.606 7.752 1.00 98.38 673 ILE A N 1
ATOM 5172 C CA . ILE A 1 673 ? 29.551 5.996 7.298 1.00 98.38 673 ILE A CA 1
ATOM 5173 C C . ILE A 1 673 ? 30.963 6.586 7.306 1.00 98.38 673 ILE A C 1
ATOM 5175 O O . ILE A 1 673 ? 31.519 6.837 8.381 1.00 98.38 673 ILE A O 1
ATOM 5179 N N . SER A 1 674 ? 31.581 6.773 6.138 1.00 98.31 674 SER A N 1
ATOM 5180 C CA . SER A 1 674 ? 33.005 7.126 6.094 1.00 98.31 674 SER A CA 1
ATOM 5181 C C . SER A 1 674 ? 33.451 8.043 4.971 1.00 98.31 674 SER A C 1
ATOM 5183 O O . SER A 1 674 ? 32.978 7.911 3.856 1.00 98.31 674 SER A O 1
ATOM 5185 N N . GLY A 1 675 ? 34.432 8.911 5.217 1.00 97.19 675 GLY A N 1
ATOM 5186 C CA . GLY A 1 675 ? 34.992 9.760 4.155 1.00 97.19 675 GLY A CA 1
ATOM 5187 C C . GLY A 1 675 ? 34.056 10.878 3.687 1.00 97.19 675 GLY A C 1
ATOM 5188 O O . GLY A 1 675 ? 34.373 11.575 2.731 1.00 97.19 675 GLY A O 1
ATOM 5189 N N . ASN A 1 676 ? 32.898 11.063 4.328 1.00 98.06 676 ASN A N 1
ATOM 5190 C CA . ASN A 1 676 ? 31.930 12.063 3.896 1.00 98.06 676 ASN A CA 1
ATOM 5191 C C . ASN A 1 676 ? 32.367 13.468 4.323 1.00 98.06 676 ASN A C 1
ATOM 5193 O O . ASN A 1 676 ? 32.939 13.656 5.402 1.00 98.06 676 ASN A O 1
ATOM 5197 N N . HIS A 1 677 ? 32.078 14.456 3.481 1.00 95.38 677 HIS A N 1
ATOM 5198 C CA . HIS A 1 677 ? 32.536 15.827 3.639 1.00 95.38 677 HIS A CA 1
ATOM 5199 C C . HIS A 1 677 ? 31.380 16.823 3.694 1.00 95.38 677 HIS A C 1
ATOM 5201 O O . HIS A 1 677 ? 30.406 16.710 2.954 1.00 95.38 677 HIS A O 1
ATOM 5207 N N . THR A 1 678 ? 31.516 17.847 4.532 1.00 93.44 678 THR A N 1
ATOM 5208 C CA . THR A 1 678 ? 30.620 19.001 4.530 1.00 93.44 678 THR A CA 1
ATOM 5209 C C . THR A 1 678 ? 31.355 20.325 4.717 1.00 93.44 678 THR A C 1
ATOM 5211 O O . THR A 1 678 ? 32.307 20.435 5.503 1.00 93.44 678 THR A O 1
ATOM 5214 N N . ALA A 1 679 ? 30.876 21.358 4.023 1.00 89.50 679 ALA A N 1
ATOM 5215 C CA . ALA A 1 679 ? 31.293 22.744 4.231 1.00 89.50 679 ALA A CA 1
ATOM 5216 C C . ALA A 1 679 ? 30.635 23.405 5.468 1.00 89.50 679 ALA A C 1
ATOM 5218 O O . ALA A 1 679 ? 30.988 24.534 5.815 1.00 89.50 679 ALA A O 1
ATOM 5219 N N . ALA A 1 680 ? 29.727 22.703 6.159 1.00 87.06 680 ALA A N 1
ATOM 5220 C CA . ALA A 1 680 ? 29.067 23.134 7.394 1.00 87.06 680 ALA A CA 1
ATOM 5221 C C . ALA A 1 680 ? 29.363 22.159 8.559 1.00 87.06 680 ALA A C 1
ATOM 5223 O O . ALA A 1 680 ? 30.521 21.780 8.757 1.00 87.06 680 ALA A O 1
ATOM 5224 N N . THR A 1 681 ? 28.340 21.780 9.338 1.00 87.75 681 THR A N 1
ATOM 5225 C CA . THR A 1 681 ? 28.399 20.775 10.418 1.00 87.75 681 THR A CA 1
ATOM 5226 C C . THR A 1 681 ? 27.903 19.404 9.944 1.00 87.75 681 THR A C 1
ATOM 5228 O O . THR A 1 681 ? 27.119 19.318 8.997 1.00 87.75 681 THR A O 1
ATOM 5231 N N . GLY A 1 682 ? 28.304 18.319 10.618 1.00 85.25 682 GLY A N 1
ATOM 5232 C CA . GLY A 1 682 ? 27.737 16.985 10.361 1.00 85.25 682 GLY A CA 1
ATOM 5233 C C . GLY A 1 682 ? 28.316 16.264 9.140 1.00 85.25 682 GLY A C 1
ATOM 5234 O O . GLY A 1 682 ? 27.565 15.863 8.263 1.00 85.25 682 GLY A O 1
ATOM 5235 N N . GLY A 1 683 ? 29.637 16.089 9.044 1.00 87.62 683 GLY A N 1
ATOM 5236 C CA . GLY A 1 683 ? 30.272 15.444 7.876 1.00 87.62 683 GLY A CA 1
ATOM 5237 C C . GLY A 1 683 ? 29.703 14.056 7.558 1.00 87.62 683 GLY A C 1
ATOM 5238 O O . GLY A 1 683 ? 29.307 13.794 6.428 1.00 87.62 683 GLY A O 1
ATOM 5239 N N . GLY A 1 684 ? 29.592 13.184 8.560 1.00 92.75 684 GLY A N 1
ATOM 5240 C CA . GLY A 1 684 ? 28.953 11.876 8.436 1.00 92.75 684 GLY A CA 1
ATOM 5241 C C . GLY A 1 684 ? 27.430 11.976 8.498 1.00 92.75 684 GLY A C 1
ATOM 5242 O O . GLY A 1 684 ? 26.745 11.681 7.517 1.00 92.75 684 GLY A O 1
ATOM 5243 N N . LEU A 1 685 ? 26.909 12.386 9.659 1.00 93.88 685 LEU A N 1
ATOM 5244 C CA . LEU A 1 685 ? 25.476 12.459 9.944 1.00 93.88 685 LEU A CA 1
ATOM 5245 C C . LEU A 1 685 ? 25.085 13.807 10.564 1.00 93.88 685 LEU A C 1
ATOM 5247 O O . LEU A 1 685 ? 25.705 14.254 11.531 1.00 93.88 685 LEU A O 1
ATOM 5251 N N . TYR A 1 686 ? 24.003 14.403 10.067 1.00 92.50 686 TYR A N 1
ATOM 5252 C CA . TYR A 1 686 ? 23.351 15.567 10.673 1.00 92.50 686 TYR A CA 1
ATOM 5253 C C . TYR A 1 686 ? 21.876 15.259 10.966 1.00 92.50 686 TYR A C 1
ATOM 5255 O O . TYR A 1 686 ? 21.167 14.734 10.105 1.00 92.50 686 TYR A O 1
ATOM 5263 N N . VAL A 1 687 ? 21.415 15.557 12.183 1.00 89.50 687 VAL A N 1
ATOM 5264 C CA . VAL A 1 687 ? 20.047 15.273 12.647 1.00 89.50 687 VAL A CA 1
ATOM 5265 C C . VAL A 1 687 ? 19.402 16.545 13.178 1.00 89.50 687 VAL A C 1
ATOM 5267 O O . VAL A 1 687 ? 19.923 17.151 14.113 1.00 89.50 687 VAL A O 1
ATOM 5270 N N . GLU A 1 688 ? 18.244 16.914 12.625 1.00 84.50 688 GLU A N 1
ATOM 5271 C CA . GLU A 1 688 ? 17.527 18.143 12.978 1.00 84.50 688 GLU A CA 1
ATOM 5272 C C . GLU A 1 688 ? 16.036 17.907 13.304 1.00 84.50 688 GLU A C 1
ATOM 5274 O O . GLU A 1 688 ? 15.397 16.986 12.785 1.00 84.50 688 GLU A O 1
ATOM 5279 N N . ARG A 1 689 ? 15.464 18.801 14.127 1.00 71.25 689 ARG A N 1
ATOM 5280 C CA . ARG A 1 689 ? 14.019 19.020 14.381 1.00 71.25 689 ARG A CA 1
ATOM 5281 C C . ARG A 1 689 ? 13.213 17.798 14.816 1.00 71.25 689 ARG A C 1
ATOM 5283 O O . ARG A 1 689 ? 12.506 17.199 14.009 1.00 71.25 689 ARG A O 1
ATOM 5290 N N . SER A 1 690 ? 13.227 17.506 16.119 1.00 69.12 690 SER A N 1
ATOM 5291 C CA . SER A 1 690 ? 12.407 16.442 16.739 1.00 69.12 690 SER A CA 1
ATOM 5292 C C . SER A 1 690 ? 12.513 15.075 16.037 1.00 69.12 690 SER A C 1
ATOM 5294 O O . SER A 1 690 ? 11.581 14.278 16.092 1.00 69.12 690 SER A O 1
ATOM 5296 N N . SER A 1 691 ? 13.637 14.815 15.364 1.00 78.25 691 SER A N 1
ATOM 5297 C CA . SER A 1 691 ? 13.932 13.522 14.749 1.00 78.25 691 SER A CA 1
ATOM 5298 C C . SER A 1 691 ? 14.349 12.501 15.804 1.00 78.25 691 SER A C 1
ATOM 5300 O O . SER A 1 691 ? 14.988 12.851 16.797 1.00 78.25 691 SER A O 1
ATOM 5302 N N . GLU A 1 692 ? 14.050 11.230 15.548 1.00 87.81 692 GLU A N 1
ATOM 5303 C CA . GLU A 1 692 ? 14.516 10.105 16.358 1.00 87.81 692 GLU A CA 1
ATOM 5304 C C . GLU A 1 692 ? 15.625 9.349 15.622 1.00 87.81 692 GLU A C 1
ATOM 5306 O O . GLU A 1 692 ? 15.487 9.024 14.440 1.00 87.81 692 GLU A O 1
ATOM 5311 N N . LEU A 1 693 ? 16.710 9.021 16.324 1.00 90.19 693 LEU A N 1
ATOM 5312 C CA . LEU A 1 693 ? 17.836 8.270 15.770 1.00 90.19 693 LEU A CA 1
ATOM 5313 C C . LEU A 1 693 ? 18.182 7.071 16.651 1.00 90.19 693 LEU A C 1
ATOM 5315 O O . LEU A 1 693 ? 18.560 7.218 17.812 1.00 90.19 693 LEU A O 1
ATOM 5319 N N . LYS A 1 694 ? 18.149 5.873 16.071 1.00 92.75 694 LYS A N 1
ATOM 5320 C CA . LYS A 1 694 ? 18.596 4.641 16.730 1.00 92.75 694 LYS A CA 1
ATOM 5321 C C . LYS A 1 694 ? 19.720 4.015 15.919 1.00 92.75 694 LYS A C 1
ATOM 5323 O O . LYS A 1 694 ? 19.525 3.690 14.757 1.00 92.75 694 LYS A O 1
ATOM 5328 N N . MET A 1 695 ? 20.890 3.837 16.519 1.00 93.62 695 MET A N 1
ATOM 5329 C CA . MET A 1 695 ? 22.067 3.252 15.884 1.00 93.62 695 MET A CA 1
ATOM 5330 C C . MET A 1 695 ? 22.583 2.054 16.668 1.00 93.62 695 MET A C 1
ATOM 5332 O O . MET A 1 695 ? 22.771 2.120 17.886 1.00 93.62 695 MET A O 1
ATOM 5336 N N . ASN A 1 696 ? 22.868 0.969 15.955 1.00 93.81 696 ASN A N 1
ATOM 5337 C CA . ASN A 1 696 ? 23.484 -0.218 16.522 1.00 93.81 696 ASN A CA 1
ATOM 5338 C C . ASN A 1 696 ? 24.501 -0.845 15.558 1.00 93.81 696 ASN A C 1
ATOM 5340 O O . ASN A 1 696 ? 24.202 -1.054 14.388 1.00 93.81 696 ASN A O 1
ATOM 5344 N N . ARG A 1 697 ? 25.707 -1.177 16.041 1.00 94.88 697 ARG A N 1
ATOM 5345 C CA . ARG A 1 697 ? 26.792 -1.740 15.204 1.00 94.88 697 ARG A CA 1
ATOM 5346 C C . ARG A 1 697 ? 27.176 -0.843 14.018 1.00 94.88 697 ARG A C 1
ATOM 5348 O O . ARG A 1 697 ? 27.436 -1.343 12.930 1.00 94.88 697 ARG A O 1
ATOM 5355 N N . VAL A 1 698 ? 27.200 0.472 14.217 1.00 96.44 698 VAL A N 1
ATOM 5356 C CA . VAL A 1 698 ? 27.563 1.433 13.165 1.00 96.44 698 VAL A CA 1
ATOM 5357 C C . VAL A 1 698 ? 29.034 1.843 13.300 1.00 96.44 698 VAL A C 1
ATOM 5359 O O . VAL A 1 698 ? 29.555 1.939 14.411 1.00 96.44 698 VAL A O 1
ATOM 5362 N N . ILE A 1 699 ? 29.718 2.070 12.179 1.00 96.00 699 ILE A N 1
ATOM 5363 C CA . ILE A 1 699 ? 31.082 2.615 12.130 1.00 96.00 699 ILE A CA 1
ATOM 5364 C C . ILE A 1 699 ? 31.029 3.982 11.444 1.00 96.00 699 ILE A C 1
ATOM 5366 O O . ILE A 1 699 ? 30.642 4.057 10.285 1.00 96.00 699 ILE A O 1
ATOM 5370 N N . ILE A 1 700 ? 31.425 5.048 12.141 1.00 97.19 700 ILE A N 1
ATOM 5371 C CA . ILE A 1 700 ? 31.463 6.428 11.638 1.00 97.19 700 ILE A CA 1
ATOM 5372 C C . ILE A 1 700 ? 32.906 6.934 11.693 1.00 97.19 700 ILE A C 1
ATOM 5374 O O . ILE A 1 700 ? 33.405 7.266 12.774 1.00 97.19 700 ILE A O 1
ATOM 5378 N N . VAL A 1 701 ? 33.598 6.959 10.550 1.00 96.19 701 VAL A N 1
ATOM 5379 C CA . VAL A 1 701 ? 35.048 7.225 10.514 1.00 96.19 701 VAL A CA 1
ATOM 5380 C C . VAL A 1 701 ? 35.516 8.091 9.354 1.00 96.19 701 VAL A C 1
ATOM 5382 O O . VAL A 1 701 ? 34.986 7.989 8.256 1.00 96.19 701 VAL A O 1
ATOM 5385 N N . ASN A 1 702 ? 36.571 8.882 9.551 1.00 95.38 702 ASN A N 1
ATOM 5386 C CA . ASN A 1 702 ? 37.192 9.692 8.492 1.00 95.38 702 ASN A CA 1
ATOM 5387 C C . ASN A 1 702 ? 36.242 10.697 7.823 1.00 95.38 702 ASN A C 1
ATOM 5389 O O . ASN A 1 702 ? 36.436 11.038 6.661 1.00 95.38 702 ASN A O 1
ATOM 5393 N N . ASN A 1 703 ? 35.196 11.151 8.513 1.00 96.44 703 ASN A N 1
ATOM 5394 C CA . ASN A 1 703 ? 34.318 12.195 7.993 1.00 96.44 703 ASN A CA 1
ATOM 5395 C C . ASN A 1 703 ? 34.886 13.582 8.337 1.00 96.44 703 ASN A C 1
ATOM 5397 O O . ASN A 1 703 ? 35.506 13.759 9.388 1.00 96.44 703 ASN A O 1
ATOM 5401 N N . LEU A 1 704 ? 34.668 14.561 7.459 1.00 94.25 704 LEU A N 1
ATOM 5402 C CA . LEU A 1 704 ? 35.249 15.903 7.540 1.00 94.25 704 LEU A CA 1
ATOM 5403 C C . LEU A 1 704 ? 34.152 16.971 7.556 1.00 94.25 704 LEU A C 1
ATOM 5405 O O . LEU A 1 704 ? 33.313 17.011 6.658 1.00 94.25 704 LEU A O 1
ATOM 5409 N N . ALA A 1 705 ? 34.207 17.885 8.522 1.00 91.88 705 ALA A N 1
ATOM 5410 C CA . ALA A 1 705 ? 33.372 19.082 8.563 1.00 91.88 705 ALA A CA 1
ATOM 5411 C C . ALA A 1 705 ? 34.236 20.345 8.634 1.00 91.88 705 ALA A C 1
ATOM 5413 O O . ALA A 1 705 ? 35.225 20.402 9.366 1.00 91.88 705 ALA A O 1
ATOM 5414 N N . SER A 1 706 ? 33.850 21.389 7.899 1.00 88.62 706 SER A N 1
ATOM 5415 C CA . SER A 1 706 ? 34.525 22.694 7.996 1.00 88.62 706 SER A CA 1
ATOM 5416 C C . SER A 1 706 ? 34.272 23.398 9.336 1.00 88.62 706 SER A C 1
ATOM 5418 O O . SER A 1 706 ? 35.022 24.306 9.696 1.00 88.62 706 SER A O 1
ATOM 5420 N N . THR A 1 707 ? 33.248 22.981 10.086 1.00 83.75 707 THR A N 1
ATOM 5421 C CA . THR A 1 707 ? 32.975 23.450 11.452 1.00 83.75 707 THR A CA 1
ATOM 5422 C C . THR A 1 707 ? 32.994 22.290 12.459 1.00 83.75 707 THR A C 1
ATOM 5424 O O . THR A 1 707 ? 34.047 21.678 12.634 1.00 83.75 707 THR A O 1
ATOM 5427 N N . ASP A 1 708 ? 31.872 21.989 13.118 1.00 82.88 708 ASP A N 1
ATOM 5428 C CA . ASP A 1 708 ? 31.764 21.040 14.233 1.00 82.88 708 ASP A CA 1
ATOM 5429 C C . ASP A 1 708 ? 30.986 19.766 13.845 1.00 82.88 708 ASP A C 1
ATOM 5431 O O . ASP A 1 708 ? 30.265 19.717 12.842 1.00 82.88 708 ASP A O 1
ATOM 5435 N N . GLY A 1 709 ? 31.104 18.714 14.664 1.00 84.31 709 GLY A N 1
ATOM 5436 C CA . GLY A 1 709 ? 30.292 17.498 14.536 1.00 84.31 709 GLY A CA 1
ATOM 5437 C C . GLY A 1 709 ? 30.600 16.671 13.287 1.00 84.31 709 GLY A C 1
ATOM 5438 O O . GLY A 1 709 ? 29.691 16.152 12.647 1.00 84.31 709 GLY A O 1
ATOM 5439 N N . ALA A 1 710 ? 31.877 16.551 12.914 1.00 87.75 710 ALA A N 1
ATOM 5440 C CA . ALA A 1 710 ? 32.303 15.887 11.681 1.00 87.75 710 ALA A CA 1
ATOM 5441 C C . ALA A 1 710 ? 31.805 14.441 11.539 1.00 87.75 710 ALA A C 1
ATOM 5443 O O . ALA A 1 710 ? 31.459 14.031 10.439 1.00 87.75 710 ALA A O 1
ATOM 5444 N N . GLY A 1 711 ? 31.719 13.677 12.631 1.00 88.50 711 GLY A N 1
ATOM 5445 C CA . GLY A 1 711 ? 31.106 12.345 12.617 1.00 88.50 711 GLY A CA 1
ATOM 5446 C C . GLY A 1 711 ? 29.579 12.401 12.715 1.00 88.50 711 GLY A C 1
ATOM 5447 O O . GLY A 1 711 ? 28.877 11.886 11.847 1.00 88.50 711 GLY A O 1
ATOM 5448 N N . LEU A 1 712 ? 29.077 13.031 13.779 1.00 91.44 712 LEU A N 1
ATOM 5449 C CA . LEU A 1 712 ? 27.659 13.141 14.113 1.00 91.44 712 LEU A CA 1
ATOM 5450 C C . LEU A 1 712 ? 27.370 14.527 14.695 1.00 91.44 712 LEU A C 1
ATOM 5452 O O . LEU A 1 712 ? 28.073 14.974 15.598 1.00 91.44 712 LEU A O 1
ATOM 5456 N N . CYS A 1 713 ? 26.298 15.165 14.235 1.00 88.94 713 CYS A N 1
ATOM 5457 C CA . CYS A 1 713 ? 25.790 16.412 14.791 1.00 88.94 713 CYS A CA 1
ATOM 5458 C C . CYS A 1 713 ? 24.271 16.317 15.033 1.00 88.94 713 CYS A C 1
ATOM 5460 O O . CYS A 1 713 ? 23.532 15.832 14.174 1.00 88.94 713 CYS A O 1
ATOM 5462 N N . LEU A 1 714 ? 23.819 16.758 16.215 1.00 86.81 714 LEU A N 1
ATOM 5463 C CA . LEU A 1 714 ? 22.419 16.741 16.658 1.00 86.81 714 LEU A CA 1
ATOM 5464 C C . LEU A 1 714 ? 21.976 18.176 16.998 1.00 86.81 714 LEU A C 1
ATOM 5466 O O . LEU A 1 714 ? 22.498 18.760 17.948 1.00 86.81 714 LEU A O 1
ATOM 5470 N N . GLU A 1 715 ? 21.006 18.739 16.271 1.00 79.38 715 GLU A N 1
ATOM 5471 C CA . GLU A 1 715 ? 20.535 20.123 16.457 1.00 79.38 715 GLU A CA 1
ATOM 5472 C C . GLU A 1 715 ? 18.997 20.207 16.590 1.00 79.38 715 GLU A C 1
ATOM 5474 O O . GLU A 1 715 ? 18.249 19.497 15.922 1.00 79.38 715 GLU A O 1
ATOM 5479 N N . TYR A 1 716 ? 18.487 21.072 17.477 1.00 69.50 716 TYR A N 1
ATOM 5480 C CA . TYR A 1 716 ? 17.040 21.276 17.723 1.00 69.50 716 TYR A CA 1
ATOM 5481 C C . TYR A 1 716 ? 16.216 19.995 17.979 1.00 69.50 716 TYR A C 1
ATOM 5483 O O . TYR A 1 716 ? 15.040 19.895 17.608 1.00 69.50 716 TYR A O 1
ATOM 5491 N N . VAL A 1 717 ? 16.814 19.007 18.642 1.00 60.41 717 VAL A N 1
ATOM 5492 C CA . VAL A 1 717 ? 16.114 17.821 19.148 1.00 60.41 717 VAL A CA 1
ATOM 5493 C C . VAL A 1 717 ? 15.461 18.210 20.484 1.00 60.41 717 VAL A C 1
ATOM 5495 O O . VAL A 1 717 ? 16.116 18.253 21.524 1.00 60.41 717 VAL A O 1
ATOM 5498 N N . ASN A 1 718 ? 14.195 18.649 20.428 1.00 51.94 718 ASN A N 1
ATOM 5499 C CA . ASN A 1 718 ? 13.452 19.147 21.591 1.00 51.94 718 ASN A CA 1
ATOM 5500 C C . ASN A 1 718 ? 13.181 17.990 22.570 1.00 51.94 718 ASN A C 1
ATOM 5502 O O . ASN A 1 718 ? 12.414 17.088 22.246 1.00 51.94 718 ASN A O 1
ATOM 5506 N N . ASP A 1 719 ? 13.799 18.074 23.750 1.00 49.38 719 ASP A N 1
ATOM 5507 C CA . ASP A 1 719 ? 13.877 17.059 24.807 1.00 49.38 719 ASP A CA 1
ATOM 5508 C C . ASP A 1 719 ? 14.708 15.815 24.454 1.00 49.38 719 ASP A C 1
ATOM 5510 O O . ASP A 1 719 ? 14.189 14.810 23.976 1.00 49.38 719 ASP A O 1
ATOM 5514 N N . LEU A 1 720 ? 15.987 15.830 24.865 1.00 49.69 720 LEU A N 1
ATOM 5515 C CA . LEU A 1 720 ? 16.847 14.646 25.056 1.00 49.69 720 LEU A CA 1
ATOM 5516 C C . LEU A 1 720 ? 16.301 13.721 26.171 1.00 49.69 720 LEU A C 1
ATOM 5518 O O . LEU A 1 720 ? 17.015 13.316 27.089 1.00 49.69 720 LEU A O 1
ATOM 5522 N N . SER A 1 721 ? 15.007 13.412 26.140 1.00 50.44 721 SER A N 1
ATOM 5523 C CA . SER A 1 721 ? 14.467 12.256 26.836 1.00 50.44 721 SER A CA 1
ATOM 5524 C C . SER A 1 721 ? 15.182 11.010 26.303 1.00 50.44 721 SER A C 1
ATOM 5526 O O . SER A 1 721 ? 15.548 10.936 25.129 1.00 50.44 721 SER A O 1
ATOM 5528 N N . ASN A 1 722 ? 15.420 10.038 27.182 1.00 49.75 722 ASN A N 1
ATOM 5529 C CA . ASN A 1 722 ? 16.313 8.892 26.954 1.00 49.75 722 ASN A CA 1
ATOM 5530 C C . ASN A 1 722 ? 15.902 7.970 25.773 1.00 49.75 722 ASN A C 1
ATOM 5532 O O . ASN A 1 722 ? 16.593 6.996 25.484 1.00 49.75 722 ASN A O 1
ATOM 5536 N N . ASP A 1 723 ? 14.783 8.263 25.101 1.00 60.53 723 ASP A N 1
ATOM 5537 C CA . ASP A 1 723 ? 14.172 7.428 24.067 1.00 60.53 723 ASP A CA 1
ATOM 5538 C C . ASP A 1 723 ? 14.339 7.965 22.628 1.00 60.53 723 ASP A C 1
ATOM 5540 O O . ASP A 1 723 ? 14.183 7.182 21.689 1.00 60.53 723 ASP A O 1
ATOM 5544 N N . GLN A 1 724 ? 14.703 9.244 22.426 1.00 71.00 724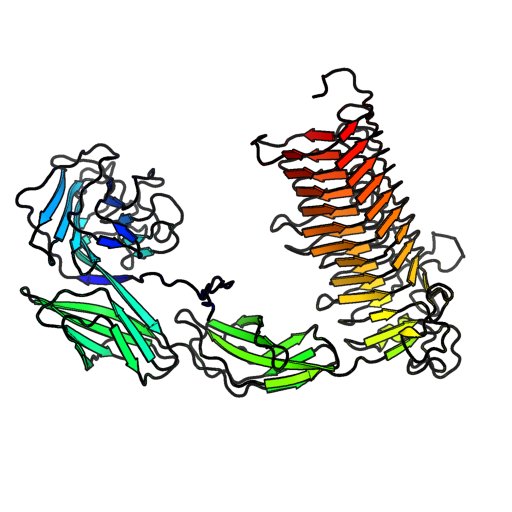 GLN A N 1
ATOM 5545 C CA . GLN A 1 724 ? 14.802 9.846 21.080 1.00 71.00 724 GLN A CA 1
ATOM 5546 C C . GLN A 1 724 ? 16.118 9.543 20.347 1.00 71.00 724 GLN A C 1
ATOM 5548 O O . GLN A 1 724 ? 16.112 9.360 19.129 1.00 71.00 724 GLN A O 1
ATOM 5553 N N . VAL A 1 725 ? 17.247 9.466 21.061 1.00 82.38 725 VAL A N 1
ATOM 5554 C CA . VAL A 1 725 ? 18.556 9.117 20.481 1.00 82.38 725 VAL A CA 1
ATOM 5555 C C . VAL A 1 725 ? 19.152 7.932 21.231 1.00 82.38 725 VAL A C 1
ATOM 5557 O O . VAL A 1 725 ? 19.422 8.019 22.425 1.00 82.38 725 VAL A O 1
ATOM 5560 N N . GLN A 1 726 ? 19.380 6.819 20.533 1.00 86.88 726 GLN A N 1
ATOM 5561 C CA . GLN A 1 726 ? 19.968 5.604 21.100 1.00 86.88 726 GLN A CA 1
ATOM 5562 C C . GLN A 1 726 ? 21.160 5.164 20.255 1.00 86.88 726 GLN A C 1
ATOM 5564 O O . GLN A 1 726 ? 20.991 4.788 19.101 1.00 86.88 726 GLN A O 1
ATOM 5569 N N . ILE A 1 727 ? 22.365 5.183 20.825 1.00 89.19 727 ILE A N 1
ATOM 5570 C CA . ILE A 1 727 ? 23.596 4.779 20.136 1.00 89.19 727 ILE A CA 1
ATOM 5571 C C . ILE A 1 727 ? 24.238 3.642 20.925 1.00 89.19 727 ILE A C 1
ATOM 5573 O O . ILE A 1 727 ? 24.689 3.826 22.054 1.00 89.19 727 ILE A O 1
ATOM 5577 N N . VAL A 1 728 ? 24.267 2.447 20.339 1.00 89.31 728 VAL A N 1
ATOM 5578 C CA . VAL A 1 728 ? 24.757 1.228 20.996 1.00 89.31 728 VAL A CA 1
ATOM 5579 C C . VAL A 1 728 ? 25.760 0.524 20.084 1.00 89.31 728 VAL A C 1
ATOM 5581 O O . VAL A 1 728 ? 25.626 0.552 18.864 1.00 89.31 728 VAL A O 1
ATOM 5584 N N . ASN A 1 729 ? 26.798 -0.102 20.648 1.00 89.25 729 ASN A N 1
ATOM 5585 C CA . ASN A 1 729 ? 27.795 -0.883 19.894 1.00 89.25 729 ASN A CA 1
ATOM 5586 C C . ASN A 1 729 ? 28.373 -0.149 18.663 1.00 89.25 729 ASN A C 1
ATOM 5588 O O . ASN A 1 729 ? 28.645 -0.782 17.647 1.00 89.25 729 ASN A O 1
ATOM 5592 N N . THR A 1 730 ? 28.492 1.176 18.724 1.00 89.44 730 THR A N 1
ATOM 5593 C CA . THR A 1 730 ? 28.844 2.034 17.586 1.00 89.44 730 THR A CA 1
ATOM 5594 C C . THR A 1 730 ? 30.229 2.633 17.806 1.00 89.44 730 THR A C 1
ATOM 5596 O O . THR A 1 730 ? 30.578 2.985 18.932 1.00 89.44 730 THR A O 1
ATOM 5599 N N . VAL A 1 731 ? 31.025 2.713 16.740 1.00 91.75 731 VAL A N 1
ATOM 5600 C CA . VAL A 1 731 ? 32.369 3.300 16.744 1.00 91.75 731 VAL A CA 1
ATOM 5601 C C . VAL A 1 731 ? 32.319 4.630 16.011 1.00 91.75 731 VAL A C 1
ATOM 5603 O O . VAL A 1 731 ? 31.936 4.665 14.847 1.00 91.75 731 VAL A O 1
ATOM 5606 N N . ILE A 1 732 ? 32.740 5.703 16.678 1.00 93.00 732 ILE A N 1
ATOM 5607 C CA . ILE A 1 732 ? 32.927 7.029 16.080 1.00 93.00 732 ILE A CA 1
ATOM 5608 C C . ILE A 1 732 ? 34.391 7.410 16.310 1.00 93.00 732 ILE A C 1
ATOM 5610 O O . ILE A 1 732 ? 34.802 7.569 17.458 1.00 93.00 732 ILE A O 1
ATOM 5614 N N . ALA A 1 733 ? 35.200 7.468 15.251 1.00 90.06 733 ALA A N 1
ATOM 5615 C CA . ALA A 1 733 ? 36.645 7.696 15.360 1.00 90.06 733 ALA A CA 1
ATOM 5616 C C . ALA A 1 733 ? 37.204 8.427 14.136 1.00 90.06 733 ALA A C 1
ATOM 5618 O O . ALA A 1 733 ? 36.630 8.344 13.059 1.00 90.06 733 ALA A O 1
ATOM 5619 N N . ASP A 1 734 ? 38.330 9.122 14.291 1.00 92.06 734 ASP A N 1
ATOM 5620 C CA . ASP A 1 734 ? 39.065 9.755 13.185 1.00 92.06 734 ASP A CA 1
ATOM 5621 C C . ASP A 1 734 ? 38.214 10.708 12.317 1.00 92.06 734 ASP A C 1
ATOM 5623 O O . ASP A 1 734 ? 38.444 10.837 11.122 1.00 92.06 734 ASP A O 1
ATOM 5627 N N . ASN A 1 735 ? 37.209 11.372 12.899 1.00 92.94 735 ASN A N 1
ATOM 5628 C CA . ASN A 1 735 ? 36.432 12.411 12.217 1.00 92.94 735 ASN A CA 1
ATOM 5629 C C . ASN A 1 735 ? 37.011 13.790 12.568 1.00 92.94 735 ASN A C 1
ATOM 5631 O O . ASN A 1 735 ? 37.314 14.039 13.735 1.00 92.94 735 ASN A O 1
ATOM 5635 N N . GLU A 1 736 ? 37.163 14.681 11.588 1.00 91.25 736 GLU A N 1
ATOM 5636 C CA . GLU A 1 736 ? 37.859 15.965 11.758 1.00 91.25 736 GLU A CA 1
ATOM 5637 C C . GLU A 1 736 ? 36.917 17.152 11.518 1.00 91.25 736 GLU A C 1
ATOM 5639 O O . GLU A 1 736 ? 36.341 17.299 10.442 1.00 91.25 736 GLU A O 1
ATOM 5644 N N . GLY A 1 737 ? 36.750 17.999 12.536 1.00 83.00 737 GLY A N 1
ATOM 5645 C CA . GLY A 1 737 ? 36.077 19.295 12.436 1.00 83.00 737 GLY A CA 1
ATOM 5646 C C . GLY A 1 737 ? 37.100 20.431 12.456 1.00 83.00 737 GLY A C 1
ATOM 5647 O O . GLY A 1 737 ? 37.986 20.442 13.310 1.00 83.00 737 GLY A O 1
ATOM 5648 N N . MET A 1 738 ? 37.003 21.389 11.530 1.00 72.62 738 MET A N 1
ATOM 5649 C CA . MET A 1 738 ? 37.902 22.557 11.482 1.00 72.62 738 MET A CA 1
ATOM 5650 C C . MET A 1 738 ? 37.412 23.755 12.326 1.00 72.62 738 MET A C 1
ATOM 5652 O O . MET A 1 738 ? 38.069 24.802 12.354 1.00 72.62 738 MET A O 1
ATOM 5656 N N . GLY A 1 739 ? 36.287 23.610 13.037 1.00 56.94 739 GLY A N 1
ATOM 5657 C CA . GLY A 1 739 ? 35.741 24.593 13.973 1.00 56.94 739 GLY A CA 1
ATOM 5658 C C . GLY A 1 739 ? 36.595 24.763 15.236 1.00 56.94 739 GLY A C 1
ATOM 5659 O O . GLY A 1 739 ? 37.067 23.806 15.847 1.00 56.94 739 GLY A O 1
ATOM 5660 N N . ALA A 1 740 ? 36.829 26.011 15.646 1.00 39.88 740 ALA A N 1
ATOM 5661 C CA . ALA A 1 740 ? 37.513 26.309 16.899 1.00 39.88 740 ALA A CA 1
ATOM 5662 C C . ALA A 1 740 ? 36.523 26.252 18.080 1.00 39.88 740 ALA A C 1
ATOM 5664 O O . ALA A 1 740 ? 35.691 27.146 18.210 1.00 39.88 740 ALA A O 1
ATOM 5665 N N . CYS A 1 741 ? 36.725 25.278 18.978 1.00 35.44 741 CYS A N 1
ATOM 5666 C CA . CYS A 1 741 ? 36.136 25.136 20.324 1.00 35.44 741 CYS A CA 1
ATOM 5667 C C . CYS A 1 741 ? 34.674 24.639 20.415 1.00 35.44 741 CYS A C 1
ATOM 5669 O O . CYS A 1 741 ? 33.761 25.454 20.386 1.00 35.44 741 CYS A O 1
ATOM 5671 N N . HIS A 1 742 ? 34.457 23.366 20.772 1.00 34.22 742 HIS A N 1
ATOM 5672 C CA . HIS A 1 742 ? 34.042 22.928 22.123 1.00 34.22 742 HIS A CA 1
ATOM 5673 C C . HIS A 1 742 ? 33.909 21.389 22.196 1.00 34.22 742 HIS A C 1
ATOM 5675 O O . HIS A 1 742 ? 33.123 20.800 21.476 1.00 34.22 742 HIS A O 1
ATOM 5681 N N . GLU A 1 743 ? 34.718 20.792 23.078 1.00 32.41 743 GLU A N 1
ATOM 5682 C CA . GLU A 1 743 ? 34.674 19.438 23.673 1.00 32.41 743 GLU A CA 1
ATOM 5683 C C . GLU A 1 743 ? 33.728 18.377 23.060 1.00 32.41 743 GLU A C 1
ATOM 5685 O O . GLU A 1 743 ? 32.529 18.377 23.328 1.00 32.41 743 GLU A O 1
ATOM 5690 N N . ASP A 1 744 ? 34.314 17.395 22.362 1.00 33.25 744 ASP A N 1
ATOM 5691 C CA . ASP A 1 744 ? 33.678 16.109 22.045 1.00 33.25 744 ASP A CA 1
ATOM 5692 C C . ASP A 1 744 ? 33.476 15.258 23.319 1.00 33.25 744 ASP A C 1
ATOM 5694 O O . ASP A 1 744 ? 34.435 14.970 24.050 1.00 33.25 744 ASP A O 1
ATOM 5698 N N . MET A 1 745 ? 32.238 14.801 23.541 1.00 30.77 745 MET A N 1
ATOM 5699 C CA . MET A 1 745 ? 31.897 13.571 24.272 1.00 30.77 745 MET A CA 1
ATOM 5700 C C . MET A 1 745 ? 30.922 12.739 23.452 1.00 30.77 745 MET A C 1
ATOM 5702 O O . MET A 1 745 ? 29.924 13.324 22.974 1.00 30.77 745 MET A O 1
#

Sequence (745 aa):
MRHFLWISICTIPLLCWSQESYVVNSINYSYKTLTSPTAISKNAISDVSIPIGFDFTFYDQKYDEVYSNINGYITFLELQGDSDFGGLSIPGNDIPNGFIAGNWSFLAPSQGSSITYQTMGEAPERVFIIAHENFSLSGNNLANSRFQIQLFEGLNTIEIHCENCTNSGSPQTQGIENQFGTEGITYPGRNRNVYNLWNEGVIFVPIRALPGLNEITLSWQNIFNKAGYTLQRSVDGNNYTTIATLSPSQTSFNDTALDSDTEYYYRLMIPRTEGTRQIDIVSGTTPNIPTGLSAAVNGAIEIELRWVDDSNTEDGYVIERSLPDEDGFEIIASIPANSESYVDKSLNSETTYDYRISTFNARGTSPVSKLASATTRARSLYFVDKDATGRNNGKSWTDAFTDLSAALKVIGDGADIWIADGTYKPGGIAPIETSSFEINVAGLRIYGGFNGTEEKLEDRKVEIYTTILSGDIGIIDDRSDNIDQIIYYSNSSNFLQVFDLTIEDADSDTAKGGGLQSVGKVRLENVTFKNNSASNGGALYAFEDTYLSGCIFKNNSAVGSSHGYGGAIYYNGTEHSKVWINNSEFTNNEAMLFGGAIATANRRSGLSTISMNDVYVSENEASYGGGIFFQDVNAFVSNTIISDNMASASDGFGGGGGLFIYHSTVTIDSATISGNHTAATGGGLYVERSSELKMNRVIIVNNLASTDGAGLCLEYVNDLSNDQVQIVNTVIADNEGMGACHEDM

Foldseek 3Di:
DDDDDDDPPDPDPPPDDPWFDKDKDWDFFDDDDDPDWDFADQPQFGLDWAAQCDWFADRNDTARTWTDGLQAKIARDRADDDPDQAAAFALDQDDDARMFRLKGGQWHDDVPWTWIWDWDDDPQWIKIKIWTFQIDHVPDNPAGWTKMWIQTHQQSKTKIWTQWNADDDTFIAGWGGHRRSPHIDGDPQRGRHHDIDHRIMMMMTRWDWAAAQFKIKIFGGQDQAQLFKWKWKDQPQPDIDTPDGGHSGDGMDIGGRHHGLGKMKMWIWGQDPVGIDIDIDIAHHWWDAWADWAWDADAQFKIKIFTDDPGDAFQWKWKWKDFPPDPDTDGPDTDGPPDGMDMGGRHHGQGKMKMWMWTGDPSGIYPIYDIYMDHHHDAAEFEEELPADDCLPRNALNNHNNALLVVQVPHAARHEYEYWADEHEFPPPDDFQAGESEHQHANYEYEYQHNSPDPDPVVGDLVPGAYEQFQQPDDGPDLPGGHQAHHEYDHARHEDEYERYEFERFDDLAAEQSRYEHPYEYAYELYEYELAEHLEQSHYEYAAAYHAYNYEYYNAFNNHPVRQYALHYEYEYEAAGEYEHELYEAAQGETAAFASHYEYDYDQPHAYEYEAENYEFENGQYLAQQHYEDDRHEYEAENYEQAQGENEHQPQDAHQRRGEAYNYEYEYEQYEFEHAEYNHARRRYEYDDLYAYHYDNYEFAHAEYQAYHRRYYYYHNPDPPVGRYHYYNYHHDHGDYNHDDDDDD

Secondary structure (DSSP, 8-state):
------------TTS-----PEEEEEEE--PPPPSSPEEE--SSB--S-EEEEEEEEETTEEEEEEEEBTTSEEESSS----S-TT---SS-SSSP-SEEEEEES-EEEEEEEEEEEEEES-TTS-EEEEEEEEEEETTEEEEEEEEEEEEETTTTEEEEEEEEE--SSS-BEEEEE-TTSS-EEE-TT-SSB---EEEEEEEEEEEEEEE-SSEEEEEE-----TT-EEEEEESSSS--EEEEEE-TT--EEEEESPPSS-EEEEEEEEEETTEEEEEEEEEEPPPPPPEEEEEEE-SSSEEEEEEE---SS-SEEEEEEE-TT-S--EEEEEEETT--EEEEESPPTT-EEEEEEEEEETTEEPPPPPPEEEEPPPPPEEEE-TT--S-SSSSSSTT-BS-HHHHHTTPPTT-EEEEESEEE-TTTTS--TT--EEE--TT-EEEEEE-S--SSGGG--TTTS-EEEE---SSTT-GGG--S-SEEE---SSEEEEES-EEE--B-SS-BSSSEEESSEEEEES-EEES-EESB-SSEEESS-EEEES-EEES-EE--TTT-B-SSEEE-PPTT-EEEEEEEEEES-EEEEE-SSEEE---TTSPEEEEEEEEEEES-EEEE-SSEEEESEEEEEES-EEES-EE---SSS---SSEEEES-EEEEES-EEES-EESSS-SSEEEESS-EEEEES-EEES-EESSS-SSEEEES-S---TTTEEEES-EEES-EE--------

pLDDT: mean 88.53, std 14.36, range [21.08, 98.94]